Protein AF-0000000076552850 (afdb_homodimer)

Foldseek 3Di:
DDPVVVVVVVVLVVLCVVLLVVLQVQLVVVLVVCVVVVHDDPSVLSSVLSNCLSVLVSVCLVVLLVLCVVQPPVDCPPVVSVVVLVVSLLVSLLVSLLSSLVSCVVRPVPVFPDDPCGSVVSSVCSSVVCSVVSVVSSVVSSVVSVVVVVVVVVVVVVVVVVVVVVVVLVVLLLVLLVPPPVVLVVLLVVLLVVCVVVVVVVLSVVLVVLVVVLVVVSVVLSPDQKDFQLVLVVSLVSSVVSVCSSLVNLEAEEEAEDPVRRRWIDTPCLVVLVSVCLCVVFQVVDNSGWYKYWYWDDDPQKIKIKIKIQGAFQDPVPVPPPDPNVVSSVSSCCVVANPQKDWDWGADPPGTIMIMIMHGTDD/DDPVVVVVVVVLVVLVVVLQVVLQVQLVVVLVVCVVVVHDDPSVLSSVLSNCLSVLVSVCLVVLLVLCVVQPPVDCPPVVSVVVLVVSLLVSLLVSLLSSLVSCVVRPVPVFPDDPCGSVVSSVCSSVVCSVVSVVSSVVSSVVSVVVVVVVVVVVVVVVVVVVVVVVLVVLLLVLLPCPPVVLVVLLVVLLVVCVVVVVVVLSVVLVVLVVVLVVVSVVLSPDQKDFQLVLVVSLVSSVVSVCSSLVNLEAEEEAEDPVRRRWIDTPCLVVLVSVCLCVVFQVVDNSGWYKYWYWDDDPQKIKIKIKIQGAFQDPVPVPDPDPNVVSSVSSCCVVANPQKDWDWGADPPGTIMIMIMHGTDD

InterPro domains:
  IPR003594 Histidine kinase/HSP90-like ATPase domain [PF02518] (269-362)
  IPR005467 Histidine kinase domain [PS50109] (180-363)
  IPR010559 Signal transduction histidine kinase, internal region [PF06580] (171-251)
  IPR036890 Histidine kinase/HSP90-like ATPase superfamily [G3DSA:3.30.565.10] (227-361)
  IPR036890 Histidine kinase/HSP90-like ATPase superfamily [SSF55874] (227-360)
  IPR050640 Bacterial two-component sensor kinase systems [PTHR34220] (134-362)

Organism: NCBI:txid570835

Secondary structure (DSSP, 8-state):
--HHHHHHHHHHHHHHHHHHHHHHHHHHHHHHHHHHTT----HHHHHHHHHHTTHHHHHHHHHHHHHHHHS-TT---STHHHHHHHHHHHHHHHHHHHHHHHHHHHH-TTTS--STTHHHHHHHHHHHHHHHHHHHHHHHHHHHHHHHHHHHHHHHHHHHHHHHHHHHHHHHHHHHHT---HHHHHHHHHHHHHHHHTT-HHHHHHHHHHHHHHHHHHHHGGG-SEEEHHHHHHHHHHHHHHHHHHTTT-EEEEEE--GGGTT-EEETTSHHHHHHHIIIIIGGG-TT-EEEEEEEEEETTEEEEEEEE-SPPPPTT------HHHHHHHHHHHHHHTTS-EEEEEE-SSS-EEEEEEEE---/--HHHHHHHHHHHHHHHHHHHHHHHHHHHHHHHHHHTT----HHHHHHHHHHTTHHHHHHHHHHHHHHHHS-TT---STHHHHHHHHHHHHHHHHHHHHHHHHHHHH-TTTS--STTHHHHHHHHHHHHHHHHHHHHHHHHHHHHHHHHHHHHHHHHHHHHHHHHHHHHHHHHHHHHT---HHHHHHHHHHHHHHHHTT-HHHHHHHHHHHHHHHHHHHHGGG-SEEEHHHHHHHHHHHHHHHHHHTTT-EEEEEE--GGGTT-EEETTSHHHHHHHIIIIIGGG-TT-EEEEEEEEEETTEEEEEEEE-SPPPPSS------HHHHHHHHHHHHHHTTS-EEEEEE-SSS-EEEEEEEE---

pLDDT: mean 83.29, std 11.21, range [43.97, 97.06]

Sequence (726 aa):
MDKHTRAQSQQWFWIAAIWSAVGLFDATQNVFVMRAEGMHHNWGRLFIALLIGWLPWALATPTVLRLGRRYPPIQWRPISRWIRHLAACTAIGLISAAWTAALEKLMNPYANMPGPGTYSRLFLEKFYSGLLSYLVLYITILLASHMLDSRERLALEQTETARLNEQLSKAQLSALRRQIEPHFLFNTLNSIAGLVREKRTDAAVTMIVELSDFMRRVLEDSNRQQVPLGEELEFARKYLEIQKARFVERLQCTVNVPNDLLLAQVPTLILQPMVENAIKHGIAKRAQGGSVRILASRSNDMLTLSVYNDGPGLPANNETQTGIGISNIRTRLQSLYGDDFKLNMQNQAPGGVEVSVSVPFKEMDKHTRAQSQQWFWIAAIWSAVGLFDATQNVFVMRAEGMHHNWGRLFIALLIGWLPWALATPTVLRLGRRYPPIQWRPISRWIRHLAACTAIGLISAAWTAALEKLMNPYANMPGPGTYSRLFLEKFYSGLLSYLVLYITILLASHMLDSRERLALEQTETARLNEQLSKAQLSALRRQIEPHFLFNTLNSIAGLVREKRTDAAVTMIVELSDFMRRVLEDSNRQQVPLGEELEFARKYLEIQKARFVERLQCTVNVPNDLLLAQVPTLILQPMVENAIKHGIAKRAQGGSVRILASRSNDMLTLSVYNDGPGLPANNETQTGIGISNIRTRLQSLYGDDFKLNMQNQAPGGVEVSVSVPFKE

Solvent-accessible surface area (backbone atoms only — not comparable to full-atom values): 37882 Å² total; per-residue (Å²): 133,56,71,69,54,53,51,51,49,53,49,52,51,51,43,51,52,52,43,49,50,52,13,49,51,50,20,53,33,52,52,50,45,41,50,71,72,63,55,88,65,72,59,67,54,52,36,52,45,40,35,58,44,44,46,54,59,48,69,43,44,64,58,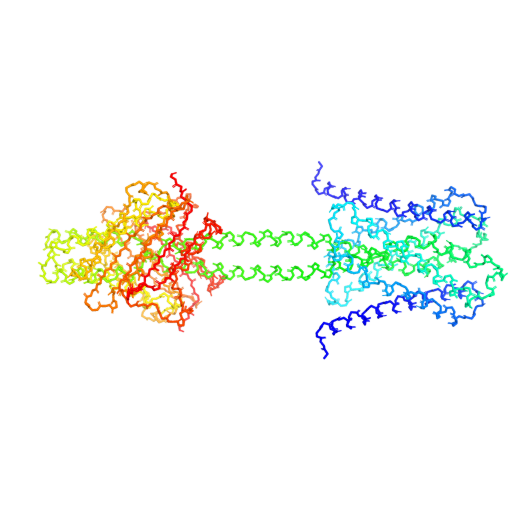47,45,51,47,32,69,75,49,48,85,85,55,68,73,59,65,65,56,54,50,53,51,50,50,50,44,50,52,51,37,51,50,33,16,48,50,40,24,51,43,44,56,69,63,40,54,85,82,43,73,90,56,96,57,39,57,62,50,41,22,53,47,42,36,47,65,35,48,63,59,42,49,52,51,49,48,35,53,38,36,49,45,48,44,55,52,49,50,54,49,47,52,51,52,51,52,48,42,52,50,47,50,51,52,30,51,51,32,45,51,52,38,58,64,53,62,70,60,54,64,58,56,29,54,52,31,50,44,38,32,51,30,40,73,71,64,38,51,68,63,25,36,52,46,34,51,48,49,29,54,50,40,50,48,58,62,64,50,67,78,47,69,59,37,38,36,45,59,53,48,52,52,44,48,49,53,48,52,50,49,25,66,63,50,72,71,30,48,45,77,45,77,53,61,57,76,87,50,32,59,27,49,36,59,52,72,61,58,45,55,51,52,49,46,33,40,62,60,12,29,70,70,32,92,80,34,35,43,39,37,39,39,46,50,77,55,97,64,26,32,35,40,34,40,34,18,54,20,67,55,73,66,86,79,48,83,54,78,66,46,74,60,59,51,45,51,50,52,51,46,36,71,73,43,53,80,57,56,48,79,46,76,44,69,36,88,96,51,3,36,34,40,35,41,33,36,64,58,39,116,133,55,70,68,54,51,52,52,50,52,48,52,50,51,42,50,52,52,42,48,48,51,11,48,50,49,22,53,32,52,51,51,46,40,51,73,72,63,55,87,66,71,60,67,52,52,35,51,44,41,36,58,43,43,45,55,59,47,70,42,43,64,57,47,46,52,46,32,70,76,49,48,85,83,54,69,72,60,64,66,56,54,50,53,51,51,50,50,45,49,50,51,37,50,50,33,16,48,51,39,25,52,43,43,56,69,64,40,54,86,83,43,72,90,55,97,56,40,58,62,49,41,23,53,47,42,36,46,66,35,48,63,59,42,48,52,52,50,50,36,52,40,35,49,46,48,45,56,51,48,50,53,49,46,54,52,50,51,53,48,43,53,50,46,51,52,51,30,52,50,32,46,51,54,36,59,64,52,61,69,62,54,65,59,55,28,54,52,32,50,45,37,33,52,29,42,73,70,66,37,50,69,63,24,36,52,48,33,51,49,49,28,53,51,40,49,48,57,63,65,51,67,79,46,70,59,37,36,38,44,57,53,48,53,52,45,49,50,53,48,51,50,48,24,64,63,50,72,71,29,49,46,76,46,77,51,60,58,77,86,49,31,59,28,48,35,59,51,71,61,60,46,56,51,53,49,45,34,41,61,60,12,30,69,72,34,92,79,34,35,42,39,38,39,40,46,50,76,54,97,64,26,32,36,40,35,40,34,18,53,20,66,55,73,66,85,83,46,83,53,77,67,46,74,59,59,51,46,50,51,53,52,46,35,71,74,42,52,81,56,56,49,79,46,77,42,69,36,89,98,52,2,35,34,40,35,42,34,36,63,58,39,115

Structure (mmCIF, N/CA/C/O backbone):
data_AF-0000000076552850-model_v1
#
loop_
_entity.id
_entity.type
_entity.pdbx_description
1 polymer 'Histidine kinase'
#
loop_
_atom_site.group_PDB
_atom_site.id
_atom_site.type_symbol
_atom_site.label_atom_id
_atom_site.label_alt_id
_atom_site.label_comp_id
_atom_site.label_asym_id
_atom_site.label_entity_id
_atom_site.label_seq_id
_atom_site.pdbx_PDB_ins_code
_atom_site.Cartn_x
_atom_site.Cartn_y
_atom_site.Cartn_z
_atom_site.occupancy
_atom_site.B_iso_or_equiv
_atom_site.auth_seq_id
_atom_site.auth_comp_id
_atom_site.auth_asym_id
_atom_site.auth_atom_id
_atom_site.pdbx_PDB_model_num
ATOM 1 N N . MET A 1 1 ? -29.969 -21.562 1.315 1 47.19 1 MET A N 1
ATOM 2 C CA . MET A 1 1 ? -28.781 -22.344 1.032 1 47.19 1 MET A CA 1
ATOM 3 C C . MET A 1 1 ? -27.516 -21.516 1.277 1 47.19 1 MET A C 1
ATOM 5 O O . MET A 1 1 ? -27.344 -20.453 0.674 1 47.19 1 MET A O 1
ATOM 9 N N . ASP A 1 2 ? -26.859 -21.75 2.303 1 62.06 2 ASP A N 1
ATOM 10 C CA . ASP A 1 2 ? -25.797 -21.016 2.975 1 62.06 2 ASP A CA 1
ATOM 11 C C . ASP A 1 2 ? -24.609 -20.797 2.041 1 62.06 2 ASP A C 1
ATOM 13 O O . ASP A 1 2 ? -24.344 -21.625 1.158 1 62.06 2 ASP A O 1
ATOM 17 N N . LYS A 1 3 ? -24.141 -19.531 1.941 1 67.62 3 LYS A N 1
ATOM 18 C CA . LYS A 1 3 ? -23.016 -19.031 1.144 1 67.62 3 LYS A CA 1
ATOM 19 C C . LYS A 1 3 ? -21.875 -20.047 1.124 1 67.62 3 LYS A C 1
ATOM 21 O O . LYS A 1 3 ? -21.203 -20.219 0.098 1 67.62 3 LYS A O 1
ATOM 26 N N . HIS A 1 4 ? -21.703 -20.594 2.266 1 66.94 4 HIS A N 1
ATOM 27 C CA . HIS A 1 4 ? -20.641 -21.594 2.377 1 66.94 4 HIS A CA 1
ATOM 28 C C . HIS A 1 4 ? -20.953 -22.828 1.538 1 66.94 4 HIS A C 1
ATOM 30 O O . HIS A 1 4 ? -20.062 -23.391 0.907 1 66.94 4 HIS A O 1
ATOM 36 N N . THR A 1 5 ? -22.141 -23.172 1.486 1 69.38 5 THR A N 1
ATOM 37 C CA . THR A 1 5 ? -22.547 -24.344 0.724 1 69.38 5 THR A CA 1
ATOM 38 C C . THR A 1 5 ? -22.453 -24.078 -0.775 1 69.38 5 THR A C 1
ATOM 40 O O . THR A 1 5 ? -22.062 -24.953 -1.547 1 69.38 5 THR A O 1
ATOM 43 N N . ARG A 1 6 ? -22.844 -22.891 -1.117 1 68.62 6 ARG A N 1
ATOM 44 C CA . ARG A 1 6 ? -22.781 -22.531 -2.529 1 68.62 6 ARG A CA 1
ATOM 45 C C . ARG A 1 6 ? -21.328 -22.5 -3.021 1 68.62 6 ARG A C 1
ATOM 47 O O . ARG A 1 6 ? -21.047 -22.938 -4.137 1 68.62 6 ARG A O 1
ATOM 54 N N . ALA A 1 7 ? -20.578 -22.047 -2.211 1 72.81 7 ALA A N 1
ATOM 55 C CA . ALA A 1 7 ? -19.156 -22 -2.557 1 72.81 7 ALA A CA 1
ATOM 56 C C . ALA A 1 7 ? -18.578 -23.406 -2.697 1 72.81 7 ALA A C 1
ATOM 58 O O . ALA A 1 7 ? -17.797 -23.672 -3.613 1 72.81 7 ALA A O 1
ATOM 59 N N . GLN A 1 8 ? -18.969 -24.156 -1.811 1 74.94 8 GLN A N 1
ATOM 60 C CA . GLN A 1 8 ? -18.516 -25.531 -1.865 1 74.94 8 GLN A CA 1
ATOM 61 C C . GLN A 1 8 ? -19.062 -26.25 -3.092 1 74.94 8 GLN A C 1
ATOM 63 O O . GLN A 1 8 ? -18.359 -27.016 -3.746 1 74.94 8 GLN A O 1
ATOM 68 N N . SER A 1 9 ? -20.266 -26 -3.4 1 80.75 9 SER A N 1
ATOM 69 C CA . SER A 1 9 ? -20.906 -26.609 -4.566 1 80.75 9 SER A CA 1
ATOM 70 C C . SER A 1 9 ? -20.234 -26.141 -5.859 1 80.75 9 SER A C 1
ATOM 72 O O . SER A 1 9 ? -20.031 -26.938 -6.781 1 80.75 9 SER A O 1
ATOM 74 N N . GLN A 1 10 ? -19.953 -24.984 -5.891 1 82.5 10 GLN A N 1
ATOM 75 C CA . GLN A 1 10 ? -19.297 -24.438 -7.078 1 82.5 10 GLN A CA 1
ATOM 76 C C . GLN A 1 10 ? -17.906 -25.047 -7.266 1 82.5 10 GLN A C 1
ATOM 78 O O . GLN A 1 10 ? -17.484 -25.328 -8.391 1 82.5 10 GLN A O 1
ATOM 83 N N . GLN A 1 11 ? -17.344 -25.297 -6.156 1 85.75 11 GLN A N 1
ATOM 84 C CA . GLN A 1 11 ? -16.016 -25.906 -6.227 1 85.75 11 GLN A CA 1
ATOM 85 C C . GLN A 1 11 ? -16.078 -27.312 -6.801 1 85.75 11 GLN A C 1
ATOM 87 O O . GLN A 1 11 ? -15.289 -27.672 -7.672 1 85.75 11 GLN A O 1
ATOM 92 N N . TRP A 1 12 ? -17.125 -28.094 -6.375 1 88 12 TRP A N 1
ATOM 93 C CA . TRP A 1 12 ? -17.266 -29.469 -6.832 1 88 12 TRP A CA 1
ATOM 94 C C . TRP A 1 12 ? -17.641 -29.516 -8.312 1 88 12 TRP A C 1
ATOM 96 O O . TRP A 1 12 ? -17.219 -30.422 -9.039 1 88 12 TRP A O 1
ATOM 106 N N . PHE A 1 13 ? -18.359 -28.562 -8.672 1 88.56 13 PHE A N 1
ATOM 107 C CA . PHE A 1 13 ? -18.734 -28.484 -10.078 1 88.56 13 PHE A CA 1
ATOM 108 C C . PHE A 1 13 ? -17.5 -28.297 -10.953 1 88.56 13 PHE A C 1
ATOM 110 O O . PHE A 1 13 ? -17.312 -29.016 -11.945 1 88.56 13 PHE A O 1
ATOM 117 N N . TRP A 1 14 ? -16.688 -27.438 -10.562 1 88.56 14 TRP A N 1
ATOM 118 C CA . TRP A 1 14 ? -15.492 -27.172 -11.352 1 88.56 14 TRP A CA 1
ATOM 119 C C . TRP A 1 14 ? -14.531 -28.344 -11.305 1 88.56 14 TRP A C 1
ATOM 121 O O . TRP A 1 14 ? -13.898 -28.672 -12.32 1 88.56 14 TRP A O 1
ATOM 131 N N . ILE A 1 15 ? -14.469 -29 -10.203 1 91.69 15 ILE A N 1
ATOM 132 C CA . ILE A 1 15 ? -13.609 -30.188 -10.086 1 91.69 15 ILE A CA 1
ATOM 133 C C . ILE A 1 15 ? -14.125 -31.281 -11 1 91.69 15 ILE A C 1
ATOM 135 O O . ILE A 1 15 ? -13.359 -31.891 -11.758 1 91.69 15 ILE A O 1
ATOM 139 N N . ALA A 1 16 ? -15.445 -31.453 -11.016 1 91.38 16 ALA A N 1
ATOM 140 C CA . ALA A 1 16 ? -16.062 -32.469 -11.867 1 91.38 16 ALA A CA 1
ATOM 141 C C . ALA A 1 16 ? -15.859 -32.156 -13.344 1 91.38 16 ALA A C 1
ATOM 143 O O . ALA A 1 16 ? -15.547 -33.031 -14.148 1 91.38 16 ALA A O 1
ATOM 144 N N . ALA A 1 17 ? -15.992 -30.906 -13.617 1 91.56 17 ALA A N 1
ATOM 145 C CA . ALA A 1 17 ? -15.859 -30.469 -15 1 91.56 17 ALA A CA 1
ATOM 146 C C . ALA A 1 17 ? -14.43 -30.672 -15.5 1 91.56 17 ALA A C 1
ATOM 148 O O . ALA A 1 17 ? -14.219 -31.219 -16.594 1 91.56 17 ALA A O 1
ATOM 149 N N . ILE A 1 18 ? -13.484 -30.328 -14.719 1 91.44 18 ILE A N 1
ATOM 150 C CA . ILE A 1 18 ? -12.086 -30.406 -15.109 1 91.44 18 ILE A CA 1
ATOM 151 C C . ILE A 1 18 ? -11.664 -31.859 -15.258 1 91.44 18 ILE A C 1
ATOM 153 O O . ILE A 1 18 ? -11.07 -32.25 -16.266 1 91.44 18 ILE A O 1
ATOM 157 N N . TRP A 1 19 ? -12.016 -32.688 -14.32 1 93.5 19 TRP A N 1
ATOM 158 C CA . TRP A 1 19 ? -11.562 -34.062 -14.344 1 93.5 19 TRP A CA 1
ATOM 159 C C . TRP A 1 19 ? -12.336 -34.875 -15.375 1 93.5 19 TRP A C 1
ATOM 161 O O . TRP A 1 19 ? -11.812 -35.844 -15.93 1 93.5 19 TRP A O 1
ATOM 171 N N . SER A 1 20 ? -13.602 -34.438 -15.719 1 92.31 20 SER A N 1
ATOM 172 C CA . SER A 1 20 ? -14.32 -35.062 -16.828 1 92.31 20 SER A CA 1
ATOM 173 C C . SER A 1 20 ? -13.648 -34.75 -18.172 1 92.31 20 SER A C 1
ATOM 175 O O . SER A 1 20 ? -13.555 -35.625 -19.031 1 92.31 20 SER A O 1
ATOM 177 N N . ALA A 1 21 ? -13.195 -33.562 -18.219 1 91.44 21 ALA A N 1
ATOM 178 C CA . ALA A 1 21 ? -12.484 -33.156 -19.438 1 91.44 21 ALA A CA 1
ATOM 179 C C . ALA A 1 21 ? -11.18 -33.938 -19.578 1 91.44 21 ALA A C 1
ATOM 181 O O . ALA A 1 21 ? -10.859 -34.438 -20.672 1 91.44 21 ALA A O 1
ATOM 182 N N . VAL A 1 22 ? -10.477 -34.094 -18.516 1 91.81 22 VAL A N 1
ATOM 183 C CA . VAL A 1 22 ? -9.219 -34.844 -18.516 1 91.81 22 VAL A CA 1
ATOM 184 C C . VAL A 1 22 ? -9.492 -36.281 -18.875 1 91.81 22 VAL A C 1
ATOM 186 O O . VAL A 1 22 ? -8.797 -36.875 -19.719 1 91.81 22 VAL A O 1
ATOM 189 N N . GLY A 1 23 ? -10.5 -36.844 -18.266 1 91.62 23 GLY A N 1
ATOM 190 C CA . GLY A 1 23 ? -10.859 -38.219 -18.531 1 91.62 23 GLY A CA 1
ATOM 191 C C . GLY A 1 23 ? -11.281 -38.469 -19.969 1 91.62 23 GLY A C 1
ATOM 192 O O . GLY A 1 23 ? -10.891 -39.438 -20.594 1 91.62 23 GLY A O 1
ATOM 193 N N . LEU A 1 24 ? -12.031 -37.5 -20.453 1 91 24 LEU A N 1
ATOM 194 C CA . LEU A 1 24 ? -12.492 -37.594 -21.844 1 91 24 LEU A CA 1
ATOM 195 C C . LEU A 1 24 ? -11.312 -37.5 -22.797 1 91 24 LEU A C 1
ATOM 197 O O . LEU A 1 24 ? -11.25 -38.281 -23.766 1 91 24 LEU A O 1
ATOM 201 N N . PHE A 1 25 ? -10.469 -36.656 -22.5 1 90.44 25 PHE A N 1
ATOM 202 C CA . PHE A 1 25 ? -9.289 -36.5 -23.328 1 90.44 25 PHE A CA 1
ATOM 203 C C . PHE A 1 25 ? -8.414 -37.75 -23.281 1 90.44 25 PHE A C 1
ATOM 205 O O . PHE A 1 25 ? -7.977 -38.25 -24.312 1 90.44 25 PHE A O 1
ATOM 212 N N . ASP A 1 26 ? -8.203 -38.219 -22.141 1 90.12 26 ASP A N 1
ATOM 213 C CA . ASP A 1 26 ? -7.395 -39.406 -21.938 1 90.12 26 ASP A CA 1
ATOM 214 C C . ASP A 1 26 ? -8.023 -40.625 -22.641 1 90.12 26 ASP A C 1
ATOM 216 O O . ASP A 1 26 ? -7.332 -41.344 -23.344 1 90.12 26 ASP A O 1
ATOM 220 N N . ALA A 1 27 ? -9.297 -40.75 -22.484 1 89.94 27 ALA A N 1
ATOM 221 C CA . ALA A 1 27 ? -10.016 -41.875 -23.094 1 89.94 27 ALA A CA 1
ATOM 222 C C . ALA A 1 27 ? -9.953 -41.812 -24.609 1 89.94 27 ALA A C 1
ATOM 224 O O . ALA A 1 27 ? -9.703 -42.812 -25.281 1 89.94 27 ALA A O 1
ATOM 225 N N . THR A 1 28 ? -10.172 -40.625 -25.141 1 87 28 THR A N 1
ATOM 226 C CA . THR A 1 28 ? -10.141 -40.438 -26.578 1 87 28 THR A CA 1
ATOM 227 C C . THR A 1 28 ? -8.75 -40.75 -27.141 1 87 28 THR A C 1
ATOM 229 O O . THR A 1 28 ? -8.625 -41.469 -28.141 1 87 28 THR A O 1
ATOM 232 N N . GLN A 1 29 ? -7.773 -40.281 -26.484 1 86.81 29 GLN A N 1
ATOM 233 C CA . GLN A 1 29 ? -6.398 -40.5 -26.922 1 86.81 29 GLN A CA 1
ATOM 234 C C . GLN A 1 29 ? -6.039 -41.969 -26.906 1 86.81 29 GLN A C 1
ATOM 236 O O . GLN A 1 29 ? -5.449 -42.469 -27.875 1 86.81 29 GLN A O 1
ATOM 241 N N . ASN A 1 30 ? -6.332 -42.688 -25.859 1 84 30 ASN A N 1
ATOM 242 C CA . ASN A 1 30 ? -5.98 -44.094 -25.734 1 84 30 ASN A CA 1
ATOM 243 C C . ASN A 1 30 ? -6.734 -44.938 -26.734 1 84 30 ASN A C 1
ATOM 245 O O . ASN A 1 30 ? -6.168 -45.875 -27.312 1 84 30 ASN A O 1
ATOM 249 N N . VAL A 1 31 ? -7.992 -44.625 -26.953 1 81.94 31 VAL A N 1
ATOM 250 C CA . VAL A 1 31 ? -8.789 -45.375 -27.922 1 81.94 31 VAL A CA 1
ATOM 251 C C . VAL A 1 31 ? -8.219 -45.188 -29.312 1 81.94 31 VAL A C 1
ATOM 253 O O . VAL A 1 31 ? -8.125 -46.125 -30.094 1 81.94 31 VAL A O 1
ATOM 256 N N . PHE A 1 32 ? -7.828 -44 -29.594 1 80.75 32 PHE A N 1
ATOM 257 C CA . PHE A 1 32 ? -7.254 -43.688 -30.891 1 80.75 32 PHE A CA 1
ATOM 258 C C . PHE A 1 32 ? -5.965 -44.469 -31.109 1 80.75 32 PHE A C 1
ATOM 260 O O . PHE A 1 32 ? -5.762 -45.062 -32.188 1 80.75 32 PHE A O 1
ATOM 267 N N . VAL A 1 33 ? -5.137 -44.5 -30.125 1 80.44 33 VAL A N 1
ATOM 268 C CA . VAL A 1 33 ? -3.854 -45.188 -30.234 1 80.44 33 VAL A CA 1
ATOM 269 C C . VAL A 1 33 ? -4.082 -46.688 -30.391 1 80.44 33 VAL A C 1
ATOM 271 O O . VAL A 1 33 ? -3.447 -47.312 -31.219 1 80.44 33 VAL A O 1
ATOM 274 N N . MET A 1 34 ? -4.93 -47.25 -29.688 1 79.44 34 MET A N 1
ATOM 275 C CA . MET A 1 34 ? -5.195 -48.688 -29.75 1 79.44 34 MET A CA 1
ATOM 276 C C . MET A 1 34 ? -5.789 -49.062 -31.094 1 79.44 34 MET A C 1
ATOM 278 O O . MET A 1 34 ? -5.465 -50.125 -31.641 1 79.44 34 MET A O 1
ATOM 282 N N . ARG A 1 35 ? -6.672 -48.219 -31.594 1 77.06 35 ARG A N 1
ATOM 283 C CA . ARG A 1 35 ? -7.254 -48.469 -32.906 1 77.06 35 ARG A CA 1
ATOM 284 C C . ARG A 1 35 ? -6.191 -48.375 -34 1 77.06 35 ARG A C 1
ATOM 286 O O . ARG A 1 35 ? -6.199 -49.188 -34.938 1 77.06 35 ARG A O 1
ATOM 293 N N . ALA A 1 36 ? -5.32 -47.531 -33.844 1 75.19 36 ALA A N 1
ATOM 294 C CA . ALA A 1 36 ? -4.246 -47.375 -34.812 1 75.19 36 ALA A CA 1
ATOM 295 C C . ALA A 1 36 ? -3.307 -48.562 -34.781 1 75.19 36 ALA A C 1
ATOM 297 O O . ALA A 1 36 ? -2.715 -48.906 -35.812 1 75.19 36 ALA A O 1
ATOM 298 N N . GLU A 1 37 ? -3.166 -49.156 -33.594 1 74.62 37 GLU A N 1
ATOM 299 C CA . GLU A 1 37 ? -2.307 -50.344 -33.438 1 74.62 37 GLU A CA 1
ATOM 300 C C . GLU A 1 37 ? -3.018 -51.594 -33.906 1 74.62 37 GLU A C 1
ATOM 302 O O . GLU A 1 37 ? -2.43 -52.688 -33.938 1 74.62 37 GLU A O 1
ATOM 307 N N . GLY A 1 38 ? -4.266 -51.438 -34.344 1 72.12 38 GLY A N 1
ATOM 308 C CA . GLY A 1 38 ? -5 -52.562 -34.906 1 72.12 38 GLY A CA 1
ATOM 309 C C . GLY A 1 38 ? -5.633 -53.469 -33.844 1 72.12 38 GLY A C 1
ATOM 310 O O . GLY A 1 38 ? -6.008 -54.594 -34.125 1 72.12 38 GLY A O 1
ATOM 311 N N . MET A 1 39 ? -5.625 -53 -32.656 1 70.25 39 MET A N 1
ATOM 312 C CA . MET A 1 39 ? -6.191 -53.812 -31.594 1 70.25 39 MET A CA 1
ATOM 313 C C . MET A 1 39 ? -7.715 -53.844 -31.688 1 70.25 39 MET A C 1
ATOM 315 O O . MET A 1 39 ? -8.344 -52.812 -31.984 1 70.25 39 MET A O 1
ATOM 319 N N . HIS A 1 40 ? -8.234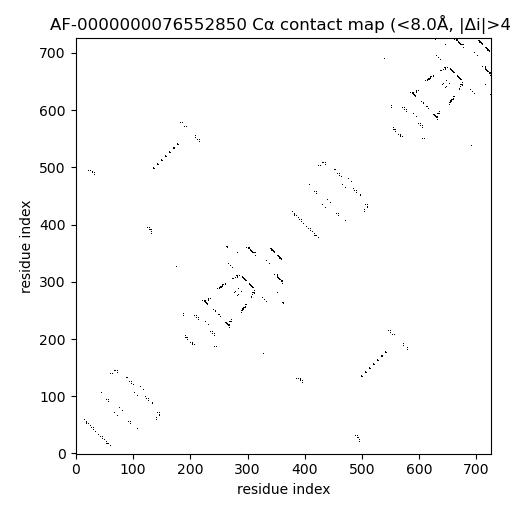 -55 -31.75 1 68.81 40 HIS A N 1
ATOM 320 C CA . HIS A 1 40 ? -9.68 -55.188 -31.828 1 68.81 40 HIS A CA 1
ATOM 321 C C . HIS A 1 40 ? -10.297 -55.344 -30.438 1 68.81 40 HIS A C 1
ATOM 323 O O . HIS A 1 40 ? -10.031 -56.312 -29.75 1 68.81 40 HIS A O 1
ATOM 329 N N . HIS A 1 41 ? -10.562 -54.281 -29.672 1 69.5 41 HIS A N 1
ATOM 330 C CA . HIS A 1 41 ? -11.172 -54.281 -28.344 1 69.5 41 HIS A CA 1
ATOM 331 C C . HIS A 1 41 ? -12.562 -53.656 -28.375 1 69.5 41 HIS A C 1
ATOM 333 O O . HIS A 1 41 ? -12.961 -53.062 -29.375 1 69.5 41 HIS A O 1
ATOM 339 N N . ASN A 1 42 ? -13.438 -54.188 -27.422 1 76.88 42 ASN A N 1
ATOM 340 C CA . ASN A 1 42 ? -14.625 -53.375 -27.156 1 76.88 42 ASN A CA 1
ATOM 341 C C . ASN A 1 42 ? -14.258 -52 -26.672 1 76.88 42 ASN A C 1
ATOM 343 O O . ASN A 1 42 ? -14.023 -51.781 -25.484 1 76.88 42 ASN A O 1
ATOM 347 N N . TRP A 1 43 ? -14.234 -51.094 -27.578 1 79.75 43 TRP A N 1
ATOM 348 C CA . TRP A 1 43 ? -13.727 -49.719 -27.344 1 79.75 43 TRP A CA 1
ATOM 349 C C . TRP A 1 43 ? -14.625 -48.969 -26.359 1 79.75 43 TRP A C 1
ATOM 351 O O . TRP A 1 43 ? -14.156 -48.125 -25.625 1 79.75 43 TRP A O 1
ATOM 361 N N . GLY A 1 44 ? -15.906 -49.344 -26.266 1 81.31 44 GLY A N 1
ATOM 362 C CA . GLY A 1 44 ? -16.828 -48.688 -25.375 1 81.31 44 GLY A CA 1
ATOM 363 C C . GLY A 1 44 ? -16.5 -48.906 -23.906 1 81.31 44 GLY A C 1
ATOM 364 O O . GLY A 1 44 ? -16.484 -47.969 -23.109 1 81.31 44 GLY A O 1
ATOM 365 N N . ARG A 1 45 ? -16.188 -50.156 -23.562 1 83.25 45 ARG A N 1
ATOM 366 C CA . ARG A 1 45 ? -15.859 -50.5 -22.188 1 83.25 45 ARG A CA 1
ATOM 367 C C . ARG A 1 45 ? -14.555 -49.844 -21.75 1 83.25 45 ARG A C 1
ATOM 369 O O . ARG A 1 45 ? -14.445 -49.344 -20.625 1 83.25 45 ARG A O 1
ATOM 376 N N . LEU A 1 46 ? -13.609 -49.844 -22.625 1 82.62 46 LEU A N 1
ATOM 377 C CA . LEU A 1 46 ? -12.32 -49.219 -22.312 1 82.62 46 LEU A CA 1
ATOM 378 C C . LEU A 1 46 ? -12.461 -47.719 -22.125 1 82.62 46 LEU A C 1
ATOM 380 O O . LEU A 1 46 ? -11.859 -47.125 -21.219 1 82.62 46 LEU A O 1
ATOM 384 N N . PHE A 1 47 ? -13.297 -47.188 -23.016 1 86.44 47 PHE A N 1
ATOM 385 C CA . PHE A 1 47 ? -13.539 -45.75 -22.938 1 86.44 47 PHE A CA 1
ATOM 386 C C . PHE A 1 47 ? -14.125 -45.344 -21.594 1 86.44 47 PHE A C 1
ATOM 388 O O . PHE A 1 47 ? -13.641 -44.406 -20.953 1 86.44 47 PHE A O 1
ATOM 395 N N . ILE A 1 48 ? -15.07 -46.094 -21.109 1 87.19 48 ILE A N 1
ATOM 396 C CA . ILE A 1 48 ? -15.734 -45.844 -19.844 1 87.19 48 ILE A CA 1
ATOM 397 C C . ILE A 1 48 ? -14.758 -46.062 -18.688 1 87.19 48 ILE A C 1
ATOM 399 O O . ILE A 1 48 ? -14.719 -45.281 -17.734 1 87.19 48 ILE A O 1
ATOM 403 N N . ALA A 1 49 ? -13.953 -47.125 -18.797 1 86.56 49 ALA A N 1
ATOM 404 C CA . ALA A 1 49 ? -12.984 -47.438 -17.75 1 86.56 49 ALA A CA 1
ATOM 405 C C . ALA A 1 49 ? -11.969 -46.312 -17.594 1 86.56 49 ALA A C 1
ATOM 407 O O . ALA A 1 49 ? -11.625 -45.906 -16.469 1 86.56 49 ALA A O 1
ATOM 408 N N . LEU A 1 50 ? -11.547 -45.75 -18.719 1 87.81 50 LEU A N 1
ATOM 409 C CA . LEU A 1 50 ? -10.555 -44.688 -18.688 1 87.81 50 LEU A CA 1
ATOM 410 C C . LEU A 1 50 ? -11.164 -43.406 -18.172 1 87.81 50 LEU A C 1
ATOM 412 O O . LEU A 1 50 ? -10.5 -42.625 -17.469 1 87.81 50 LEU A O 1
ATOM 416 N N . LEU A 1 51 ? -12.422 -43.25 -18.484 1 88.88 51 LEU A N 1
ATOM 417 C CA . LEU A 1 51 ? -13.109 -42.062 -18.016 1 88.88 51 LEU A CA 1
ATOM 418 C C . LEU A 1 51 ? -13.258 -42.094 -16.5 1 88.88 51 LEU A C 1
ATOM 420 O O . LEU A 1 51 ? -12.914 -41.125 -15.82 1 88.88 51 LEU A O 1
ATOM 424 N N . ILE A 1 52 ? -13.664 -43.25 -15.984 1 92.31 52 ILE A N 1
ATOM 425 C CA . ILE A 1 52 ? -13.938 -43.344 -14.555 1 92.31 52 ILE A CA 1
ATOM 426 C C . ILE A 1 52 ? -12.625 -43.562 -13.797 1 92.31 52 ILE A C 1
ATOM 428 O O . ILE A 1 52 ? -12.57 -43.375 -12.586 1 92.31 52 ILE A O 1
ATOM 432 N N . GLY A 1 53 ? -11.555 -43.875 -14.508 1 92.12 53 GLY A N 1
ATOM 433 C CA . GLY A 1 53 ? -10.242 -44.094 -13.922 1 92.12 53 GLY A CA 1
ATOM 434 C C . GLY A 1 53 ? -9.703 -42.875 -13.195 1 92.12 53 GLY A C 1
ATOM 435 O O . GLY A 1 53 ? -8.883 -43 -12.281 1 92.12 53 GLY A O 1
ATOM 436 N N . TRP A 1 54 ? -10.188 -41.688 -13.531 1 94.31 54 TRP A N 1
ATOM 437 C CA . TRP A 1 54 ? -9.664 -40.469 -12.977 1 94.31 54 TRP A CA 1
ATOM 438 C C . TRP A 1 54 ? -10.453 -40.031 -11.742 1 94.31 54 TRP A C 1
ATOM 440 O O . TRP A 1 54 ? -10.164 -39 -11.133 1 94.31 54 TRP A O 1
ATOM 450 N N . LEU A 1 55 ? -11.375 -40.906 -11.305 1 94.12 55 LEU A N 1
ATOM 451 C CA . LEU A 1 55 ? -12.266 -40.562 -10.195 1 94.12 55 LEU A CA 1
ATOM 452 C C . LEU A 1 55 ? -11.477 -40.344 -8.906 1 94.12 55 LEU A C 1
ATOM 454 O O . LEU A 1 55 ? -11.75 -39.406 -8.164 1 94.12 55 LEU A O 1
ATOM 458 N N . PRO A 1 56 ? -10.461 -41.156 -8.594 1 95.25 56 PRO A N 1
ATOM 459 C CA . PRO A 1 56 ? -9.711 -40.938 -7.355 1 95.25 56 PRO A CA 1
ATOM 460 C C . PRO A 1 56 ? -9.047 -39.562 -7.32 1 95.25 56 PRO A C 1
ATOM 462 O O . PRO A 1 56 ? -9.023 -38.906 -6.27 1 95.25 56 PRO A O 1
ATOM 465 N N . TRP A 1 57 ? -8.531 -39.062 -8.406 1 94.94 57 TRP A N 1
ATOM 466 C CA . TRP A 1 57 ? -7.898 -37.75 -8.461 1 94.94 57 TRP A CA 1
ATOM 467 C C . TRP A 1 57 ? -8.93 -36.656 -8.297 1 94.94 57 TRP A C 1
ATOM 469 O O . TRP A 1 57 ? -8.68 -35.656 -7.617 1 94.94 57 TRP A O 1
ATOM 479 N N . ALA A 1 58 ? -10.109 -36.844 -8.883 1 94.5 58 ALA A N 1
ATOM 480 C CA . ALA A 1 58 ? -11.18 -35.875 -8.734 1 94.5 58 ALA A CA 1
ATOM 481 C C . ALA A 1 58 ? -11.609 -35.75 -7.273 1 94.5 58 ALA A C 1
ATOM 483 O O . ALA A 1 58 ? -11.766 -34.625 -6.758 1 94.5 58 ALA A O 1
ATOM 484 N N . LEU A 1 59 ? -11.656 -36.906 -6.648 1 94.62 59 LEU A N 1
ATOM 485 C CA . LEU A 1 59 ? -12.125 -36.938 -5.266 1 94.62 59 LEU A CA 1
ATOM 486 C C . LEU A 1 59 ? -11.047 -36.406 -4.316 1 94.62 59 LEU A C 1
ATOM 488 O O . LEU A 1 59 ? -11.352 -35.844 -3.262 1 94.62 59 LEU A O 1
ATOM 492 N N . ALA A 1 60 ? -9.828 -36.531 -4.691 1 95.38 60 ALA A N 1
ATOM 493 C CA . ALA A 1 60 ? -8.719 -36.125 -3.818 1 95.38 60 ALA A CA 1
ATOM 494 C C . ALA A 1 60 ? -8.383 -34.656 -3.986 1 95.38 60 ALA A C 1
ATOM 496 O O . ALA A 1 60 ? -7.68 -34.062 -3.156 1 95.38 60 ALA A O 1
ATOM 497 N N . THR A 1 61 ? -8.852 -34.031 -5.012 1 94.38 61 THR A N 1
ATOM 498 C CA . THR A 1 61 ? -8.469 -32.656 -5.383 1 94.38 61 THR A CA 1
ATOM 499 C C . THR A 1 61 ? -8.766 -31.688 -4.246 1 94.38 61 THR A C 1
ATOM 501 O O . THR A 1 61 ? -7.918 -30.875 -3.883 1 94.38 61 THR A O 1
ATOM 504 N N . PRO A 1 62 ? -9.953 -31.781 -3.605 1 92.5 62 PRO A N 1
ATOM 505 C CA . PRO A 1 62 ? -10.203 -30.844 -2.506 1 92.5 62 PRO A CA 1
ATOM 506 C C . PRO A 1 62 ? -9.195 -30.984 -1.366 1 92.5 62 PRO A C 1
ATOM 508 O O . PRO A 1 62 ? -8.82 -30 -0.732 1 92.5 62 PRO A O 1
ATOM 511 N N . THR A 1 63 ? -8.781 -32.219 -1.136 1 92.5 63 THR A N 1
ATOM 512 C CA . THR A 1 63 ? -7.797 -32.469 -0.084 1 92.5 63 THR A CA 1
ATOM 513 C C . THR A 1 63 ? -6.453 -31.844 -0.439 1 92.5 63 THR A C 1
ATOM 515 O O . THR A 1 63 ? -5.793 -31.25 0.415 1 92.5 63 THR A O 1
ATOM 518 N N . VAL A 1 64 ? -6.066 -31.922 -1.642 1 93.44 64 VAL A N 1
ATOM 519 C CA . VAL A 1 64 ? -4.809 -31.344 -2.096 1 93.44 64 VAL A CA 1
ATOM 520 C C . VAL A 1 64 ? -4.875 -29.828 -1.991 1 93.44 64 VAL A C 1
ATOM 522 O O . VAL A 1 64 ? -3.91 -29.188 -1.567 1 93.44 64 VAL A O 1
ATOM 525 N N . LEU A 1 65 ? -6.012 -29.281 -2.33 1 91.56 65 LEU A N 1
ATOM 526 C CA . LEU A 1 65 ? -6.195 -27.844 -2.248 1 91.56 65 LEU A CA 1
ATOM 527 C C . LEU A 1 65 ? -6.09 -27.359 -0.805 1 91.56 65 LEU A C 1
ATOM 529 O O . LEU A 1 65 ? -5.453 -26.344 -0.532 1 91.56 65 LEU A O 1
ATOM 533 N N . ARG A 1 66 ? -6.672 -28.109 0.07 1 91 66 ARG A N 1
ATOM 534 C CA . ARG A 1 66 ? -6.613 -27.766 1.484 1 91 66 ARG A CA 1
ATOM 535 C C . ARG A 1 66 ? -5.184 -27.844 2.012 1 91 66 ARG A C 1
ATOM 537 O O . ARG A 1 66 ? -4.742 -26.969 2.762 1 91 66 ARG A O 1
ATOM 544 N N . LEU A 1 67 ? -4.508 -28.875 1.615 1 90.69 67 LEU A N 1
ATOM 545 C CA . LEU A 1 67 ? -3.119 -29.047 2.029 1 90.69 67 LEU A CA 1
ATOM 546 C C . LEU A 1 67 ? -2.244 -27.922 1.465 1 90.69 67 LEU A C 1
ATOM 548 O O . LEU A 1 67 ? -1.326 -27.453 2.137 1 90.69 67 LEU A O 1
ATOM 552 N N . GLY A 1 68 ? -2.492 -27.531 0.283 1 89 68 GLY A N 1
ATOM 553 C CA . GLY A 1 68 ? -1.754 -26.438 -0.339 1 89 68 GLY A CA 1
ATOM 554 C C . GLY A 1 68 ? -1.922 -25.125 0.382 1 89 68 GLY A C 1
ATOM 555 O O . GLY A 1 68 ? -0.972 -24.344 0.49 1 89 68 GLY A O 1
ATOM 556 N N . ARG A 1 69 ? -3.096 -24.906 0.84 1 86.25 69 ARG A N 1
ATOM 557 C CA . ARG A 1 69 ? -3.371 -23.672 1.558 1 86.25 69 ARG A CA 1
ATOM 558 C C . ARG A 1 69 ? -2.723 -23.688 2.938 1 86.25 69 ARG A C 1
ATOM 560 O O . ARG A 1 69 ? -2.221 -22.656 3.402 1 86.25 69 ARG A O 1
ATOM 567 N N . ARG A 1 70 ? -2.768 -24.859 3.521 1 86.88 70 ARG A N 1
ATOM 568 C CA . ARG A 1 70 ? -2.182 -25 4.852 1 86.88 70 ARG A CA 1
ATOM 569 C C . ARG A 1 70 ? -0.659 -24.969 4.785 1 86.88 70 ARG A C 1
ATOM 571 O O . ARG A 1 70 ? -0.005 -24.391 5.66 1 86.88 70 ARG A O 1
ATOM 578 N N . TYR A 1 71 ? -0.158 -25.594 3.73 1 86.56 71 TYR A N 1
ATOM 579 C CA . TYR A 1 71 ? 1.284 -25.672 3.523 1 86.56 71 TYR A CA 1
ATOM 580 C C . TYR A 1 71 ? 1.664 -25.141 2.143 1 86.56 71 TYR A C 1
ATOM 582 O O . TYR A 1 71 ? 1.896 -25.938 1.219 1 86.56 71 TYR A O 1
ATOM 590 N N . PRO A 1 72 ? 1.878 -23.844 1.95 1 80.19 72 PRO A N 1
ATOM 591 C CA . PRO A 1 72 ? 2.166 -23.281 0.631 1 80.19 72 PRO A CA 1
ATOM 592 C C . PRO A 1 72 ? 3.539 -23.688 0.101 1 80.19 72 PRO A C 1
ATOM 594 O O . PRO A 1 72 ? 4.492 -23.812 0.875 1 80.19 72 PRO A O 1
ATOM 597 N N . PRO A 1 73 ? 3.586 -23.938 -1.236 1 73.62 73 PRO A N 1
ATOM 598 C CA . PRO A 1 73 ? 4.82 -24.438 -1.845 1 73.62 73 PRO A CA 1
ATOM 599 C C . PRO A 1 73 ? 5.93 -23.391 -1.887 1 73.62 73 PRO A C 1
ATOM 601 O O . PRO A 1 73 ? 7.086 -23.719 -2.162 1 73.62 73 PRO A O 1
ATOM 604 N N . ILE A 1 74 ? 5.699 -22.188 -1.55 1 66.69 74 ILE A N 1
ATOM 605 C CA . ILE A 1 74 ? 6.68 -21.125 -1.684 1 66.69 74 ILE A CA 1
ATOM 606 C C . ILE A 1 74 ? 7.715 -21.234 -0.567 1 66.69 74 ILE A C 1
ATOM 608 O O . ILE A 1 74 ? 8.898 -20.953 -0.781 1 66.69 74 ILE A O 1
ATOM 612 N N . GLN A 1 75 ? 7.215 -21.688 0.553 1 67.5 75 GLN A N 1
ATOM 613 C CA . GLN A 1 75 ? 8.141 -21.75 1.677 1 67.5 75 GLN A CA 1
ATOM 614 C C . GLN A 1 75 ? 8.766 -23.141 1.796 1 67.5 75 GLN A C 1
ATOM 616 O O . GLN A 1 75 ? 8.055 -24.141 1.936 1 67.5 75 GLN A O 1
ATOM 621 N N . TRP A 1 76 ? 10.078 -23.234 1.409 1 65.31 76 TRP A N 1
ATOM 622 C CA . TRP A 1 76 ? 10.75 -24.516 1.442 1 65.31 76 TRP A CA 1
ATOM 623 C C . TRP A 1 76 ? 10.961 -24.984 2.879 1 65.31 76 TRP A C 1
ATOM 625 O O . TRP A 1 76 ? 11.109 -26.188 3.133 1 65.31 76 TRP A O 1
ATOM 635 N N . ARG A 1 77 ? 11.008 -24.016 3.82 1 69.69 77 ARG A N 1
ATOM 636 C CA . ARG A 1 77 ? 11.211 -24.406 5.211 1 69.69 77 ARG A CA 1
ATOM 637 C C . ARG A 1 77 ? 9.906 -24.344 6 1 69.69 77 ARG A C 1
ATOM 639 O O . ARG A 1 77 ? 9.055 -23.5 5.73 1 69.69 77 ARG A O 1
ATOM 646 N N . PRO A 1 78 ? 9.781 -25.312 6.801 1 76.31 78 PRO A N 1
ATOM 647 C CA . PRO A 1 78 ? 10.586 -26.5 7.078 1 76.31 78 PRO A CA 1
ATOM 648 C C . PRO A 1 78 ? 10.336 -27.625 6.078 1 76.31 78 PRO A C 1
ATOM 650 O O . PRO A 1 78 ? 9.289 -27.656 5.43 1 76.31 78 PRO A O 1
ATOM 653 N N . ILE A 1 79 ? 11.172 -28.641 6.051 1 77.94 79 ILE A N 1
ATOM 654 C CA . ILE A 1 79 ? 11.188 -29.766 5.121 1 77.94 79 ILE A CA 1
ATOM 655 C C . ILE A 1 79 ? 10.008 -30.688 5.418 1 77.94 79 ILE A C 1
ATOM 657 O O . ILE A 1 79 ? 9.547 -31.422 4.539 1 77.94 79 ILE A O 1
ATOM 661 N N . SER A 1 80 ? 9.453 -30.578 6.613 1 82.69 80 SER A N 1
ATOM 662 C CA . SER A 1 80 ? 8.359 -31.438 7.035 1 82.69 80 SER A CA 1
ATOM 663 C C . SER A 1 80 ? 7.109 -31.188 6.191 1 82.69 80 SER A C 1
ATOM 665 O O . SER A 1 80 ? 6.297 -32.094 6 1 82.69 80 SER A O 1
ATOM 667 N N . ARG A 1 81 ? 6.988 -30.047 5.652 1 85.19 81 ARG A N 1
ATOM 668 C CA . ARG A 1 81 ? 5.836 -29.734 4.816 1 85.19 81 ARG A CA 1
ATOM 669 C C . ARG A 1 81 ? 5.863 -30.531 3.518 1 85.19 81 ARG A C 1
ATOM 671 O O . ARG A 1 81 ? 4.824 -31 3.059 1 85.19 81 ARG A O 1
ATOM 678 N N . TRP A 1 82 ? 7 -30.781 3.146 1 87.12 82 TRP A N 1
ATOM 679 C CA . TRP A 1 82 ? 7.156 -31.5 1.884 1 87.12 82 TRP A CA 1
ATOM 680 C C . TRP A 1 82 ? 6.91 -33 2.068 1 87.12 82 TRP A C 1
ATOM 682 O O . TRP A 1 82 ? 6.438 -33.656 1.151 1 87.12 82 TRP A O 1
ATOM 692 N N . ILE A 1 83 ? 7.102 -33.438 3.277 1 89.75 83 ILE A N 1
ATOM 693 C CA . ILE A 1 83 ? 6.836 -34.844 3.59 1 89.75 83 ILE A CA 1
ATOM 694 C C . ILE A 1 83 ? 5.332 -35.094 3.568 1 89.75 83 ILE A C 1
ATOM 696 O O . ILE A 1 83 ? 4.883 -36.156 3.105 1 89.75 83 ILE A O 1
ATOM 700 N N . ARG A 1 84 ? 4.645 -34.125 4.012 1 90.44 84 ARG A N 1
ATOM 701 C CA . ARG A 1 84 ? 3.191 -34.25 4.012 1 90.44 84 ARG A CA 1
ATOM 702 C C . ARG A 1 84 ? 2.641 -34.281 2.592 1 90.44 84 ARG A C 1
ATOM 704 O O . ARG A 1 84 ? 1.75 -35.094 2.281 1 90.44 84 ARG A O 1
ATOM 711 N N . HIS A 1 85 ? 3.16 -33.5 1.775 1 92.81 85 HIS A N 1
ATOM 712 C CA . HIS A 1 85 ? 2.744 -33.531 0.378 1 92.81 85 HIS A CA 1
ATOM 713 C C . HIS A 1 85 ? 3.137 -34.812 -0.304 1 92.81 85 HIS A C 1
ATOM 715 O O . HIS A 1 85 ? 2.352 -35.406 -1.064 1 92.81 85 HIS A O 1
ATOM 721 N N . LEU A 1 86 ? 4.332 -35.312 -0.011 1 92.88 86 LEU A N 1
ATOM 722 C CA . LEU A 1 86 ? 4.797 -36.562 -0.599 1 92.88 86 LEU A CA 1
ATOM 723 C C . LEU A 1 86 ? 3.928 -37.719 -0.145 1 92.88 86 LEU A C 1
ATOM 725 O O . LEU A 1 86 ? 3.594 -38.594 -0.943 1 92.88 86 LEU A O 1
ATOM 729 N N . ALA A 1 87 ? 3.604 -37.656 1.102 1 94.5 87 ALA A N 1
ATOM 730 C CA . ALA A 1 87 ? 2.732 -38.688 1.649 1 94.5 87 ALA A CA 1
ATOM 731 C C . ALA A 1 87 ? 1.359 -38.656 0.983 1 94.5 87 ALA A C 1
ATOM 733 O O . ALA A 1 87 ? 0.818 -39.719 0.618 1 94.5 87 ALA A O 1
ATOM 734 N N . ALA A 1 88 ? 0.857 -37.469 0.847 1 95.12 88 ALA A N 1
ATOM 735 C CA . ALA A 1 88 ? -0.447 -37.344 0.206 1 95.12 88 ALA A CA 1
ATOM 736 C C . ALA A 1 88 ? -0.395 -37.781 -1.25 1 95.12 88 ALA A C 1
ATOM 738 O O . ALA A 1 88 ? -1.285 -38.5 -1.717 1 95.12 88 ALA A O 1
ATOM 739 N N . CYS A 1 89 ? 0.617 -37.406 -1.957 1 95.62 89 CYS A N 1
ATOM 740 C CA . CYS A 1 89 ? 0.799 -37.812 -3.35 1 95.62 89 CYS A CA 1
ATOM 741 C C . CYS A 1 89 ? 0.871 -39.312 -3.484 1 95.62 89 CYS A C 1
ATOM 743 O O . CYS A 1 89 ? 0.206 -39.906 -4.34 1 95.62 89 CYS A O 1
ATOM 745 N N . THR A 1 90 ? 1.665 -39.938 -2.582 1 95.31 90 THR A N 1
ATOM 746 C CA . THR A 1 90 ? 1.838 -41.406 -2.611 1 95.31 90 THR A CA 1
ATOM 747 C C . THR A 1 90 ? 0.521 -42.094 -2.301 1 95.31 90 THR A C 1
ATOM 749 O O . THR A 1 90 ? 0.165 -43.062 -2.963 1 95.31 90 THR A O 1
ATOM 752 N N . ALA A 1 91 ? -0.177 -41.562 -1.354 1 96.62 91 ALA A N 1
ATOM 753 C CA . ALA A 1 91 ? -1.458 -42.156 -0.979 1 96.62 91 ALA A CA 1
ATOM 754 C C . ALA A 1 91 ? -2.451 -42.094 -2.137 1 96.62 91 ALA A C 1
ATOM 756 O O . ALA A 1 91 ? -3.104 -43.094 -2.461 1 96.62 91 ALA A O 1
ATOM 757 N N . ILE A 1 92 ? -2.564 -41 -2.75 1 96.38 92 ILE A N 1
ATOM 758 C CA . ILE A 1 92 ? -3.479 -40.812 -3.877 1 96.38 92 ILE A CA 1
ATOM 759 C C . ILE A 1 92 ? -3.039 -41.719 -5.035 1 96.38 92 ILE A C 1
ATOM 761 O O . ILE A 1 92 ? -3.873 -42.312 -5.707 1 96.38 92 ILE A O 1
ATOM 765 N N . GLY A 1 93 ? -1.715 -41.781 -5.234 1 95.75 93 GLY A N 1
ATOM 766 C CA . GLY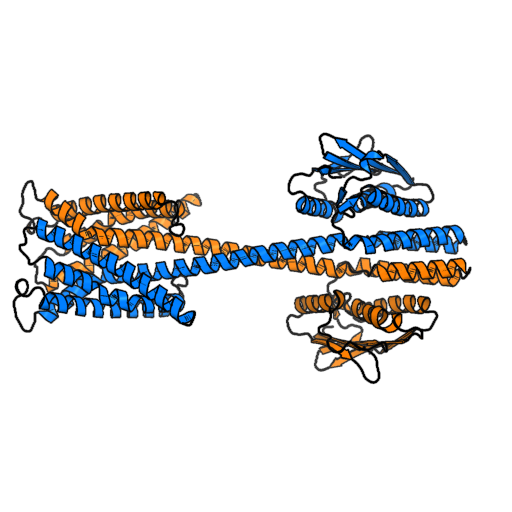 A 1 93 ? -1.181 -42.656 -6.262 1 95.75 93 GLY A CA 1
ATOM 767 C C . GLY A 1 93 ? -1.522 -44.125 -6.035 1 95.75 93 GLY A C 1
ATOM 768 O O . GLY A 1 93 ? -1.901 -44.812 -6.973 1 95.75 93 GLY A O 1
ATOM 769 N N . LEU A 1 94 ? -1.399 -44.531 -4.809 1 96.44 94 LEU A N 1
ATOM 770 C CA . LEU A 1 94 ? -1.718 -45.906 -4.453 1 96.44 94 LEU A CA 1
ATOM 771 C C . LEU A 1 94 ? -3.193 -46.219 -4.699 1 96.44 94 LEU A C 1
ATOM 773 O O . LEU A 1 94 ? -3.535 -47.25 -5.273 1 96.44 94 LEU A O 1
ATOM 777 N N . ILE A 1 95 ? -4.004 -45.312 -4.32 1 97.06 95 ILE A N 1
ATOM 778 C CA . ILE A 1 95 ? -5.441 -45.469 -4.488 1 97.06 95 ILE A CA 1
ATOM 779 C C . ILE A 1 95 ? -5.793 -45.469 -5.973 1 97.06 95 ILE A C 1
ATOM 781 O O . ILE A 1 95 ? -6.59 -46.312 -6.43 1 97.06 95 ILE A O 1
ATOM 785 N N . SER A 1 96 ? -5.242 -44.562 -6.672 1 96.06 96 SER A N 1
ATOM 786 C CA . SER A 1 96 ? -5.488 -44.469 -8.109 1 96.06 96 SER A CA 1
ATOM 787 C C . SER A 1 96 ? -5.035 -45.719 -8.828 1 96.06 96 SER A C 1
ATOM 789 O O . SER A 1 96 ? -5.746 -46.25 -9.688 1 96.06 96 SER A O 1
ATOM 791 N N . ALA A 1 97 ? -3.85 -46.25 -8.453 1 95.12 97 ALA A N 1
ATOM 792 C CA . ALA A 1 97 ? -3.338 -47.469 -9.055 1 95.12 97 ALA A CA 1
ATOM 793 C C . ALA A 1 97 ? -4.25 -48.656 -8.75 1 95.12 97 ALA A C 1
ATOM 795 O O . ALA A 1 97 ? -4.539 -49.469 -9.625 1 95.12 97 ALA A O 1
ATOM 796 N N . ALA A 1 98 ? -4.66 -48.75 -7.504 1 96 98 ALA A N 1
ATOM 797 C CA . ALA A 1 98 ? -5.566 -49.812 -7.105 1 96 98 ALA A CA 1
ATOM 798 C C . ALA A 1 98 ? -6.875 -49.75 -7.891 1 96 98 ALA A C 1
ATOM 800 O O . ALA A 1 98 ? -7.383 -50.781 -8.359 1 96 98 ALA A O 1
ATOM 801 N N . TRP A 1 99 ? -7.398 -48.594 -8.016 1 95.81 99 TRP A N 1
ATOM 802 C CA . TRP A 1 99 ? -8.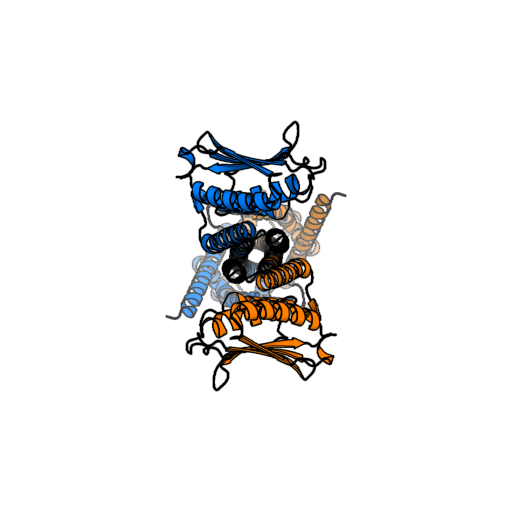656 -48.344 -8.711 1 95.81 99 TRP A CA 1
ATOM 803 C C . TRP A 1 99 ? -8.539 -48.719 -10.188 1 95.81 99 TRP A C 1
ATOM 805 O O . TRP A 1 99 ? -9.359 -49.469 -10.719 1 95.81 99 TRP A O 1
ATOM 815 N N . THR A 1 100 ? -7.523 -48.219 -10.844 1 92.44 100 THR A N 1
ATOM 816 C CA . THR A 1 100 ? -7.34 -48.469 -12.266 1 92.44 100 THR A CA 1
ATOM 817 C C . THR A 1 100 ? -7.055 -49.938 -12.531 1 92.44 100 THR A C 1
ATOM 819 O O . THR A 1 100 ? -7.488 -50.5 -13.547 1 92.44 100 THR A O 1
ATOM 822 N N . ALA A 1 101 ? -6.312 -50.594 -11.617 1 91.19 101 ALA A N 1
ATOM 823 C CA . ALA A 1 101 ? -6.059 -52.031 -11.742 1 91.19 101 ALA A CA 1
ATOM 824 C C . ALA A 1 101 ? -7.355 -52.812 -11.648 1 91.19 101 ALA A C 1
ATOM 826 O O . ALA A 1 101 ? -7.57 -53.75 -12.422 1 91.19 101 ALA A O 1
ATOM 827 N N . ALA A 1 102 ? -8.18 -52.438 -10.742 1 91.75 102 ALA A N 1
ATOM 828 C CA . ALA A 1 102 ? -9.469 -53.125 -10.578 1 91.75 102 ALA A CA 1
ATOM 829 C C . ALA A 1 102 ? -10.328 -52.938 -11.828 1 91.75 102 ALA A C 1
ATOM 831 O O . ALA A 1 102 ? -10.961 -53.906 -12.289 1 91.75 102 ALA A O 1
ATOM 832 N N . LEU A 1 103 ? -10.352 -51.781 -12.359 1 90.81 103 LEU A N 1
ATOM 833 C CA . LEU A 1 103 ? -11.141 -51.5 -13.555 1 90.81 103 LEU A CA 1
ATOM 834 C C . LEU A 1 103 ? -10.633 -52.312 -14.742 1 90.81 103 LEU A C 1
ATOM 836 O O . LEU A 1 103 ? -11.422 -52.812 -15.531 1 90.81 103 LEU A O 1
ATOM 840 N N . GLU A 1 104 ? -9.336 -52.312 -14.875 1 86.06 104 GLU A N 1
ATOM 841 C CA . GLU A 1 104 ? -8.75 -53.062 -15.992 1 86.06 104 GLU A CA 1
ATOM 842 C C . GLU A 1 104 ? -9.07 -54.531 -15.883 1 86.06 104 GLU A C 1
ATOM 844 O O . GLU A 1 104 ? -9.375 -55.188 -16.891 1 86.06 104 GLU A O 1
ATOM 849 N N . LYS A 1 105 ? -8.906 -55.062 -14.703 1 85.75 105 LYS A N 1
ATOM 850 C CA . LYS A 1 105 ? -9.234 -56.469 -14.5 1 85.75 105 LYS A CA 1
ATOM 851 C C . LYS A 1 105 ? -10.695 -56.75 -14.82 1 85.75 105 LYS A C 1
ATOM 853 O O . LYS A 1 105 ? -11.016 -57.781 -15.453 1 85.75 105 LYS A O 1
ATOM 858 N N . LEU A 1 106 ? -11.531 -55.906 -14.453 1 84.06 106 LEU A N 1
ATOM 859 C CA . LEU A 1 106 ? -12.977 -56.094 -14.609 1 84.06 106 LEU A CA 1
ATOM 860 C C . LEU A 1 106 ? -13.406 -55.875 -16.047 1 84.06 106 LEU A C 1
ATOM 862 O O . LEU A 1 106 ? -14.234 -56.594 -16.578 1 84.06 106 LEU A O 1
ATOM 866 N N . MET A 1 107 ? -12.828 -54.906 -16.703 1 81 107 MET A N 1
ATOM 867 C CA . MET A 1 107 ? -13.352 -54.438 -17.984 1 81 107 MET A CA 1
ATOM 868 C C . MET A 1 107 ? -12.586 -55.062 -19.141 1 81 107 MET A C 1
AT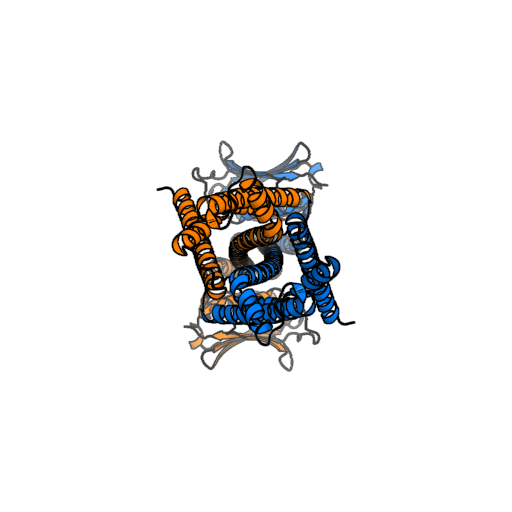OM 870 O O . MET A 1 107 ? -13.039 -55.062 -20.281 1 81 107 MET A O 1
ATOM 874 N N . ASN A 1 108 ? -11.344 -55.406 -18.875 1 73.19 108 ASN A N 1
ATOM 875 C CA . ASN A 1 108 ? -10.562 -56.031 -19.922 1 73.19 108 ASN A CA 1
ATOM 876 C C . ASN A 1 108 ? -10.156 -57.469 -19.562 1 73.19 108 ASN A C 1
ATOM 878 O O . ASN A 1 108 ? -8.961 -57.781 -19.438 1 73.19 108 ASN A O 1
ATOM 882 N N . PRO A 1 109 ? -11.047 -58.406 -19.531 1 65.81 109 PRO A N 1
ATOM 883 C CA . PRO A 1 109 ? -10.719 -59.75 -19.078 1 65.81 109 PRO A CA 1
ATOM 884 C C . PRO A 1 109 ? -9.883 -60.531 -20.094 1 65.81 109 PRO A C 1
ATOM 886 O O . PRO A 1 109 ? -9.164 -61.438 -19.734 1 65.81 109 PRO A O 1
ATOM 889 N N . TYR A 1 110 ? -9.953 -60.156 -21.344 1 64.5 110 TYR A N 1
ATOM 890 C CA . TYR A 1 110 ? -9.305 -60.969 -22.359 1 64.5 110 TYR A CA 1
ATOM 891 C C . TYR A 1 110 ? -7.832 -60.594 -22.5 1 64.5 110 TYR A C 1
ATOM 893 O O . TYR A 1 110 ? -7.035 -61.406 -23 1 64.5 110 TYR A O 1
ATOM 901 N N . ALA A 1 111 ? -7.5 -59.344 -22.031 1 62.41 111 ALA A N 1
ATOM 902 C CA . ALA A 1 111 ? -6.117 -58.906 -22.203 1 62.41 111 ALA A CA 1
ATOM 903 C C . ALA A 1 111 ? -5.219 -59.531 -21.125 1 62.41 111 ALA A C 1
ATOM 905 O O . ALA A 1 111 ? -4.016 -59.688 -21.344 1 62.41 111 ALA A O 1
ATOM 906 N N . ASN A 1 112 ? -5.938 -59.906 -20.016 1 64.94 112 ASN A N 1
ATOM 907 C CA . ASN A 1 112 ? -5.121 -60.344 -18.906 1 64.94 112 ASN A CA 1
ATOM 908 C C . ASN A 1 112 ? -5.457 -61.812 -18.516 1 64.94 112 ASN A C 1
ATOM 910 O O . ASN A 1 112 ? -6.609 -62.219 -18.625 1 64.94 112 ASN A O 1
ATOM 914 N N . MET A 1 113 ? -4.422 -62.688 -18.625 1 64.25 113 MET A N 1
ATOM 915 C CA . MET A 1 113 ? -4.621 -64.062 -18.25 1 64.25 113 MET A CA 1
ATOM 916 C C . MET A 1 113 ? -5.297 -64.188 -16.891 1 64.25 113 MET A C 1
ATOM 918 O O . MET A 1 113 ? -4.859 -63.562 -15.922 1 64.25 113 MET A O 1
ATOM 922 N N . PRO A 1 114 ? -6.5 -64.875 -16.938 1 66.25 114 PRO A N 1
ATOM 923 C CA . PRO A 1 114 ? -7.188 -65.062 -15.664 1 66.25 114 PRO A CA 1
ATOM 924 C C . PRO A 1 114 ? -6.363 -65.875 -14.672 1 66.25 114 PRO A C 1
ATOM 926 O O . PRO A 1 114 ? -5.613 -66.75 -15.078 1 66.25 114 PRO A O 1
ATOM 929 N N . GLY A 1 115 ? -5.816 -65.312 -13.414 1 68.81 115 GLY A N 1
ATOM 930 C CA . GLY A 1 115 ? -5.137 -66.062 -12.359 1 68.81 115 GLY A CA 1
ATOM 931 C C . GLY A 1 115 ? -5.039 -65.25 -11.062 1 68.81 115 GLY A C 1
ATOM 932 O O . GLY A 1 115 ? -5.375 -64.062 -11.016 1 68.81 115 GLY A O 1
ATOM 933 N N . PRO A 1 116 ? -4.918 -65.875 -9.992 1 69 116 PRO A N 1
ATOM 934 C CA . PRO A 1 116 ? -4.898 -65.312 -8.664 1 69 116 PRO A CA 1
ATOM 935 C C . PRO A 1 116 ? -3.916 -64.125 -8.555 1 69 116 PRO A C 1
ATOM 937 O O . PRO A 1 116 ? -4.148 -63.188 -7.797 1 69 116 PRO A O 1
ATOM 940 N N . GLY A 1 117 ? -2.965 -63.938 -9.555 1 83.12 117 GLY A N 1
ATOM 941 C CA . GLY A 1 117 ? -1.921 -62.938 -9.445 1 83.12 117 GLY A CA 1
ATOM 942 C C . GLY A 1 117 ? -2.072 -61.812 -10.461 1 83.12 117 GLY A C 1
ATOM 943 O O . GLY A 1 117 ? -1.238 -60.906 -10.516 1 83.12 117 GLY A O 1
ATOM 944 N N . THR A 1 118 ? -3.229 -61.844 -10.945 1 84.12 118 THR A N 1
ATOM 945 C CA . THR A 1 118 ? -3.402 -60.906 -12.039 1 84.12 118 THR A CA 1
ATOM 946 C C . THR A 1 118 ? -3.586 -59.469 -11.492 1 84.12 118 THR A C 1
ATOM 948 O O . THR A 1 118 ? -2.947 -58.531 -11.969 1 84.12 118 THR A O 1
ATOM 951 N N . TYR A 1 119 ? -4.406 -59.375 -10.445 1 88.38 119 TYR A N 1
ATOM 952 C CA . TYR A 1 119 ? -4.66 -58.031 -9.898 1 88.38 119 TYR A CA 1
ATOM 953 C C . TYR A 1 119 ? -3.387 -57.438 -9.32 1 88.38 119 TYR A C 1
ATOM 955 O O . TYR A 1 119 ? -3.094 -56.281 -9.539 1 88.38 119 TYR A O 1
ATOM 963 N N . SER A 1 120 ? -2.627 -58.219 -8.547 1 88.62 120 SER A N 1
ATOM 964 C CA . SER A 1 120 ? -1.403 -57.719 -7.918 1 88.62 120 SER A CA 1
ATOM 965 C C . SER A 1 120 ? -0.394 -57.281 -8.961 1 88.62 120 SER A C 1
ATOM 967 O O . SER A 1 120 ? 0.282 -56.25 -8.773 1 88.62 120 SER A O 1
ATOM 969 N N . ARG A 1 121 ? -0.35 -58 -10.016 1 85.56 121 ARG A N 1
ATOM 970 C CA . ARG A 1 121 ? 0.556 -57.625 -11.094 1 85.56 121 ARG A CA 1
ATOM 971 C C . ARG A 1 121 ? 0.124 -56.312 -11.742 1 85.56 121 ARG A C 1
ATOM 973 O O . ARG A 1 121 ? 0.95 -55.406 -11.977 1 85.56 121 ARG A O 1
ATOM 980 N N . LEU A 1 122 ? -1.159 -56.188 -12.016 1 87.06 122 LEU A N 1
ATOM 981 C CA . LEU A 1 122 ? -1.687 -55 -12.633 1 87.06 122 LEU A CA 1
ATOM 982 C C . LEU A 1 122 ? -1.499 -53.781 -11.719 1 87.06 122 LEU A C 1
ATOM 984 O O . LEU A 1 122 ? -1.131 -52.688 -12.18 1 87.06 122 LEU A O 1
ATOM 988 N N . PHE A 1 123 ? -1.737 -54.062 -10.5 1 90.81 123 PHE A N 1
ATOM 989 C CA . PHE A 1 123 ? -1.599 -53 -9.508 1 90.81 123 PHE A CA 1
ATOM 990 C C . PHE A 1 123 ? -0.17 -52.469 -9.477 1 90.81 123 PHE A C 1
ATOM 992 O O . PHE A 1 123 ? 0.049 -51.25 -9.539 1 90.81 123 PHE A O 1
ATOM 999 N N . LEU A 1 124 ? 0.796 -53.312 -9.344 1 88.25 124 LEU A N 1
ATOM 1000 C CA . LEU A 1 124 ? 2.199 -52.906 -9.273 1 88.25 124 LEU A CA 1
ATOM 1001 C C . LEU A 1 124 ? 2.635 -52.219 -10.555 1 88.25 124 LEU A C 1
ATOM 1003 O O . LEU A 1 124 ? 3.379 -51.25 -10.508 1 88.25 124 LEU A O 1
ATOM 1007 N N . GLU A 1 125 ? 2.15 -52.719 -11.656 1 85.38 125 GLU A N 1
ATOM 1008 C CA . GLU A 1 125 ? 2.477 -52.125 -12.938 1 85.38 125 GLU A CA 1
ATOM 1009 C C . GLU A 1 125 ? 1.947 -50.688 -13.016 1 85.38 125 GLU A C 1
ATOM 1011 O O . GLU A 1 125 ? 2.674 -49.781 -13.406 1 85.38 125 GLU A O 1
ATOM 1016 N N . LYS A 1 126 ? 0.719 -50.531 -12.617 1 89.25 126 LYS A N 1
ATOM 1017 C CA . LYS A 1 126 ? 0.094 -49.219 -12.695 1 89.25 126 LYS A CA 1
ATOM 1018 C C . LYS A 1 126 ? 0.728 -48.25 -11.703 1 89.25 126 LYS A C 1
ATOM 1020 O O . LYS A 1 126 ? 0.924 -47.094 -12.008 1 89.25 126 LYS A O 1
ATOM 1025 N N . PHE A 1 127 ? 1.036 -48.781 -10.594 1 91.75 127 PHE A N 1
ATOM 1026 C CA . PHE A 1 127 ? 1.603 -47.938 -9.562 1 91.75 127 PHE A CA 1
ATOM 1027 C C . PHE A 1 127 ? 2.984 -47.438 -9.969 1 91.75 127 PHE A C 1
ATOM 1029 O O . PHE A 1 1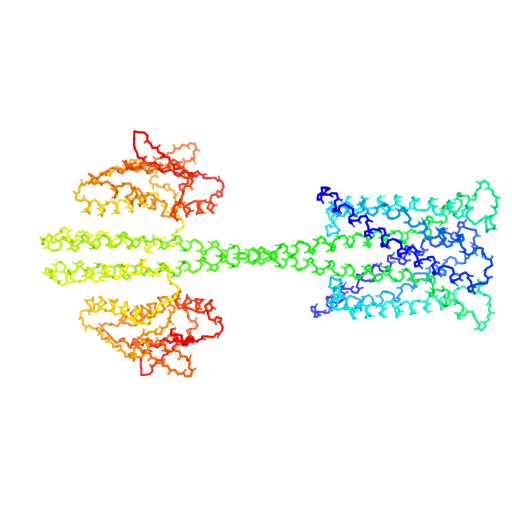27 ? 3.254 -46.219 -9.938 1 91.75 127 PHE A O 1
ATOM 1036 N N . TYR A 1 128 ? 3.844 -48.312 -10.352 1 89.38 128 TYR A N 1
ATOM 1037 C CA . TYR A 1 128 ? 5.219 -47.938 -10.664 1 89.38 128 TYR A CA 1
ATOM 1038 C C . TYR A 1 128 ? 5.289 -47.125 -11.961 1 89.38 128 TYR A C 1
ATOM 1040 O O . TYR A 1 128 ? 6.07 -46.188 -12.07 1 89.38 128 TYR A O 1
ATOM 1048 N N . SER A 1 129 ? 4.457 -47.469 -12.938 1 87.25 129 SER A N 1
ATOM 1049 C CA . SER A 1 129 ? 4.488 -46.781 -14.211 1 87.25 129 SER A CA 1
ATOM 1050 C C . SER A 1 129 ? 3.893 -45.375 -14.078 1 87.25 129 SER A C 1
ATOM 1052 O O . SER A 1 129 ? 4.215 -44.469 -14.859 1 87.25 129 SER A O 1
ATOM 1054 N N . GLY A 1 130 ? 3.059 -45.219 -13.062 1 91.31 130 GLY A N 1
ATOM 1055 C CA . GLY A 1 130 ? 2.35 -43.938 -12.93 1 91.31 130 GLY A CA 1
ATOM 1056 C C . GLY A 1 130 ? 3.006 -43 -11.953 1 91.31 130 GLY A C 1
ATOM 1057 O O . GLY A 1 130 ? 2.525 -41.875 -11.75 1 91.31 130 GLY A O 1
ATOM 1058 N N . LEU A 1 131 ? 4.105 -43.312 -11.367 1 92.19 131 LEU A N 1
ATOM 1059 C CA . LEU A 1 131 ? 4.711 -42.531 -10.281 1 92.19 131 LEU A CA 1
ATOM 1060 C C . LEU A 1 131 ? 5 -41.094 -10.727 1 92.19 131 LEU A C 1
ATOM 1062 O O . LEU A 1 131 ? 4.637 -40.156 -10.039 1 92.19 131 LEU A O 1
ATOM 1066 N N . LEU A 1 132 ? 5.625 -40.938 -11.883 1 91 132 LEU A N 1
ATOM 1067 C CA . LEU A 1 132 ? 5.965 -39.594 -12.367 1 91 132 LEU A CA 1
ATOM 1068 C C . LEU A 1 132 ? 4.707 -38.812 -12.68 1 91 132 LEU A C 1
ATOM 1070 O O . LEU A 1 132 ? 4.613 -37.625 -12.344 1 91 132 LEU A O 1
ATOM 1074 N N . SER A 1 133 ? 3.736 -39.469 -13.336 1 92.19 133 SER A N 1
ATOM 1075 C CA . SER A 1 133 ? 2.486 -38.812 -13.68 1 92.19 133 SER A CA 1
ATOM 1076 C C . SER A 1 133 ? 1.744 -38.344 -12.43 1 92.19 133 SER A C 1
ATOM 1078 O O . SER A 1 133 ? 1.173 -37.25 -12.414 1 92.19 133 SER A O 1
ATOM 1080 N N . TYR A 1 134 ? 1.768 -39.188 -11.367 1 94.31 134 TYR A N 1
ATOM 1081 C CA . TYR A 1 134 ? 1.127 -38.812 -10.109 1 94.31 134 TYR A CA 1
ATOM 1082 C C . TYR A 1 134 ? 1.777 -37.594 -9.516 1 94.31 134 TYR A C 1
ATOM 1084 O O . TYR A 1 134 ? 1.085 -36.656 -9.047 1 94.31 134 TYR A O 1
ATOM 1092 N N . LEU A 1 135 ? 3.047 -37.531 -9.602 1 94.06 135 LEU A N 1
ATOM 1093 C CA . LEU A 1 135 ? 3.801 -36.438 -9.047 1 94.06 135 LEU A CA 1
ATOM 1094 C C . LEU A 1 135 ? 3.498 -35.125 -9.805 1 94.06 135 LEU A C 1
ATOM 1096 O O . LEU A 1 135 ? 3.229 -34.094 -9.195 1 94.06 135 LEU A O 1
ATOM 1100 N N . VAL A 1 136 ? 3.551 -35.188 -11.094 1 93.88 136 VAL A N 1
ATOM 1101 C CA . VAL A 1 136 ? 3.322 -34.031 -11.93 1 93.88 136 VAL A CA 1
ATOM 1102 C C . VAL A 1 136 ? 1.898 -33.5 -11.719 1 93.88 136 VAL A C 1
ATOM 1104 O O . VAL A 1 136 ? 1.679 -32.312 -11.594 1 93.88 136 VAL A O 1
ATOM 1107 N N . LEU A 1 137 ? 0.953 -34.406 -11.672 1 94.75 137 LEU A N 1
ATOM 1108 C CA . LEU A 1 137 ? -0.438 -34.031 -11.461 1 94.75 137 LEU A CA 1
ATOM 1109 C C . LEU A 1 137 ? -0.613 -33.344 -10.109 1 94.75 137 LEU A C 1
ATOM 1111 O O . LEU A 1 137 ? -1.281 -32.312 -10.016 1 94.75 137 LEU A O 1
ATOM 1115 N N . TYR A 1 138 ? -0.016 -33.938 -9.102 1 95.31 138 TYR A N 1
ATOM 1116 C CA . TYR A 1 138 ? -0.085 -33.344 -7.762 1 95.31 138 TYR A CA 1
ATOM 1117 C C . TYR A 1 138 ? 0.486 -31.938 -7.742 1 95.31 138 TYR A C 1
ATOM 1119 O O . TYR A 1 138 ? -0.134 -31.016 -7.203 1 95.31 138 TYR A O 1
ATOM 1127 N N . ILE A 1 139 ? 1.608 -31.781 -8.359 1 94.06 139 ILE A N 1
ATOM 1128 C CA . ILE A 1 139 ? 2.287 -30.5 -8.398 1 94.06 139 ILE A CA 1
ATOM 1129 C C . ILE A 1 139 ? 1.433 -29.484 -9.164 1 94.06 139 ILE A C 1
ATOM 1131 O O . ILE A 1 139 ? 1.334 -28.328 -8.773 1 94.06 139 ILE A O 1
ATOM 1135 N N . THR A 1 140 ? 0.85 -29.969 -10.242 1 93.31 140 THR A N 1
ATOM 1136 C CA . THR A 1 140 ? -0.006 -29.109 -11.047 1 93.31 140 THR A CA 1
ATOM 1137 C C . THR A 1 140 ? -1.161 -28.562 -10.211 1 93.31 140 THR A C 1
ATOM 1139 O O . THR A 1 140 ? -1.438 -27.359 -10.234 1 93.31 140 THR A O 1
ATOM 1142 N N . ILE A 1 141 ? -1.798 -29.422 -9.453 1 93.75 141 ILE A N 1
ATOM 1143 C CA . ILE A 1 141 ? -2.92 -29.016 -8.617 1 93.75 141 ILE A CA 1
ATOM 1144 C C . ILE A 1 141 ? -2.438 -28.031 -7.547 1 93.75 141 ILE A C 1
ATOM 1146 O O . ILE A 1 141 ? -3.086 -27.016 -7.285 1 93.75 141 ILE A O 1
ATOM 1150 N N . LEU A 1 142 ? -1.323 -28.375 -7.004 1 92.38 142 LEU A N 1
ATOM 1151 C CA . LEU A 1 142 ? -0.742 -27.531 -5.965 1 92.38 142 LEU A CA 1
ATOM 1152 C C . LEU A 1 142 ? -0.428 -26.141 -6.504 1 92.38 142 LEU A C 1
ATOM 1154 O O . LEU A 1 142 ? -0.752 -25.141 -5.871 1 92.38 142 LEU A O 1
ATOM 1158 N N . LEU A 1 143 ? 0.145 -26.109 -7.648 1 92.06 143 LEU A N 1
ATOM 1159 C CA . LEU A 1 143 ? 0.516 -24.844 -8.273 1 92.06 143 LEU A CA 1
ATOM 1160 C C . LEU A 1 143 ? -0.723 -24.047 -8.672 1 92.06 143 LEU A C 1
ATOM 1162 O O . LEU A 1 143 ? -0.749 -22.828 -8.547 1 92.06 143 LEU A O 1
ATOM 1166 N N . ALA A 1 144 ? -1.676 -24.734 -9.133 1 89.62 144 ALA A N 1
ATOM 1167 C CA . ALA A 1 144 ? -2.934 -24.078 -9.477 1 89.62 144 ALA A CA 1
ATOM 1168 C C . ALA A 1 144 ? -3.58 -23.453 -8.25 1 89.62 144 ALA A C 1
ATOM 1170 O O . ALA A 1 144 ? -4.074 -22.328 -8.305 1 89.62 144 ALA A O 1
ATOM 1171 N N . SER A 1 145 ? -3.566 -24.172 -7.199 1 89.25 145 SER A N 1
ATOM 1172 C CA . SER A 1 145 ? -4.105 -23.656 -5.941 1 89.25 145 SER A CA 1
ATOM 1173 C C . SER A 1 145 ? -3.363 -22.406 -5.492 1 89.25 145 SER A C 1
ATOM 1175 O O . SER A 1 145 ? -3.986 -21.422 -5.102 1 89.25 145 SER A O 1
ATOM 1177 N N . HIS A 1 146 ? -2.135 -22.453 -5.574 1 89.31 146 HIS A N 1
ATOM 1178 C CA . HIS A 1 146 ? -1.318 -21.312 -5.176 1 89.31 146 HIS A CA 1
ATOM 1179 C C . HIS A 1 146 ? -1.601 -20.109 -6.055 1 89.31 146 HIS A C 1
ATOM 1181 O O . HIS A 1 146 ? -1.643 -18.969 -5.562 1 89.31 146 HIS A O 1
ATOM 1187 N N . MET A 1 147 ? -1.702 -20.359 -7.285 1 88.06 147 MET A N 1
ATOM 1188 C CA . MET A 1 147 ? -2.002 -19.281 -8.227 1 88.06 147 MET A CA 1
ATOM 1189 C C . MET A 1 147 ? -3.307 -18.594 -7.855 1 88.06 147 MET A C 1
ATOM 1191 O O . MET A 1 147 ? -3.377 -17.359 -7.848 1 88.06 147 MET A O 1
ATOM 1195 N N . LEU A 1 148 ? -4.301 -19.328 -7.551 1 86.12 148 LEU A N 1
ATOM 1196 C CA . LEU A 1 148 ? -5.594 -18.766 -7.195 1 86.12 148 LEU A CA 1
ATOM 1197 C C . LEU A 1 148 ? -5.5 -17.953 -5.906 1 86.12 148 LEU A C 1
ATOM 1199 O O . LEU A 1 148 ? -6.031 -16.859 -5.82 1 86.12 148 LEU A O 1
ATOM 1203 N N . ASP A 1 149 ? -4.805 -18.438 -4.992 1 87.81 149 ASP A N 1
ATOM 1204 C CA . ASP A 1 149 ? -4.621 -17.75 -3.715 1 87.81 149 ASP A CA 1
ATOM 1205 C C . ASP A 1 149 ? -3.814 -16.469 -3.891 1 87.81 149 ASP A C 1
ATOM 1207 O O . ASP A 1 149 ? -4.137 -15.43 -3.295 1 87.81 149 ASP A O 1
ATOM 1211 N N . SER A 1 150 ? -2.779 -16.516 -4.613 1 87.75 150 SER A N 1
ATOM 1212 C CA . SER A 1 150 ? -1.921 -15.352 -4.852 1 87.75 150 SER A CA 1
ATOM 1213 C C . SER A 1 150 ? -2.689 -14.227 -5.531 1 87.75 150 SER A C 1
ATOM 1215 O O . SER A 1 150 ? -2.5 -13.055 -5.207 1 87.75 150 SER A O 1
ATOM 1217 N N . ARG A 1 151 ? -3.518 -14.594 -6.387 1 87.69 151 ARG A N 1
ATOM 1218 C CA . ARG A 1 151 ? -4.336 -13.586 -7.059 1 87.69 151 ARG A CA 1
ATOM 1219 C C . ARG A 1 151 ? -5.223 -12.852 -6.066 1 87.69 151 ARG A C 1
ATOM 1221 O O . ARG A 1 151 ? -5.367 -11.625 -6.141 1 87.69 151 ARG A O 1
ATOM 1228 N N . GLU A 1 152 ? -5.785 -13.617 -5.25 1 88.38 152 GLU A N 1
ATOM 1229 C CA . GLU A 1 152 ? -6.641 -13.008 -4.23 1 88.38 152 GLU A CA 1
ATOM 1230 C C . GLU A 1 152 ? -5.84 -12.094 -3.309 1 88.38 152 GLU A C 1
ATOM 1232 O O . GLU A 1 152 ? -6.27 -10.984 -3.002 1 88.38 152 GLU A O 1
ATOM 1237 N N . ARG A 1 153 ? -4.723 -12.523 -2.963 1 89.69 153 ARG A N 1
ATOM 1238 C CA . ARG A 1 153 ? -3.863 -11.734 -2.082 1 89.69 153 ARG A CA 1
ATOM 1239 C C . ARG A 1 153 ? -3.396 -10.461 -2.77 1 89.69 153 ARG A C 1
ATOM 1241 O O . ARG A 1 153 ? -3.373 -9.391 -2.156 1 89.69 153 ARG A O 1
ATOM 1248 N N . LEU A 1 154 ? -3.006 -10.57 -3.949 1 91.25 154 LEU A N 1
ATOM 1249 C CA . LEU A 1 154 ? -2.557 -9.406 -4.711 1 91.25 154 LEU A CA 1
ATOM 1250 C C . LEU A 1 154 ? -3.672 -8.375 -4.84 1 91.25 154 LEU A C 1
ATOM 1252 O O . LEU A 1 154 ? -3.434 -7.176 -4.695 1 91.25 154 LEU A O 1
ATOM 1256 N N . ALA A 1 155 ? -4.836 -8.875 -5.102 1 91.5 155 ALA A N 1
ATOM 1257 C CA . ALA A 1 155 ? -5.988 -7.98 -5.207 1 91.5 155 ALA A CA 1
ATOM 1258 C C . ALA A 1 155 ? -6.234 -7.242 -3.895 1 91.5 155 ALA A C 1
ATOM 1260 O O . ALA A 1 155 ? -6.496 -6.035 -3.895 1 91.5 155 ALA A O 1
ATOM 1261 N N . LEU A 1 156 ? -6.105 -7.938 -2.85 1 92.5 156 LEU A N 1
ATOM 1262 C CA . LEU A 1 156 ? -6.293 -7.34 -1.532 1 92.5 156 LEU A CA 1
ATOM 1263 C C . LEU A 1 156 ? -5.223 -6.289 -1.255 1 92.5 156 LEU A C 1
ATOM 1265 O O . LEU A 1 156 ? -5.531 -5.199 -0.773 1 92.5 156 LEU A O 1
ATOM 1269 N N . GLU A 1 157 ? -4.016 -6.605 -1.562 1 92.94 157 GLU A N 1
ATOM 1270 C CA . GLU A 1 157 ? -2.916 -5.672 -1.345 1 92.94 157 GLU A CA 1
ATOM 1271 C C . GLU A 1 157 ? -3.076 -4.422 -2.201 1 92.94 157 GLU A C 1
ATOM 1273 O O . GLU A 1 157 ? -2.762 -3.314 -1.759 1 92.94 157 GLU A O 1
ATOM 1278 N N . GLN A 1 158 ? -3.533 -4.59 -3.336 1 93.31 158 GLN A N 1
ATOM 1279 C CA . GLN A 1 158 ? -3.754 -3.453 -4.223 1 93.31 158 GLN A CA 1
ATOM 1280 C C . GLN A 1 158 ? -4.844 -2.535 -3.676 1 93.31 158 GLN A C 1
ATOM 1282 O O . GLN A 1 158 ? -4.727 -1.311 -3.744 1 93.31 158 GLN A O 1
ATOM 1287 N N . THR A 1 159 ? -5.879 -3.094 -3.174 1 93.56 159 THR A N 1
ATOM 1288 C CA . THR A 1 159 ? -6.934 -2.301 -2.547 1 93.56 159 THR A CA 1
ATOM 1289 C C . THR A 1 159 ? -6.387 -1.529 -1.35 1 93.56 159 THR A C 1
ATOM 1291 O O . THR A 1 159 ? -6.719 -0.357 -1.158 1 93.56 159 THR A O 1
ATOM 1294 N N . GLU A 1 160 ? -5.555 -2.172 -0.621 1 93.5 160 GLU A N 1
ATOM 1295 C CA . GLU A 1 160 ? -4.941 -1.525 0.535 1 93.5 160 GLU A CA 1
ATOM 1296 C C . GLU A 1 160 ? -4.035 -0.373 0.106 1 93.5 160 GLU A C 1
ATOM 1298 O O . GLU A 1 160 ? -4.059 0.7 0.713 1 93.5 160 GLU A O 1
ATOM 1303 N N . THR A 1 161 ? -3.27 -0.599 -0.811 1 93.12 161 THR A N 1
ATOM 1304 C CA . THR A 1 161 ? -2.396 0.44 -1.347 1 93.12 161 THR A CA 1
ATOM 1305 C C . THR A 1 161 ? -3.211 1.646 -1.809 1 93.12 161 THR A C 1
ATOM 1307 O O . THR A 1 161 ? -2.846 2.791 -1.535 1 93.12 161 THR A O 1
ATOM 1310 N N . ALA A 1 162 ? -4.312 1.396 -2.438 1 90.81 162 ALA A N 1
ATOM 1311 C CA . ALA A 1 162 ? -5.188 2.469 -2.9 1 90.81 162 ALA A CA 1
ATOM 1312 C C . ALA A 1 162 ? -5.766 3.252 -1.723 1 90.81 162 ALA A C 1
ATOM 1314 O O . ALA A 1 162 ? -5.805 4.484 -1.749 1 90.81 162 ALA A O 1
ATOM 1315 N N . ARG A 1 163 ? -6.117 2.586 -0.792 1 89 163 ARG A N 1
ATOM 1316 C CA . ARG A 1 163 ? -6.668 3.209 0.408 1 89 163 ARG A CA 1
ATOM 1317 C C . ARG A 1 163 ? -5.625 4.078 1.102 1 89 163 ARG A C 1
ATOM 1319 O O . ARG A 1 163 ? -5.906 5.219 1.471 1 89 163 ARG A O 1
ATOM 1326 N N . LEU A 1 164 ? -4.477 3.584 1.229 1 87.88 164 LEU A N 1
ATOM 1327 C CA . LEU A 1 164 ? -3.395 4.312 1.886 1 87.88 164 LEU A CA 1
ATOM 1328 C C . LEU A 1 164 ? -3.02 5.559 1.094 1 87.88 164 LEU A C 1
ATOM 1330 O O . LEU A 1 164 ? -2.74 6.609 1.677 1 87.88 164 LEU A O 1
ATOM 1334 N N . ASN A 1 165 ? -3.049 5.445 -0.11 1 87.81 165 ASN A N 1
ATOM 1335 C CA . ASN A 1 165 ? -2.779 6.602 -0.96 1 87.81 165 ASN A CA 1
ATOM 1336 C C . ASN A 1 165 ? -3.826 7.695 -0.766 1 87.81 165 ASN A C 1
ATOM 1338 O O . ASN A 1 165 ? -3.488 8.883 -0.719 1 87.81 165 ASN A O 1
ATOM 1342 N N . GLU A 1 166 ? -4.996 7.301 -0.673 1 81.81 166 GLU A N 1
ATOM 1343 C CA . GLU A 1 166 ? -6.078 8.25 -0.423 1 81.81 166 GLU A CA 1
ATOM 1344 C C . GLU A 1 166 ? -5.91 8.938 0.93 1 81.81 166 GLU A C 1
ATOM 1346 O O . GLU A 1 166 ? -6.031 10.156 1.031 1 81.81 166 GLU A O 1
ATOM 1351 N N . GLN A 1 167 ? -5.629 8.203 1.893 1 80.12 167 GLN A N 1
ATOM 1352 C CA . GLN A 1 167 ? -5.434 8.734 3.236 1 80.12 167 GLN A CA 1
ATOM 1353 C C . GLN A 1 167 ? -4.234 9.68 3.285 1 80.12 167 GLN A C 1
ATOM 1355 O O . GLN A 1 167 ? -4.277 10.719 3.945 1 80.12 167 GLN A O 1
ATOM 1360 N N . LEU A 1 168 ? -3.238 9.273 2.66 1 81.38 168 LEU A N 1
ATOM 1361 C CA . LEU A 1 168 ? -2.049 10.117 2.602 1 81.38 168 LEU A CA 1
ATOM 1362 C C . LEU A 1 168 ? -2.363 11.461 1.943 1 81.38 168 LEU A C 1
ATOM 1364 O O . LEU A 1 168 ? -1.964 12.516 2.445 1 81.38 168 LEU A O 1
ATOM 1368 N N . SER A 1 169 ? -3.016 11.359 0.874 1 74.38 169 SER A N 1
ATOM 1369 C CA . SER A 1 169 ? -3.412 12.578 0.173 1 74.38 169 SER A CA 1
ATOM 1370 C C . SER A 1 169 ? -4.242 13.484 1.072 1 74.38 169 SER A C 1
ATOM 1372 O O . SER A 1 169 ? -4.008 14.695 1.127 1 74.38 169 SER A O 1
ATOM 1374 N N . LYS A 1 170 ? -5.129 12.945 1.759 1 68.31 170 LYS A N 1
ATOM 1375 C CA . LYS A 1 170 ? -5.965 13.711 2.682 1 68.31 170 LYS A CA 1
ATOM 1376 C C . LYS A 1 170 ? -5.125 14.328 3.801 1 68.31 170 LYS A C 1
ATOM 1378 O O . LYS A 1 170 ? -5.32 15.484 4.168 1 68.31 170 LYS A O 1
ATOM 1383 N N . ALA A 1 171 ? -4.246 13.555 4.262 1 69.81 171 ALA A N 1
ATOM 1384 C CA . ALA A 1 171 ? -3.383 14.031 5.336 1 69.81 171 ALA A CA 1
ATOM 1385 C C . ALA A 1 171 ? -2.504 15.188 4.855 1 69.81 171 ALA A C 1
ATOM 1387 O O . ALA A 1 171 ? -2.305 16.172 5.574 1 69.81 171 ALA A O 1
ATOM 1388 N N . GLN A 1 172 ? -2.029 15.008 3.754 1 68.62 172 GLN A N 1
ATOM 1389 C CA . GLN A 1 172 ? -1.182 16.047 3.176 1 68.62 172 GLN A CA 1
ATOM 1390 C C . GLN A 1 172 ? -1.973 17.328 2.92 1 68.62 172 GLN A C 1
ATOM 1392 O O . GLN A 1 172 ? -1.49 18.422 3.195 1 68.62 172 GLN A O 1
ATOM 1397 N N . LEU A 1 173 ? -3.156 17.172 2.455 1 61.22 173 LEU A N 1
ATOM 1398 C CA . LEU A 1 173 ? -4.016 18.328 2.207 1 61.22 173 LEU A CA 1
ATOM 1399 C C . LEU A 1 173 ? -4.359 19.047 3.51 1 61.22 173 LEU A C 1
ATOM 1401 O O . LEU A 1 173 ? -4.387 20.281 3.562 1 61.22 173 LEU A O 1
ATOM 1405 N N . SER A 1 174 ? -4.629 18.25 4.457 1 62.03 174 SER A N 1
ATOM 1406 C CA . SER A 1 174 ? -4.941 18.812 5.766 1 62.03 174 SER A CA 1
ATOM 1407 C C . SER A 1 174 ? -3.75 19.578 6.336 1 62.03 174 SER A C 1
ATOM 1409 O O . SER A 1 174 ? -3.92 20.641 6.945 1 62.03 174 SER A O 1
ATOM 1411 N N . ALA A 1 175 ? -2.605 19.031 6.113 1 60.94 175 ALA A N 1
ATOM 1412 C CA . ALA A 1 175 ? -1.39 19.703 6.574 1 60.94 175 ALA A CA 1
ATOM 1413 C C . ALA A 1 175 ? -1.181 21.031 5.844 1 60.94 175 ALA A C 1
ATOM 1415 O O . ALA A 1 175 ? -0.725 22 6.441 1 60.94 175 ALA A O 1
ATOM 1416 N N . LEU A 1 176 ? -1.562 21.062 4.652 1 55.56 176 LEU A N 1
ATOM 1417 C CA . LEU A 1 176 ? -1.385 22.25 3.818 1 55.56 176 LEU A CA 1
ATOM 1418 C C . LEU A 1 176 ? -2.369 23.344 4.215 1 55.56 176 LEU A C 1
ATOM 1420 O O . LEU A 1 176 ? -2.041 24.531 4.152 1 55.56 176 LEU A O 1
ATOM 1424 N N . ARG A 1 177 ? -3.486 23.078 4.652 1 54.41 177 ARG A N 1
ATOM 1425 C CA . ARG A 1 177 ? -4.523 24.047 5.012 1 54.41 177 ARG A CA 1
ATOM 1426 C C . ARG A 1 177 ? -4.199 24.734 6.328 1 54.41 177 ARG A C 1
ATOM 1428 O O . ARG A 1 177 ? -4.57 25.891 6.539 1 54.41 177 ARG A O 1
ATOM 1435 N N . ARG A 1 178 ? -3.596 24.094 7.18 1 52.66 178 ARG A N 1
ATOM 1436 C CA . ARG A 1 178 ? -3.385 24.656 8.516 1 52.66 178 ARG A CA 1
ATOM 1437 C C . ARG A 1 178 ? -2.174 25.578 8.539 1 52.66 178 ARG A C 1
ATOM 1439 O O . ARG A 1 178 ? -1.71 25.969 9.609 1 52.66 178 ARG A O 1
ATOM 1446 N N . GLN A 1 179 ? -1.682 26 7.371 1 54.75 179 GLN A N 1
ATOM 1447 C CA . GLN A 1 179 ? -0.362 26.609 7.422 1 54.75 179 GLN A CA 1
ATOM 1448 C C . GLN A 1 179 ? -0.465 28.094 7.758 1 54.75 179 GLN A C 1
ATOM 1450 O O . GLN A 1 179 ? -0.653 28.938 6.867 1 54.75 179 GLN A O 1
ATOM 1455 N N . ILE A 1 180 ? -1.233 28.547 8.773 1 57.88 180 ILE A N 1
ATOM 1456 C CA . ILE A 1 180 ? -0.827 29.891 9.188 1 57.88 180 ILE A CA 1
ATOM 1457 C C . ILE A 1 180 ? 0.626 29.859 9.656 1 57.88 180 ILE A C 1
ATOM 1459 O O . ILE A 1 180 ? 1.011 29.016 10.469 1 57.88 180 ILE A O 1
ATOM 1463 N N . GLU A 1 181 ? 1.452 30.688 8.906 1 60.56 181 GLU A N 1
ATOM 1464 C CA . GLU A 1 181 ? 2.857 30.781 9.289 1 60.56 181 GLU A CA 1
ATOM 1465 C C . GLU A 1 181 ? 3.006 31.344 10.703 1 60.56 181 GLU A C 1
ATOM 1467 O O . GLU A 1 181 ? 2.711 32.5 10.953 1 60.56 181 GLU A O 1
ATOM 1472 N N . PRO A 1 182 ? 3.359 30.516 11.633 1 65.25 182 PRO A N 1
ATOM 1473 C CA . PRO A 1 182 ? 3.482 30.984 13.016 1 65.25 182 PRO A CA 1
ATOM 1474 C C . PRO A 1 182 ? 4.402 32.188 13.156 1 65.25 182 PRO A C 1
ATOM 1476 O O . PRO A 1 182 ? 4.141 33.094 13.969 1 65.25 182 PRO A O 1
ATOM 1479 N N . HIS A 1 183 ? 5.469 32.312 12.266 1 66.62 183 HIS A N 1
ATOM 1480 C CA . HIS A 1 183 ? 6.41 33.406 12.344 1 66.62 183 HIS A CA 1
ATOM 1481 C C . HIS A 1 183 ? 5.73 34.75 12.008 1 66.62 183 HIS A C 1
ATOM 1483 O O . HIS A 1 183 ? 6.027 35.75 12.625 1 66.62 183 HIS A O 1
ATOM 1489 N N . PHE A 1 184 ? 4.875 34.656 11.117 1 70.31 184 PHE A N 1
ATOM 1490 C CA . PHE A 1 184 ? 4.109 35.844 10.773 1 70.31 184 PHE A CA 1
ATOM 1491 C C . PHE A 1 184 ? 3.322 36.344 11.984 1 70.31 184 PHE A C 1
ATOM 1493 O O . PHE A 1 184 ? 3.324 37.562 12.273 1 70.31 184 PHE A O 1
ATOM 1500 N N . LEU A 1 185 ? 2.695 35.406 12.609 1 74.31 185 LEU A N 1
ATOM 1501 C CA . LEU A 1 185 ? 1.896 35.781 13.773 1 74.31 185 LEU A CA 1
ATOM 1502 C C . LEU A 1 185 ? 2.775 36.344 14.875 1 74.31 185 LEU A C 1
ATOM 1504 O O . LEU A 1 185 ? 2.434 37.375 15.477 1 74.31 185 LEU A O 1
ATOM 1508 N N . PHE A 1 186 ? 3.957 35.781 15.023 1 71.94 186 PHE A N 1
ATOM 1509 C CA . PHE A 1 186 ? 4.906 36.25 16.031 1 71.94 186 PHE A CA 1
ATOM 1510 C C . PHE A 1 186 ? 5.387 37.656 15.742 1 71.94 186 PHE A C 1
ATOM 1512 O O . PHE A 1 186 ? 5.367 38.5 16.625 1 71.94 186 PHE A O 1
ATOM 1519 N N . ASN A 1 187 ? 5.785 37.938 14.555 1 69.88 187 ASN A N 1
ATOM 1520 C CA . ASN A 1 187 ? 6.32 39.25 14.164 1 69.88 187 ASN A CA 1
ATOM 1521 C C . ASN A 1 187 ? 5.262 40.344 14.266 1 69.88 187 ASN A C 1
ATOM 1523 O O . ASN A 1 187 ? 5.559 41.469 14.688 1 69.88 187 ASN A O 1
ATOM 1527 N N . THR A 1 188 ? 4.105 40 13.812 1 79.12 188 THR A N 1
ATOM 1528 C CA . THR A 1 188 ? 3.021 40.969 13.852 1 79.12 188 THR A CA 1
ATOM 1529 C C . THR A 1 188 ? 2.684 41.344 15.297 1 79.12 188 THR A C 1
ATOM 1531 O O . THR A 1 188 ? 2.482 42.5 15.609 1 79.12 188 THR A O 1
ATOM 1534 N N . LEU A 1 189 ? 2.703 40.344 16.172 1 79.94 189 LEU A N 1
ATOM 1535 C CA . LEU A 1 189 ? 2.436 40.594 17.578 1 79.94 189 LEU A CA 1
ATOM 1536 C C . LEU A 1 189 ? 3.52 41.469 18.203 1 79.94 189 LEU A C 1
ATOM 1538 O O . LEU A 1 189 ? 3.221 42.344 18.984 1 79.94 189 LEU A O 1
ATOM 1542 N N . ASN A 1 190 ? 4.703 41.281 17.781 1 76 190 ASN A N 1
ATOM 1543 C CA . ASN A 1 190 ? 5.805 42.094 18.266 1 76 190 ASN A CA 1
ATOM 1544 C C . ASN A 1 190 ? 5.668 43.531 17.797 1 76 190 ASN A C 1
ATOM 1546 O O . ASN A 1 190 ? 5.98 44.469 18.531 1 76 190 ASN A O 1
ATOM 1550 N N . SER A 1 191 ? 5.289 43.688 16.594 1 78.69 191 SER A N 1
ATOM 1551 C CA . SER A 1 191 ? 5.047 45.031 16.062 1 78.69 191 SER A CA 1
ATOM 1552 C C . SER A 1 191 ? 3.936 45.75 16.828 1 78.69 191 SER A C 1
ATOM 1554 O O . SER A 1 191 ? 4.039 46.938 17.125 1 78.69 191 SER A O 1
ATOM 1556 N N . ILE A 1 192 ? 2.887 44.969 17.156 1 81.75 192 ILE A N 1
ATOM 1557 C CA . ILE A 1 192 ? 1.77 45.531 17.922 1 81.75 192 ILE A CA 1
ATOM 1558 C C . ILE A 1 192 ? 2.25 45.969 19.297 1 81.75 192 ILE A C 1
ATOM 1560 O O . ILE A 1 192 ? 1.911 47.031 19.781 1 81.75 192 ILE A O 1
ATOM 1564 N N . ALA A 1 193 ? 3.068 45.156 19.891 1 78.62 193 ALA A N 1
ATOM 1565 C CA . ALA A 1 193 ? 3.637 45.469 21.188 1 78.62 193 ALA A CA 1
ATOM 1566 C C . ALA A 1 193 ? 4.453 46.75 21.125 1 78.62 193 ALA A C 1
ATOM 1568 O O . ALA A 1 193 ? 4.375 47.594 22.016 1 78.62 193 ALA A O 1
ATOM 1569 N N . GLY A 1 194 ? 5.242 46.906 20.141 1 78.25 194 GLY A N 1
ATOM 1570 C CA . GLY A 1 194 ? 6.027 48.094 19.922 1 78.25 194 GLY A CA 1
ATOM 1571 C C . GLY A 1 194 ? 5.176 49.344 19.781 1 78.25 194 GLY A C 1
ATOM 1572 O O . GLY A 1 194 ? 5.473 50.375 20.391 1 78.25 194 GLY A O 1
ATOM 1573 N N . LEU A 1 195 ? 4.113 49.25 19.031 1 80.38 195 LEU A N 1
ATOM 1574 C CA . LEU A 1 195 ? 3.195 50.375 18.828 1 80.38 195 LEU A CA 1
ATOM 1575 C C . LEU A 1 195 ? 2.537 50.781 20.141 1 80.38 195 LEU A C 1
ATOM 1577 O O . LEU A 1 195 ? 2.391 51.969 20.422 1 80.38 195 LEU A O 1
ATOM 1581 N N . VAL A 1 196 ? 2.123 49.812 20.875 1 79.44 196 VAL A N 1
ATOM 1582 C CA . VAL A 1 196 ? 1.47 50.062 22.156 1 79.44 196 VAL A CA 1
ATOM 1583 C C . VAL A 1 196 ? 2.453 50.75 23.094 1 79.44 196 VAL A C 1
ATOM 1585 O O . VAL A 1 196 ? 2.094 51.688 23.797 1 79.44 196 VAL A O 1
ATOM 1588 N N . ARG A 1 197 ? 3.67 50.344 23.109 1 78.62 197 ARG A N 1
ATOM 1589 C CA . ARG A 1 197 ? 4.703 50.938 23.953 1 78.62 197 ARG A CA 1
ATOM 1590 C C . ARG A 1 197 ? 4.949 52.375 23.594 1 78.62 197 ARG A C 1
ATOM 1592 O O . ARG A 1 197 ? 5.238 53.219 24.453 1 78.62 197 ARG A O 1
ATOM 1599 N N . GLU A 1 198 ? 4.871 52.656 22.328 1 82 198 GLU A N 1
ATOM 1600 C CA . GLU A 1 198 ? 5.086 54 21.812 1 82 198 GLU A CA 1
ATOM 1601 C C . GLU A 1 198 ? 3.832 54.844 21.969 1 82 198 GLU A C 1
ATOM 1603 O O . GLU A 1 198 ? 3.807 56.031 21.547 1 82 198 GLU A O 1
ATOM 1608 N N . LYS A 1 199 ? 2.754 54.25 22.578 1 79.31 199 LYS A N 1
ATOM 1609 C CA . LYS A 1 199 ? 1.486 54.906 22.859 1 79.31 199 LYS A CA 1
ATOM 1610 C C . LYS A 1 199 ? 0.783 55.312 21.578 1 79.31 199 LYS A C 1
ATOM 1612 O O . LYS A 1 199 ? 0.122 56.344 21.516 1 79.31 199 LYS A O 1
ATOM 1617 N N . ARG A 1 200 ? 1.121 54.688 20.5 1 81.44 200 ARG A N 1
ATOM 1618 C CA . ARG A 1 200 ? 0.375 54.812 19.25 1 81.44 200 ARG A CA 1
ATOM 1619 C C . ARG A 1 200 ? -0.811 53.844 19.219 1 81.44 200 ARG A C 1
ATOM 1621 O O . ARG A 1 200 ? -0.827 52.906 18.438 1 81.44 200 ARG A O 1
ATOM 1628 N N . THR A 1 201 ? -1.78 54.125 20.047 1 78.44 201 THR A N 1
ATOM 1629 C CA . THR A 1 201 ? -2.893 53.25 20.375 1 78.44 201 THR A CA 1
ATOM 1630 C C . THR A 1 201 ? -3.752 52.969 19.141 1 78.44 201 THR A C 1
ATOM 1632 O O . THR A 1 201 ? -4.164 51.844 18.906 1 78.44 201 THR A O 1
ATOM 1635 N N . ASP A 1 202 ? -3.967 54 18.344 1 80.88 202 ASP A N 1
ATOM 1636 C CA . ASP A 1 202 ? -4.836 53.844 17.172 1 80.88 202 ASP A CA 1
ATOM 1637 C C . ASP A 1 202 ? -4.219 52.906 16.156 1 80.88 202 ASP A C 1
ATOM 1639 O O . ASP A 1 202 ? -4.906 52.031 15.609 1 80.88 202 ASP A O 1
ATOM 1643 N N . ALA A 1 203 ? -2.949 53.125 15.953 1 80 203 ALA A N 1
ATOM 1644 C CA . ALA A 1 203 ? -2.252 52.25 15.008 1 80 203 ALA A CA 1
ATOM 1645 C C . ALA A 1 203 ? -2.236 50.812 15.5 1 80 203 ALA A C 1
ATOM 1647 O O . ALA A 1 203 ? -2.391 49.875 14.703 1 80 203 ALA A O 1
ATOM 1648 N N . ALA A 1 204 ? -2.045 50.625 16.781 1 81.19 204 ALA A N 1
ATOM 1649 C CA . ALA A 1 204 ? -2.027 49.281 17.375 1 81.19 204 ALA A CA 1
ATOM 1650 C C . ALA A 1 204 ? -3.375 48.594 17.203 1 81.19 204 ALA A C 1
ATOM 1652 O O . ALA A 1 204 ? -3.438 47.438 16.797 1 81.19 204 ALA A O 1
ATOM 1653 N N . VAL A 1 205 ? -4.43 49.281 17.484 1 80.94 205 VAL A N 1
ATOM 1654 C CA . VAL A 1 205 ? -5.777 48.719 17.391 1 80.94 205 VAL A CA 1
ATOM 1655 C C . VAL A 1 205 ? -6.074 48.344 15.945 1 80.94 205 VAL A C 1
ATOM 1657 O O . VAL A 1 205 ? -6.637 47.281 15.688 1 80.94 205 VAL A O 1
ATOM 1660 N N . THR A 1 206 ? -5.707 49.188 15.062 1 80.25 206 THR A N 1
ATOM 1661 C CA . THR A 1 206 ? -5.93 48.906 13.648 1 80.25 206 THR A CA 1
ATOM 1662 C C . THR A 1 206 ? -5.23 47.625 13.234 1 80.25 206 THR A C 1
ATOM 1664 O O . THR A 1 206 ? -5.824 46.781 12.562 1 80.25 206 THR A O 1
ATOM 1667 N N . MET A 1 207 ? -4.035 47.5 13.68 1 81.19 207 MET A N 1
ATOM 1668 C CA . MET A 1 207 ? -3.271 46.312 13.312 1 81.19 207 MET A CA 1
ATOM 1669 C C . MET A 1 207 ? -3.887 45.062 13.93 1 81.19 207 MET A C 1
ATOM 1671 O O . MET A 1 207 ? -3.926 44 13.297 1 81.19 207 MET A O 1
ATOM 1675 N N . ILE A 1 208 ? -4.289 45.094 15.148 1 82.38 208 ILE A N 1
ATOM 1676 C CA . ILE A 1 208 ? -4.918 43.969 15.828 1 82.38 208 ILE A CA 1
ATOM 1677 C C . ILE A 1 208 ? -6.18 43.562 15.078 1 82.38 208 ILE A C 1
ATOM 1679 O O . ILE A 1 208 ? -6.41 42.375 14.859 1 82.38 208 ILE A O 1
ATOM 1683 N N . VAL A 1 209 ? -6.977 44.5 14.727 1 80.62 209 VAL A N 1
ATOM 1684 C CA . VAL A 1 209 ? -8.227 44.25 14.023 1 80.62 209 VAL A CA 1
ATOM 1685 C C . VAL A 1 209 ? -7.922 43.594 12.68 1 80.62 209 VAL A C 1
ATOM 1687 O O . VAL A 1 209 ? -8.578 42.625 12.289 1 80.62 209 VAL A O 1
ATOM 1690 N N . GLU A 1 210 ? -6.949 44.156 11.984 1 80.12 210 GLU A N 1
ATOM 1691 C CA . GLU A 1 210 ? -6.555 43.562 10.703 1 80.12 210 GLU A CA 1
ATOM 1692 C C . GLU A 1 210 ? -6.082 42.125 10.867 1 80.12 210 GLU A C 1
ATOM 1694 O O . GLU A 1 210 ? -6.418 41.281 10.062 1 80.12 210 GLU A O 1
ATOM 1699 N N . LEU A 1 211 ? -5.281 41.938 11.867 1 81.19 211 LEU A N 1
ATOM 1700 C CA . LEU A 1 211 ? -4.793 40.594 12.133 1 81.19 211 LEU A CA 1
ATOM 1701 C C . LEU A 1 211 ? -5.945 39.656 12.492 1 81.19 211 LEU A C 1
ATOM 1703 O O . LEU A 1 211 ? -5.98 38.5 12.039 1 81.19 211 LEU A O 1
ATOM 1707 N N . SER A 1 212 ? -6.836 40.031 13.336 1 77.12 212 SER A N 1
ATOM 1708 C CA . SER A 1 212 ? -8.008 39.25 13.711 1 77.12 212 SER A CA 1
ATOM 1709 C C . SER A 1 212 ? -8.836 38.875 12.492 1 77.12 212 SER A C 1
ATOM 1711 O O . SER A 1 212 ? -9.289 37.719 12.375 1 77.12 212 SER A O 1
ATOM 1713 N N . ASP A 1 213 ? -9.07 39.812 11.648 1 76.12 213 ASP A N 1
ATOM 1714 C CA . ASP A 1 213 ? -9.812 39.562 10.414 1 76.12 213 ASP A CA 1
ATOM 1715 C C . ASP A 1 213 ? -9.102 38.531 9.547 1 76.12 213 ASP A C 1
ATOM 1717 O O . ASP A 1 213 ? -9.75 37.688 8.93 1 76.12 213 ASP A O 1
ATOM 1721 N N . PHE A 1 214 ? -7.832 38.75 9.484 1 76.19 214 PHE A N 1
ATOM 1722 C CA . PHE A 1 214 ? -7.02 37.781 8.734 1 76.19 214 PHE A CA 1
ATOM 1723 C C . PHE A 1 214 ? -7.184 36.375 9.297 1 76.19 214 PHE A C 1
ATOM 1725 O O . PHE A 1 214 ? -7.398 35.438 8.539 1 76.19 214 PHE A O 1
ATOM 1732 N N . MET A 1 215 ? -7.066 36.188 10.547 1 75.5 215 MET A N 1
ATOM 1733 C CA . MET A 1 215 ? -7.168 34.906 11.219 1 75.5 215 MET A CA 1
ATOM 1734 C C . MET A 1 215 ? -8.555 34.312 11.023 1 75.5 215 MET A C 1
ATOM 1736 O O . MET A 1 215 ? -8.695 33.094 10.836 1 75.5 215 MET A O 1
ATOM 1740 N N . ARG A 1 216 ? -9.531 35.094 11.141 1 69.19 216 ARG A N 1
ATOM 1741 C CA . ARG A 1 216 ? -10.906 34.656 10.93 1 69.19 216 ARG A CA 1
ATOM 1742 C C . ARG A 1 216 ? -11.07 34.031 9.555 1 69.19 216 ARG A C 1
ATOM 1744 O O . ARG A 1 216 ? -11.719 33 9.406 1 69.19 216 ARG A O 1
ATOM 1751 N N . ARG A 1 217 ? -10.516 34.656 8.625 1 70.81 217 ARG A N 1
ATOM 1752 C CA . ARG A 1 217 ? -10.602 34.156 7.258 1 70.81 217 ARG A CA 1
ATOM 1753 C C . ARG A 1 217 ? -9.891 32.812 7.105 1 70.81 217 ARG A C 1
ATOM 1755 O O . ARG A 1 217 ? -10.352 31.938 6.379 1 70.81 217 ARG A O 1
ATOM 1762 N N . VAL A 1 218 ? -8.758 32.75 7.637 1 71.31 218 VAL A N 1
ATOM 1763 C CA . VAL A 1 218 ? -7.992 31.5 7.605 1 71.31 218 VAL A CA 1
ATOM 1764 C C . VAL A 1 218 ? -8.836 30.359 8.172 1 71.31 218 VAL A C 1
ATOM 1766 O O . VAL A 1 218 ? -8.82 29.25 7.641 1 71.31 218 VAL A O 1
ATOM 1769 N N . LEU A 1 219 ? -9.594 30.609 9.211 1 65.06 219 LEU A N 1
ATOM 1770 C CA . LEU A 1 219 ? -10.43 29.609 9.867 1 65.06 219 LEU A CA 1
ATOM 1771 C C . LEU A 1 219 ? -11.625 29.25 9 1 65.06 219 LEU A C 1
ATOM 1773 O O . LEU A 1 219 ? -12.039 28.094 8.969 1 65.06 219 LEU A O 1
ATOM 1777 N N . GLU A 1 220 ? -12.164 30.141 8.359 1 66 220 GLU A N 1
ATOM 1778 C CA . GLU A 1 220 ? -13.359 29.938 7.551 1 66 220 GLU A CA 1
ATOM 1779 C C . GLU A 1 220 ? -13.039 29.172 6.273 1 66 220 GLU A C 1
ATOM 1781 O O . GLU A 1 220 ? -13.852 28.375 5.809 1 66 220 GLU A O 1
ATOM 1786 N N . ASP A 1 221 ? -11.883 29.422 5.688 1 61.34 221 ASP A N 1
ATOM 1787 C CA . ASP A 1 221 ? -11.547 28.891 4.367 1 61.34 221 ASP A CA 1
ATOM 1788 C C . ASP A 1 221 ? -11.07 27.438 4.461 1 61.34 221 ASP A C 1
ATOM 1790 O O . ASP A 1 221 ? -10.891 26.781 3.441 1 61.34 221 ASP A O 1
ATOM 1794 N N . SER A 1 222 ? -11.023 26.953 5.547 1 60.44 222 SER A N 1
ATOM 1795 C CA . SER A 1 222 ? -10.492 25.609 5.73 1 60.44 222 SER A CA 1
ATOM 1796 C C . SER A 1 222 ? -11.398 24.562 5.098 1 60.44 222 SER A C 1
ATOM 1798 O O . SER A 1 222 ? -10.945 23.469 4.75 1 60.44 222 SER A O 1
ATOM 1800 N N . ASN A 1 223 ? -12.578 24.906 4.672 1 62.03 223 ASN A N 1
ATOM 1801 C CA . ASN A 1 223 ? -13.484 23.844 4.227 1 62.03 223 ASN A CA 1
ATOM 1802 C C . ASN A 1 223 ? -13.75 23.938 2.725 1 62.03 223 ASN A C 1
ATOM 1804 O O . ASN A 1 223 ? -14.328 23.016 2.139 1 62.03 223 ASN A O 1
ATOM 1808 N N . ARG A 1 224 ? -13.32 24.938 2.041 1 74.06 224 ARG A N 1
ATOM 1809 C CA . ARG A 1 224 ? -13.578 25.125 0.617 1 74.06 224 ARG A CA 1
ATOM 1810 C C . ARG A 1 224 ? -12.336 24.797 -0.21 1 74.06 224 ARG A C 1
ATOM 1812 O O . ARG A 1 224 ? -11.234 25.266 0.092 1 74.06 224 ARG A O 1
ATOM 1819 N N . GLN A 1 225 ? -12.609 24 -1.287 1 76.19 225 GLN A N 1
ATOM 1820 C CA . GLN A 1 225 ? -11.492 23.609 -2.139 1 76.19 225 GLN A CA 1
ATOM 1821 C C . GLN A 1 225 ? -11.109 24.734 -3.1 1 76.19 225 GLN A C 1
ATOM 1823 O O . GLN A 1 225 ? -9.93 24.953 -3.377 1 76.19 225 GLN A O 1
ATOM 1828 N N . GLN A 1 226 ? -12.172 25.438 -3.619 1 87 226 GLN A N 1
ATOM 1829 C CA . GLN A 1 226 ? -11.945 26.531 -4.559 1 87 226 GLN A CA 1
ATOM 1830 C C . GLN A 1 226 ? -12.719 27.766 -4.148 1 87 226 GLN A C 1
ATOM 1832 O O . GLN A 1 226 ? -13.773 27.672 -3.512 1 87 226 GLN A O 1
ATOM 1837 N N . VAL A 1 227 ? -12.18 28.906 -4.391 1 88.19 227 VAL A N 1
ATOM 1838 C CA . VAL A 1 227 ? -12.805 30.188 -4.082 1 88.19 227 VAL A CA 1
ATOM 1839 C C . VAL A 1 227 ? -12.578 31.156 -5.23 1 88.19 227 VAL A C 1
ATOM 1841 O O . VAL A 1 227 ? -11.664 30.969 -6.039 1 88.19 227 VAL A O 1
ATOM 1844 N N . PRO A 1 228 ? -13.453 32.156 -5.375 1 93.94 228 PRO A N 1
ATOM 1845 C CA . PRO A 1 228 ? -13.188 33.219 -6.371 1 93.94 228 PRO A CA 1
ATOM 1846 C C . PRO A 1 228 ? -11.867 33.938 -6.129 1 93.94 228 PRO A C 1
ATOM 1848 O O . PRO A 1 228 ? -11.492 34.188 -4.977 1 93.94 228 PRO A O 1
ATOM 1851 N N . LEU A 1 229 ? -11.234 34.281 -7.23 1 95.12 229 LEU A N 1
ATOM 1852 C CA . LEU A 1 229 ? -9.953 34.969 -7.156 1 95.12 229 LEU A CA 1
ATOM 1853 C C . LEU A 1 229 ? -10.07 36.25 -6.328 1 95.12 229 LEU A C 1
ATOM 1855 O O . LEU A 1 229 ? -9.133 36.625 -5.609 1 95.12 229 LEU A O 1
ATOM 1859 N N . GLY A 1 230 ? -11.219 36.906 -6.449 1 94.38 230 GLY A N 1
ATOM 1860 C CA . GLY A 1 230 ? -11.453 38.094 -5.672 1 94.38 230 GLY A CA 1
ATOM 1861 C C . GLY A 1 230 ? -11.281 37.875 -4.18 1 94.38 230 GLY A C 1
ATOM 1862 O O . GLY A 1 230 ? -10.727 38.75 -3.482 1 94.38 230 GLY A O 1
ATOM 1863 N N . GLU A 1 231 ? -11.711 36.812 -3.695 1 90.19 231 GLU A N 1
ATOM 1864 C CA . GLU A 1 231 ? -11.602 36.469 -2.275 1 90.19 231 GLU A CA 1
ATOM 1865 C C . GLU A 1 231 ? -10.148 36.219 -1.88 1 90.19 231 GLU A C 1
ATOM 1867 O O . GLU A 1 231 ? -9.703 36.656 -0.819 1 90.19 231 GLU A O 1
ATOM 1872 N N . GLU A 1 232 ? -9.461 35.562 -2.76 1 89.81 232 GLU A N 1
ATOM 1873 C CA . GLU A 1 232 ? -8.039 35.312 -2.518 1 89.81 232 GLU A CA 1
ATOM 1874 C C . GLU A 1 232 ? -7.273 36.656 -2.453 1 89.81 232 GLU A C 1
ATOM 1876 O O . GLU A 1 232 ? -6.387 36.812 -1.612 1 89.81 232 GLU A O 1
ATOM 1881 N N . LEU A 1 233 ? -7.648 37.5 -3.318 1 93.38 233 LEU A N 1
ATOM 1882 C CA . LEU A 1 233 ? -6.977 38.781 -3.393 1 93.38 233 LEU A CA 1
ATOM 1883 C C . LEU A 1 233 ? -7.254 39.625 -2.146 1 93.38 233 LEU A C 1
ATOM 1885 O O . LEU A 1 233 ? -6.363 40.312 -1.636 1 93.38 233 LEU A O 1
ATOM 1889 N N . GLU A 1 234 ? -8.477 39.594 -1.793 1 89.56 234 GLU A N 1
ATOM 1890 C CA . GLU A 1 234 ? -8.836 40.312 -0.582 1 89.56 234 GLU A CA 1
ATOM 1891 C C . GLU A 1 234 ? -8.047 39.812 0.622 1 89.56 234 GLU A C 1
ATOM 1893 O O . GLU A 1 234 ? -7.57 40.625 1.434 1 89.56 234 GLU A O 1
ATOM 1898 N N . PHE A 1 235 ? -7.918 38.594 0.666 1 86.12 235 PHE A N 1
ATOM 1899 C CA . PHE A 1 235 ? -7.16 37.969 1.747 1 86.12 235 PHE A CA 1
ATOM 1900 C C . PHE A 1 235 ? -5.691 38.375 1.685 1 86.12 235 PHE A C 1
ATOM 1902 O O . PHE A 1 235 ? -5.098 38.719 2.703 1 86.12 235 PHE A O 1
ATOM 1909 N N . ALA A 1 236 ? -5.102 38.281 0.548 1 88.75 236 ALA A N 1
ATOM 1910 C CA . ALA A 1 236 ? -3.709 38.688 0.346 1 88.75 236 ALA A CA 1
ATOM 1911 C C . ALA A 1 236 ? -3.49 40.156 0.685 1 88.75 236 ALA A C 1
ATOM 1913 O O . ALA A 1 236 ? -2.473 40.5 1.278 1 88.75 236 ALA A O 1
ATOM 1914 N N . ARG A 1 237 ? -4.445 40.969 0.31 1 87.94 237 ARG A N 1
ATOM 1915 C CA . ARG A 1 237 ? -4.359 42.406 0.584 1 87.94 237 ARG A CA 1
ATOM 1916 C C . ARG A 1 237 ? -4.34 42.656 2.086 1 87.94 237 ARG A C 1
ATOM 1918 O O . ARG A 1 237 ? -3.615 43.562 2.555 1 87.94 237 ARG A O 1
ATOM 1925 N N . LYS A 1 238 ? -5.172 41.969 2.744 1 82 238 LYS A N 1
ATOM 1926 C CA . LYS A 1 238 ? -5.219 42.125 4.191 1 82 238 LYS A CA 1
ATOM 1927 C C . LYS A 1 238 ? -3.885 41.75 4.832 1 82 238 LYS A C 1
ATOM 1929 O O . LYS A 1 238 ? -3.412 42.438 5.738 1 82 238 LYS A O 1
ATOM 1934 N N . TYR A 1 239 ? -3.324 40.719 4.398 1 85.19 239 TYR A N 1
ATOM 1935 C CA . TYR A 1 239 ? -2.004 40.281 4.855 1 85.19 239 TYR A CA 1
ATOM 1936 C C . TYR A 1 239 ? -0.966 41.375 4.578 1 85.19 239 TYR A C 1
ATOM 1938 O O . TYR A 1 239 ? -0.163 41.719 5.453 1 85.19 239 TYR A O 1
ATOM 1946 N N . LEU A 1 240 ? -1.022 41.906 3.402 1 85.62 240 LEU A N 1
ATOM 1947 C CA . LEU A 1 240 ? -0.05 42.906 2.984 1 85.62 240 LEU A CA 1
ATOM 1948 C C . LEU A 1 240 ? -0.23 44.188 3.773 1 85.62 240 LEU A C 1
ATOM 1950 O O . LEU A 1 240 ? 0.746 44.906 4.062 1 85.62 240 LEU A O 1
ATOM 1954 N N . GLU A 1 241 ? -1.432 44.5 4.062 1 82.75 241 GLU A N 1
ATOM 1955 C CA . GLU A 1 241 ? -1.699 45.688 4.871 1 82.75 241 GLU A CA 1
ATOM 1956 C C . GLU A 1 241 ? -1.066 45.562 6.254 1 82.75 241 GLU A C 1
ATOM 1958 O O . GLU A 1 241 ? -0.506 46.531 6.773 1 82.75 241 GLU A O 1
ATOM 1963 N N . ILE A 1 242 ? -1.185 44.406 6.77 1 79.56 242 ILE A N 1
ATOM 1964 C CA . ILE A 1 242 ? -0.575 44.125 8.07 1 79.56 242 ILE A CA 1
ATOM 1965 C C . ILE A 1 242 ? 0.944 44.25 7.961 1 79.56 242 ILE A C 1
ATOM 1967 O O . ILE A 1 242 ? 1.588 44.875 8.812 1 79.56 242 ILE A O 1
ATOM 1971 N N . GLN A 1 243 ? 1.504 43.75 6.949 1 80.62 243 GLN A N 1
ATOM 1972 C CA . GLN A 1 243 ? 2.945 43.781 6.73 1 80.62 243 GLN A CA 1
ATOM 1973 C C . GLN A 1 243 ? 3.426 45.219 6.512 1 80.62 243 GLN A C 1
ATOM 1975 O O . GLN A 1 243 ? 4.508 45.594 6.973 1 80.62 243 GLN A O 1
ATOM 1980 N N . LYS A 1 244 ? 2.625 45.969 5.781 1 80.38 244 LYS A N 1
ATOM 1981 C CA . LYS A 1 244 ? 2.953 47.344 5.535 1 80.38 244 LYS A CA 1
ATOM 1982 C C . LYS A 1 244 ? 3.043 48.156 6.844 1 80.38 244 LYS A C 1
ATOM 1984 O O . LYS A 1 244 ? 3.928 48.969 7.008 1 80.38 244 LYS A O 1
ATOM 1989 N N . ALA A 1 245 ? 2.084 47.875 7.625 1 74.56 245 ALA A N 1
ATOM 1990 C CA . ALA A 1 245 ? 2.084 48.531 8.922 1 74.56 245 ALA A CA 1
ATOM 1991 C C . ALA A 1 245 ? 3.311 48.125 9.742 1 74.56 245 ALA A C 1
ATOM 1993 O O . ALA A 1 245 ? 3.852 48.969 10.492 1 74.56 245 ALA A O 1
ATOM 1994 N N . ARG A 1 246 ? 3.752 46.906 9.578 1 72.38 246 ARG A N 1
ATOM 1995 C CA . ARG A 1 246 ? 4.902 46.406 10.305 1 72.38 246 ARG A CA 1
ATOM 1996 C C . ARG A 1 246 ? 6.203 47 9.773 1 72.38 246 ARG A C 1
ATOM 1998 O O . ARG A 1 246 ? 7.113 47.312 10.547 1 72.38 246 ARG A O 1
ATOM 2005 N N . PHE A 1 247 ? 6.277 47.156 8.539 1 71.44 247 PHE A N 1
ATOM 2006 C CA . PHE A 1 247 ? 7.512 47.594 7.906 1 71.44 247 PHE A CA 1
ATOM 2007 C C . PHE A 1 247 ? 7.512 49.125 7.734 1 71.44 247 PHE A C 1
ATOM 2009 O O . PHE A 1 247 ? 8.398 49.656 7.082 1 71.44 247 PHE A O 1
ATOM 2016 N N . VAL A 1 248 ? 6.695 49.844 8.422 1 65.12 248 VAL A N 1
ATOM 2017 C CA . VAL A 1 248 ? 6.613 51.312 8.539 1 65.12 248 VAL A CA 1
ATOM 2018 C C . VAL A 1 248 ? 6.809 51.938 7.168 1 65.12 248 VAL A C 1
ATOM 2020 O O . VAL A 1 248 ? 7.656 52.812 7 1 65.12 248 VAL A O 1
ATOM 2023 N N . GLU A 1 249 ? 6.016 51.562 6.117 1 66.81 249 GLU A N 1
ATOM 2024 C CA . GLU A 1 249 ? 5.875 52.156 4.789 1 66.81 249 GLU A CA 1
ATOM 2025 C C . GLU A 1 249 ? 7.043 51.781 3.887 1 66.81 249 GLU A C 1
ATOM 2027 O O . GLU A 1 249 ? 7.297 52.438 2.873 1 66.81 249 GLU A O 1
ATOM 2032 N N . ARG A 1 250 ? 7.883 50.844 4.293 1 80.88 250 ARG A N 1
ATOM 2033 C CA . ARG A 1 250 ? 8.984 50.375 3.457 1 80.88 250 ARG A CA 1
ATOM 2034 C C . ARG A 1 250 ? 8.508 49.312 2.459 1 80.88 250 ARG A C 1
ATOM 2036 O O . ARG A 1 250 ? 9.289 48.844 1.628 1 80.88 250 ARG A O 1
ATOM 2043 N N . LEU A 1 251 ? 7.297 48.969 2.568 1 87.62 251 LEU A N 1
ATOM 2044 C CA . LEU A 1 251 ? 6.73 47.969 1.686 1 87.62 251 LEU A CA 1
ATOM 2045 C C . LEU A 1 251 ? 5.734 48.594 0.712 1 87.62 251 LEU A C 1
ATOM 2047 O O . LEU A 1 251 ? 4.805 49.281 1.127 1 87.62 251 LEU A O 1
ATOM 2051 N N . GLN A 1 252 ? 6.02 48.531 -0.564 1 89.25 252 GLN A N 1
ATOM 2052 C CA . GLN A 1 252 ? 5.098 48.938 -1.613 1 89.25 252 GLN A CA 1
ATOM 2053 C C . GLN A 1 252 ? 4.422 47.75 -2.268 1 89.25 252 GLN A C 1
ATOM 2055 O O . GLN A 1 252 ? 5.094 46.781 -2.674 1 89.25 252 GLN A O 1
ATOM 2060 N N . CYS A 1 253 ? 3.094 47.781 -2.219 1 91.44 253 CYS A N 1
ATOM 2061 C CA . CYS A 1 253 ? 2.338 46.656 -2.783 1 91.44 253 CYS A CA 1
ATOM 2062 C C . CYS A 1 253 ? 1.479 47.125 -3.955 1 91.44 253 CYS A C 1
ATOM 2064 O O . CYS A 1 253 ? 0.799 48.156 -3.865 1 91.44 253 CYS A O 1
ATOM 2066 N N . THR A 1 254 ? 1.61 46.469 -5.066 1 92.69 254 THR A N 1
ATOM 2067 C CA . THR A 1 254 ? 0.775 46.75 -6.227 1 92.69 254 THR A CA 1
ATOM 2068 C C . THR A 1 254 ? 0.007 45.5 -6.66 1 92.69 254 THR A C 1
ATOM 2070 O O . THR A 1 254 ? 0.578 44.406 -6.742 1 92.69 254 THR A O 1
ATOM 2073 N N . VAL A 1 255 ? -1.29 45.656 -6.82 1 94.38 255 VAL A N 1
ATOM 2074 C CA . VAL A 1 255 ? -2.146 44.562 -7.289 1 94.38 255 VAL A CA 1
ATOM 2075 C C . VAL A 1 255 ? -2.771 44.938 -8.633 1 94.38 255 VAL A C 1
ATOM 2077 O O . VAL A 1 255 ? -3.533 45.906 -8.719 1 94.38 255 VAL A O 1
ATOM 2080 N N . ASN A 1 256 ? -2.334 44.344 -9.648 1 94.44 256 ASN A N 1
ATOM 2081 C CA . ASN A 1 256 ? -2.873 44.531 -10.984 1 94.44 256 ASN A CA 1
ATOM 2082 C C . ASN A 1 256 ? -3.621 43.312 -11.5 1 94.44 256 ASN A C 1
ATOM 2084 O O . ASN A 1 256 ? -3.035 42.469 -12.156 1 94.44 256 ASN A O 1
ATOM 2088 N N . VAL A 1 257 ? -4.895 43.219 -11.141 1 96 257 VAL A N 1
ATOM 2089 C CA . VAL A 1 257 ? -5.758 42.125 -11.555 1 96 257 VAL A CA 1
ATOM 2090 C C . VAL A 1 257 ? -7 42.688 -12.25 1 96 257 VAL A C 1
ATOM 2092 O O . VAL A 1 257 ? -7.754 43.469 -11.672 1 96 257 VAL A O 1
ATOM 2095 N N . PRO A 1 258 ? -7.137 42.312 -13.5 1 95.25 258 PRO A N 1
ATOM 2096 C CA . PRO A 1 258 ? -8.344 42.75 -14.203 1 95.25 258 PRO A CA 1
ATOM 2097 C C . PRO A 1 258 ? -9.633 42.312 -13.5 1 95.25 258 PRO A C 1
ATOM 2099 O O . PRO A 1 258 ? -9.703 41.219 -12.969 1 95.25 258 PRO A O 1
ATOM 2102 N N . ASN A 1 259 ? -10.695 43.188 -13.562 1 93.94 259 ASN A N 1
ATOM 2103 C CA . ASN A 1 259 ? -11.961 42.969 -12.875 1 93.94 259 ASN A CA 1
ATOM 2104 C C . ASN A 1 259 ? -12.664 41.719 -13.391 1 93.94 259 ASN A C 1
ATOM 2106 O O . ASN A 1 259 ? -13.375 41.031 -12.648 1 93.94 259 ASN A O 1
ATOM 2110 N N . ASP A 1 260 ? -12.406 41.375 -14.641 1 93 260 ASP A N 1
ATOM 2111 C CA . ASP A 1 260 ? -13.109 40.25 -15.258 1 93 260 ASP A CA 1
ATOM 2112 C C . ASP A 1 260 ? -12.555 38.938 -14.758 1 93 260 ASP A C 1
ATOM 2114 O O . ASP A 1 260 ? -13.164 37.875 -14.969 1 93 260 ASP A O 1
ATOM 2118 N N . LEU A 1 261 ? -11.477 39 -14.062 1 95.5 261 LEU A N 1
ATOM 2119 C CA . LEU A 1 261 ? -10.867 37.781 -13.586 1 95.5 261 LEU A CA 1
ATOM 2120 C C . LEU A 1 261 ? -11.227 37.5 -12.125 1 95.5 261 LEU A C 1
ATOM 2122 O O . LEU A 1 261 ? -10.938 36.438 -11.594 1 95.5 261 LEU A O 1
ATOM 2126 N N . LEU A 1 262 ? -11.898 38.406 -11.445 1 95.12 262 LEU A N 1
ATOM 2127 C CA . LEU A 1 262 ? -12.156 38.344 -10.008 1 95.12 262 LEU A CA 1
ATOM 2128 C C . LEU A 1 262 ? -13.109 37.188 -9.688 1 95.12 262 LEU A C 1
ATOM 2130 O O . LEU A 1 262 ? -13.078 36.656 -8.57 1 95.12 262 LEU A O 1
ATOM 2134 N N . LEU A 1 263 ? -13.844 36.75 -10.656 1 94.31 263 LEU A N 1
ATOM 2135 C CA . LEU A 1 263 ? -14.828 35.688 -10.422 1 94.31 263 LEU A CA 1
ATOM 2136 C C . LEU A 1 263 ? -14.258 34.312 -10.781 1 94.31 263 LEU A C 1
ATOM 2138 O O . LEU A 1 263 ? -14.891 33.281 -10.523 1 94.31 263 LEU A O 1
ATOM 2142 N N . ALA A 1 264 ? -13.055 34.312 -11.328 1 94.94 264 ALA A N 1
ATOM 2143 C CA . ALA A 1 264 ? -12.43 33.031 -11.672 1 94.94 264 ALA A CA 1
ATOM 2144 C C . ALA A 1 264 ? -12.227 32.156 -10.43 1 94.94 264 ALA A C 1
ATOM 2146 O O . ALA A 1 264 ? -11.859 32.688 -9.367 1 94.94 264 ALA A O 1
ATOM 2147 N N . GLN A 1 265 ? -12.5 30.891 -10.562 1 93.88 265 GLN A N 1
ATOM 2148 C CA . GLN A 1 265 ? -12.312 29.969 -9.453 1 93.88 265 GLN A CA 1
ATOM 2149 C C . GLN A 1 265 ? -10.859 29.5 -9.352 1 93.88 265 GLN A C 1
ATOM 2151 O O . GLN A 1 265 ? -10.273 29.078 -10.344 1 93.88 265 GLN A O 1
ATOM 2156 N N . VAL A 1 266 ? -10.258 29.656 -8.164 1 92.25 266 VAL A N 1
ATOM 2157 C CA . VAL A 1 266 ? -8.883 29.234 -7.926 1 92.25 266 VAL A CA 1
ATOM 2158 C C . VAL A 1 266 ? -8.82 28.391 -6.652 1 92.25 266 VAL A C 1
ATOM 2160 O O . VAL A 1 266 ? -9.711 28.469 -5.801 1 92.25 266 VAL A O 1
ATOM 2163 N N . PRO A 1 267 ? -7.848 27.547 -6.586 1 86.44 267 PRO A N 1
ATOM 2164 C CA . PRO A 1 267 ? -7.703 26.797 -5.336 1 86.44 267 PRO A CA 1
ATOM 2165 C C . PRO A 1 267 ? -7.574 27.703 -4.113 1 86.44 267 PRO A C 1
ATOM 2167 O O . PRO A 1 267 ? -6.895 28.734 -4.176 1 86.44 267 PRO A O 1
ATOM 2170 N N . THR A 1 268 ? -8.195 27.312 -3.035 1 81.75 268 THR A N 1
ATOM 2171 C CA . THR A 1 268 ? -8.172 28.078 -1.801 1 81.75 268 THR A CA 1
ATOM 2172 C C . THR A 1 268 ? -6.742 28.234 -1.289 1 81.75 268 THR A C 1
ATOM 2174 O O . THR A 1 268 ? -5.965 27.281 -1.313 1 81.75 268 THR A O 1
ATOM 2177 N N . LEU A 1 269 ? -6.359 29.484 -0.933 1 79.31 269 LEU A N 1
ATOM 2178 C CA . LEU A 1 269 ? -5.086 29.844 -0.315 1 79.31 269 LEU A CA 1
ATOM 2179 C C . LEU A 1 269 ? -3.926 29.594 -1.271 1 79.31 269 LEU A C 1
ATOM 2181 O O . LEU A 1 269 ? -2.816 29.266 -0.838 1 79.31 269 LEU A O 1
ATOM 2185 N N . ILE A 1 270 ? -4.172 29.672 -2.525 1 85.12 270 ILE A N 1
ATOM 2186 C CA . ILE A 1 270 ? -3.117 29.469 -3.51 1 85.12 270 ILE A CA 1
ATOM 2187 C C . ILE A 1 270 ? -2.191 30.672 -3.539 1 85.12 270 ILE A C 1
ATOM 2189 O O . ILE A 1 270 ? -0.979 30.531 -3.719 1 85.12 270 ILE A O 1
ATOM 2193 N N . LEU A 1 271 ? -2.738 31.828 -3.326 1 88 271 LEU A N 1
ATOM 2194 C CA . LEU A 1 271 ? -1.992 33.094 -3.436 1 88 271 LEU A CA 1
ATOM 2195 C C . LEU A 1 271 ? -1.204 33.344 -2.16 1 88 271 LEU A C 1
ATOM 2197 O O . LEU A 1 271 ? -0.084 33.875 -2.215 1 88 271 LEU A O 1
ATOM 2201 N N . GLN A 1 272 ? -1.729 32.938 -1.106 1 82.12 272 GLN A N 1
ATOM 2202 C CA . GLN A 1 272 ? -1.212 33.312 0.201 1 82.12 272 GLN A CA 1
ATOM 2203 C C . GLN A 1 272 ? 0.221 32.812 0.394 1 82.12 272 GLN A C 1
ATOM 2205 O O . GLN A 1 272 ? 1.098 33.594 0.788 1 82.12 272 GLN A O 1
ATOM 2210 N N . PRO A 1 273 ? 0.449 31.578 0.164 1 81.12 273 PRO A N 1
ATOM 2211 C CA . PRO A 1 273 ? 1.833 31.125 0.339 1 81.12 273 PRO A CA 1
ATOM 2212 C C . PRO A 1 273 ? 2.811 31.859 -0.576 1 81.12 273 PRO A C 1
ATOM 2214 O O . PRO A 1 273 ? 3.965 32.094 -0.202 1 81.12 273 PRO A O 1
ATOM 2217 N N . MET A 1 274 ? 2.377 32.281 -1.709 1 87.75 274 MET A N 1
ATOM 2218 C CA . MET A 1 274 ? 3.229 33 -2.646 1 87.75 274 MET A CA 1
ATOM 2219 C C . MET A 1 274 ? 3.57 34.375 -2.109 1 87.75 274 MET A C 1
ATOM 2221 O O . MET A 1 274 ? 4.727 34.812 -2.148 1 87.75 274 MET A O 1
ATOM 2225 N N . VAL A 1 275 ? 2.598 35 -1.633 1 89.81 275 VAL A N 1
ATOM 2226 C CA . VAL A 1 275 ? 2.777 36.344 -1.087 1 89.81 275 VAL A CA 1
ATOM 2227 C C . VAL A 1 275 ? 3.65 36.281 0.164 1 89.81 275 VAL A C 1
ATOM 2229 O O . VAL A 1 275 ? 4.535 37.125 0.356 1 89.81 275 VAL A O 1
ATOM 2232 N N . GLU A 1 276 ? 3.412 35.312 0.974 1 82.69 276 GLU A N 1
ATOM 2233 C CA . GLU A 1 276 ? 4.199 35.094 2.188 1 82.69 276 GLU A CA 1
ATOM 2234 C C . GLU A 1 276 ? 5.68 34.906 1.859 1 82.69 276 GLU A C 1
ATOM 2236 O O . GLU A 1 276 ? 6.547 35.5 2.512 1 82.69 276 GLU A O 1
ATOM 2241 N N . ASN A 1 277 ? 5.906 34.156 0.916 1 82.12 277 ASN A N 1
ATOM 2242 C CA . ASN A 1 277 ? 7.281 33.906 0.502 1 82.12 277 ASN A CA 1
ATOM 2243 C C . ASN A 1 277 ? 7.953 35.156 -0.025 1 82.12 277 ASN A C 1
ATOM 2245 O O . ASN A 1 277 ? 9.141 35.375 0.215 1 82.12 277 ASN A O 1
ATOM 2249 N N . ALA A 1 278 ? 7.18 35.906 -0.785 1 88.69 278 ALA A N 1
ATOM 2250 C CA . ALA A 1 278 ? 7.695 37.188 -1.306 1 88.69 278 ALA A CA 1
ATOM 2251 C C . ALA A 1 278 ? 8.141 38.094 -0.172 1 88.69 278 ALA A C 1
ATOM 2253 O O . ALA A 1 278 ? 9.164 38.781 -0.278 1 88.69 278 ALA A O 1
ATOM 2254 N N . ILE A 1 279 ? 7.375 38.094 0.85 1 86.31 279 ILE A N 1
ATOM 2255 C CA . ILE A 1 279 ? 7.676 38.938 1.992 1 86.31 279 ILE A CA 1
ATOM 2256 C C . ILE A 1 279 ? 8.836 38.344 2.789 1 86.31 279 ILE A C 1
ATOM 2258 O O . ILE A 1 279 ? 9.82 39.031 3.074 1 86.31 279 ILE A O 1
ATOM 2262 N N . LYS A 1 280 ? 8.773 37.094 3.115 1 81.31 280 LYS A N 1
ATOM 2263 C CA . LYS A 1 280 ? 9.734 36.406 3.986 1 81.31 280 LYS A CA 1
ATOM 2264 C C . LYS A 1 280 ? 11.117 36.375 3.344 1 81.31 280 LYS A C 1
ATOM 2266 O O . LYS A 1 280 ? 12.125 36.625 4 1 81.31 280 LYS A O 1
ATOM 2271 N N . HIS A 1 281 ? 11.125 36.031 2.156 1 82.94 281 HIS A N 1
ATOM 2272 C CA . HIS A 1 281 ? 12.406 35.812 1.501 1 82.94 281 HIS A CA 1
ATOM 2273 C C . HIS A 1 281 ? 12.812 37 0.654 1 82.94 281 HIS A C 1
ATOM 2275 O O . HIS A 1 281 ? 13.977 37.125 0.259 1 82.94 281 HIS A O 1
ATOM 2281 N N . GLY A 1 282 ? 11.914 37.875 0.404 1 86.12 282 GLY A N 1
ATOM 2282 C CA . GLY A 1 282 ? 12.211 39.031 -0.419 1 86.12 282 GLY A CA 1
ATOM 2283 C C . GLY A 1 282 ? 12.391 40.312 0.387 1 86.12 282 GLY A C 1
ATOM 2284 O O . GLY A 1 282 ? 13.523 40.75 0.624 1 86.12 282 GLY A O 1
ATOM 2285 N N . ILE A 1 283 ? 11.359 40.719 0.959 1 83.94 283 ILE A N 1
ATOM 2286 C CA . ILE A 1 283 ? 11.305 42.031 1.57 1 83.94 283 ILE A CA 1
ATOM 2287 C C . ILE A 1 283 ? 12.023 42.031 2.914 1 83.94 283 ILE A C 1
ATOM 2289 O O . ILE A 1 283 ? 12.781 42.938 3.234 1 83.94 283 ILE A O 1
ATOM 2293 N N . ALA A 1 284 ? 11.797 40.969 3.688 1 78.31 284 ALA A N 1
ATOM 2294 C CA . ALA A 1 284 ? 12.344 40.906 5.039 1 78.31 284 ALA A CA 1
ATOM 2295 C C . ALA A 1 284 ? 13.867 40.844 5.012 1 78.31 284 ALA A C 1
ATOM 2297 O O . ALA A 1 284 ? 14.523 41.188 6 1 78.31 284 ALA A O 1
ATOM 2298 N N . LYS A 1 285 ? 14.375 40.562 3.957 1 78.69 285 LYS A N 1
ATOM 2299 C CA . LYS A 1 285 ? 15.82 40.438 3.832 1 78.69 285 LYS A CA 1
ATOM 2300 C C . LYS A 1 285 ? 16.453 41.75 3.385 1 78.69 285 LYS A C 1
ATOM 2302 O O . LYS A 1 285 ? 17.672 41.875 3.342 1 78.69 285 LYS A O 1
ATOM 2307 N N . ARG A 1 286 ? 15.578 42.688 3.113 1 80.12 286 ARG A N 1
ATOM 2308 C CA . ARG A 1 286 ? 16.047 44 2.656 1 80.12 286 ARG A CA 1
ATOM 2309 C C . ARG A 1 286 ? 15.805 45.062 3.719 1 80.12 286 ARG A C 1
ATOM 2311 O O . ARG A 1 286 ? 14.664 45.344 4.105 1 80.12 286 ARG A O 1
ATOM 2318 N N . ALA A 1 287 ? 16.828 45.75 4.102 1 75.56 287 ALA A N 1
ATOM 2319 C CA . ALA A 1 287 ? 16.75 46.781 5.129 1 75.56 287 ALA A CA 1
ATOM 2320 C C . ALA A 1 287 ? 15.891 47.969 4.652 1 75.56 287 ALA A C 1
ATOM 2322 O O . ALA A 1 287 ? 15.156 48.562 5.441 1 75.56 287 ALA A O 1
ATOM 2323 N N . GLN A 1 288 ? 15.977 48.281 3.348 1 77.56 288 GLN A N 1
ATOM 2324 C CA . GLN A 1 288 ? 15.32 49.469 2.824 1 77.56 288 GLN A CA 1
ATOM 2325 C C . GLN A 1 288 ? 13.883 49.156 2.406 1 77.56 288 GLN A C 1
ATOM 2327 O O . GLN A 1 288 ? 13.156 50.062 1.974 1 77.56 288 GLN A O 1
ATOM 2332 N N . GLY A 1 289 ? 13.477 47.969 2.613 1 79.56 289 GLY A N 1
ATOM 2333 C CA . GLY A 1 289 ? 12.141 47.625 2.148 1 79.56 289 GLY A CA 1
ATOM 2334 C C . GLY A 1 289 ? 12.117 47.156 0.709 1 79.56 289 GLY A C 1
ATOM 2335 O O . GLY A 1 289 ? 13.148 46.719 0.172 1 79.56 289 GLY A O 1
ATOM 2336 N N . GLY A 1 290 ? 10.969 47.031 0.16 1 88.69 290 GLY A N 1
ATOM 2337 C CA . GLY A 1 290 ? 10.836 46.531 -1.203 1 88.69 290 GLY A CA 1
ATOM 2338 C C . GLY A 1 290 ? 9.398 46.562 -1.701 1 88.69 290 GLY A C 1
ATOM 2339 O O . GLY A 1 290 ? 8.555 47.281 -1.148 1 88.69 290 GLY A O 1
ATOM 2340 N N . SER A 1 291 ? 9.32 46 -2.885 1 91.44 291 SER A N 1
ATOM 2341 C CA . SER A 1 291 ? 8.016 46 -3.529 1 91.44 291 SER A CA 1
ATOM 2342 C C . SER A 1 291 ? 7.527 44.594 -3.816 1 91.44 291 SER A C 1
ATOM 2344 O O . SER A 1 291 ? 8.328 43.688 -4.086 1 91.44 291 SER A O 1
ATOM 2346 N N . VAL A 1 292 ? 6.238 44.406 -3.627 1 93.94 292 VAL A N 1
ATOM 2347 C CA . VAL A 1 292 ? 5.547 43.188 -3.998 1 93.94 292 VAL A CA 1
ATOM 2348 C C . VAL A 1 292 ? 4.441 43.5 -5.004 1 93.94 292 VAL A C 1
ATOM 2350 O O . VAL A 1 292 ? 3.666 44.438 -4.812 1 93.94 292 VAL A O 1
ATOM 2353 N N . ARG A 1 293 ? 4.445 42.781 -6.109 1 95.38 293 ARG A N 1
ATOM 2354 C CA . ARG A 1 293 ? 3.432 42.969 -7.141 1 95.38 293 ARG A CA 1
ATOM 2355 C C . ARG A 1 293 ? 2.664 41.688 -7.395 1 95.38 293 ARG A C 1
ATOM 2357 O O . ARG A 1 293 ? 3.262 40.594 -7.496 1 95.38 293 ARG A O 1
ATOM 2364 N N . ILE A 1 294 ? 1.333 41.781 -7.348 1 96.62 294 ILE A N 1
ATOM 2365 C CA . ILE A 1 294 ? 0.458 40.656 -7.691 1 96.62 294 ILE A CA 1
ATOM 2366 C C . ILE A 1 294 ? -0.189 40.906 -9.055 1 96.62 294 ILE A C 1
ATOM 2368 O O . ILE A 1 294 ? -0.786 41.969 -9.281 1 96.62 294 ILE A O 1
ATOM 2372 N N . LEU A 1 295 ? -0.007 40 -9.922 1 96.5 295 LEU A N 1
ATOM 2373 C CA . LEU A 1 295 ? -0.554 40.125 -11.273 1 96.5 295 LEU A CA 1
ATOM 2374 C C . LEU A 1 295 ? -1.413 38.906 -11.617 1 96.5 295 LEU A C 1
ATOM 2376 O O . LEU A 1 295 ? -1.18 37.812 -11.109 1 96.5 295 LEU A O 1
ATOM 2380 N N . ALA A 1 296 ? -2.455 39.125 -12.344 1 96.75 296 ALA A N 1
ATOM 2381 C CA . ALA A 1 296 ? -3.262 38.031 -12.922 1 96.75 296 ALA A CA 1
ATOM 2382 C C . ALA A 1 296 ? -3.564 38.312 -14.391 1 96.75 296 ALA A C 1
ATOM 2384 O O . ALA A 1 296 ? -3.783 39.469 -14.789 1 96.75 296 ALA A O 1
ATOM 2385 N N . SER A 1 297 ? -3.521 37.281 -15.156 1 96.06 297 SER A N 1
ATOM 2386 C CA . SER A 1 297 ? -3.85 37.406 -16.578 1 96.06 297 SER A CA 1
ATOM 2387 C C . SER A 1 297 ? -4.504 36.125 -17.094 1 96.06 297 SER A C 1
ATOM 2389 O O . SER A 1 297 ? -4.414 35.062 -16.469 1 96.06 297 SER A O 1
ATOM 2391 N N . ARG A 1 298 ? -5.273 36.281 -18.109 1 95 298 ARG A N 1
ATOM 2392 C CA . ARG A 1 298 ? -5.887 35.156 -18.781 1 95 298 ARG A CA 1
ATOM 2393 C C . ARG A 1 298 ? -5.391 35.031 -20.219 1 95 298 ARG A C 1
ATOM 2395 O O . ARG A 1 298 ? -5.375 36.031 -20.953 1 95 298 ARG A O 1
ATOM 2402 N N . SER A 1 299 ? -4.871 33.812 -20.484 1 91.38 299 SER A N 1
ATOM 2403 C CA . SER A 1 299 ? -4.473 33.531 -21.859 1 91.38 299 SER A CA 1
ATOM 2404 C C . SER A 1 299 ? -4.883 32.125 -22.266 1 91.38 299 SER A C 1
ATOM 2406 O O . SER A 1 299 ? -4.582 31.156 -21.562 1 91.38 299 SER A O 1
ATOM 2408 N N . ASN A 1 300 ? -5.504 31.891 -23.5 1 88.19 300 ASN A N 1
ATOM 2409 C CA . ASN A 1 300 ? -5.844 30.578 -24.062 1 88.19 300 ASN A CA 1
ATOM 2410 C C . ASN A 1 300 ? -6.535 29.688 -23.031 1 88.19 300 ASN A C 1
ATOM 2412 O O . ASN A 1 300 ? -6.117 28.562 -22.797 1 88.19 300 ASN A O 1
ATOM 2416 N N . ASP A 1 301 ? -7.473 30.156 -22.203 1 89.94 301 ASP A N 1
ATOM 2417 C CA . ASP A 1 301 ? -8.32 29.438 -21.25 1 89.94 301 ASP A CA 1
ATOM 2418 C C . ASP A 1 301 ? -7.543 29.062 -20 1 89.94 301 ASP A C 1
ATOM 2420 O O . ASP A 1 301 ? -7.926 28.141 -19.266 1 89.94 301 ASP A O 1
ATOM 2424 N N . MET A 1 302 ? -6.383 29.719 -19.938 1 95.31 302 MET A N 1
ATOM 2425 C CA . MET A 1 302 ? -5.598 29.531 -18.719 1 95.31 302 MET A CA 1
ATOM 2426 C C . MET A 1 302 ? -5.559 30.812 -17.906 1 95.31 302 MET A C 1
ATOM 2428 O O . MET A 1 302 ? -5.438 31.906 -18.453 1 95.31 302 MET A O 1
ATOM 2432 N N . LEU A 1 303 ? -5.703 30.656 -16.656 1 96.5 303 LEU A N 1
ATOM 2433 C CA . LEU A 1 303 ? -5.52 31.75 -15.703 1 96.5 303 LEU A CA 1
ATOM 2434 C C . LEU A 1 303 ? -4.121 31.719 -15.102 1 96.5 303 LEU A C 1
ATOM 2436 O O . LEU A 1 303 ? -3.676 30.672 -14.609 1 96.5 303 LEU A O 1
ATOM 2440 N N . THR A 1 304 ? -3.408 32.812 -15.25 1 96.94 304 THR A N 1
ATOM 2441 C CA . THR A 1 304 ? -2.068 32.875 -14.68 1 96.94 304 THR A CA 1
ATOM 2442 C C . THR A 1 304 ? -2.025 33.906 -13.539 1 96.94 304 THR A C 1
ATOM 2444 O O . THR A 1 304 ? -2.451 35.031 -13.695 1 96.94 304 THR A O 1
ATOM 2447 N N . LEU A 1 305 ? -1.575 33.438 -12.352 1 96.44 305 LEU A N 1
ATOM 2448 C CA . LEU A 1 305 ? -1.327 34.281 -11.18 1 96.44 305 LEU A CA 1
ATOM 2449 C C . LEU A 1 305 ? 0.169 34.406 -10.922 1 96.44 305 LEU A C 1
ATOM 2451 O O . LEU A 1 305 ? 0.904 33.438 -10.945 1 96.44 305 LEU A O 1
ATOM 2455 N N . SER A 1 306 ? 0.593 35.656 -10.758 1 96.25 306 SER A N 1
ATOM 2456 C CA . SER A 1 306 ? 2.016 35.875 -10.523 1 96.25 306 SER A CA 1
ATOM 2457 C C . SER A 1 306 ? 2.244 36.812 -9.344 1 96.25 306 SER A C 1
ATOM 2459 O O . SER A 1 306 ? 1.497 37.781 -9.156 1 96.25 306 SER A O 1
ATOM 2461 N N . VAL A 1 307 ? 3.219 36.469 -8.531 1 95.75 307 VAL A N 1
ATOM 2462 C CA . VAL A 1 307 ? 3.686 37.344 -7.438 1 95.75 307 VAL A CA 1
ATOM 2463 C C . VAL A 1 307 ? 5.164 37.656 -7.637 1 95.75 307 VAL A C 1
ATOM 2465 O O . VAL A 1 307 ? 5.992 36.75 -7.789 1 95.75 307 VAL A O 1
ATOM 2468 N N . TYR A 1 308 ? 5.414 38.938 -7.691 1 94.88 308 TYR A N 1
ATOM 2469 C CA . TYR A 1 308 ? 6.773 39.438 -7.867 1 94.88 308 TYR A CA 1
ATOM 2470 C C . TYR A 1 308 ? 7.246 40.188 -6.637 1 94.88 308 TYR A C 1
ATOM 2472 O O . TYR A 1 308 ? 6.461 40.906 -6.004 1 94.88 308 TYR A O 1
ATOM 2480 N N . ASN A 1 309 ? 8.469 39.906 -6.234 1 93.38 309 ASN A N 1
ATOM 2481 C CA . ASN A 1 309 ? 9.133 40.75 -5.238 1 93.38 309 ASN A CA 1
ATOM 2482 C C . ASN A 1 309 ? 10.484 41.25 -5.742 1 93.38 309 ASN A C 1
ATOM 2484 O O . ASN A 1 309 ? 11.117 40.594 -6.582 1 93.38 309 ASN A O 1
ATOM 2488 N N . ASP A 1 310 ? 10.945 42.344 -5.273 1 91.88 310 ASP A N 1
ATOM 2489 C CA 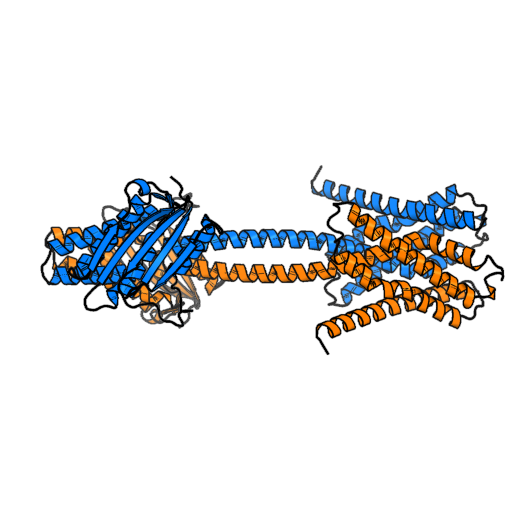. ASP A 1 310 ? 12.203 42.938 -5.742 1 91.88 310 ASP A CA 1
ATOM 2490 C C . ASP A 1 310 ? 13.352 42.594 -4.793 1 91.88 310 ASP A C 1
ATOM 2492 O O . ASP A 1 310 ? 14.336 43.344 -4.711 1 91.88 310 ASP A O 1
ATOM 2496 N N . GLY A 1 311 ? 13.18 41.594 -4.004 1 88.44 311 GLY A N 1
ATOM 2497 C CA . GLY A 1 311 ? 14.211 41.156 -3.076 1 88.44 311 GLY A CA 1
ATOM 2498 C C . GLY A 1 311 ? 15.383 40.5 -3.762 1 88.44 311 GLY A C 1
ATOM 2499 O O . GLY A 1 311 ? 15.555 40.625 -4.977 1 88.44 311 GLY A O 1
ATOM 2500 N N . PRO A 1 312 ? 16.172 39.875 -2.914 1 86.69 312 PRO A N 1
ATOM 2501 C CA . PRO A 1 312 ? 17.328 39.156 -3.496 1 86.69 312 PRO A CA 1
ATOM 2502 C C . PRO A 1 312 ? 16.906 38 -4.379 1 86.69 312 PRO A C 1
ATOM 2504 O O . PRO A 1 312 ? 15.906 37.312 -4.102 1 86.69 312 PRO A O 1
ATOM 2507 N N . GLY A 1 313 ? 17.594 37.812 -5.414 1 84.06 313 GLY A N 1
ATOM 2508 C CA . GLY A 1 313 ? 17.297 36.75 -6.348 1 84.06 313 GLY A CA 1
ATOM 2509 C C . GLY A 1 313 ? 17.547 35.344 -5.766 1 84.06 313 GLY A C 1
ATOM 2510 O O . GLY A 1 313 ? 18.078 35.219 -4.66 1 84.06 313 GLY A O 1
ATOM 2511 N N . LEU A 1 314 ? 17.016 34.406 -6.461 1 82.31 314 LEU A N 1
ATOM 2512 C CA . LEU A 1 314 ? 17.234 33 -6.094 1 82.31 314 LEU A CA 1
ATOM 2513 C C . LEU A 1 314 ? 18.703 32.625 -6.285 1 82.31 314 LEU A C 1
ATOM 2515 O O . LEU A 1 314 ? 19.344 33.062 -7.242 1 82.31 314 LEU A O 1
ATOM 2519 N N . PRO A 1 315 ? 19.25 31.859 -5.297 1 73.25 315 PRO A N 1
ATOM 2520 C CA . PRO A 1 315 ? 20.625 31.406 -5.504 1 73.25 315 PRO A CA 1
ATOM 2521 C C . PRO A 1 315 ? 20.766 30.469 -6.699 1 73.25 315 PRO A C 1
ATOM 2523 O O . PRO A 1 315 ? 19.797 29.812 -7.098 1 73.25 315 PRO A O 1
ATOM 2526 N N . ALA A 1 316 ? 21.828 30.5 -7.52 1 62.78 316 ALA A N 1
ATOM 2527 C CA . ALA A 1 316 ? 22.141 29.703 -8.711 1 62.78 316 ALA A CA 1
ATOM 2528 C C . ALA A 1 316 ? 21.906 28.219 -8.461 1 62.78 316 ALA A C 1
ATOM 2530 O O . ALA A 1 316 ? 21.438 27.5 -9.344 1 62.78 316 ALA A O 1
ATOM 2531 N N . ASN A 1 317 ? 22.719 27.625 -7.594 1 55.03 317 ASN A N 1
ATOM 2532 C CA . ASN A 1 317 ? 22.578 26.188 -7.332 1 55.03 317 ASN A CA 1
ATOM 2533 C C . ASN A 1 317 ? 21.219 25.859 -6.742 1 55.03 317 ASN A C 1
ATOM 2535 O O . ASN A 1 317 ? 21.109 25.078 -5.793 1 55.03 317 ASN A O 1
ATOM 2539 N N . ASN A 1 318 ? 20.453 26.484 -7.066 1 48.97 318 ASN A N 1
ATOM 2540 C CA . ASN A 1 318 ? 19.172 26.562 -6.379 1 48.97 318 ASN A CA 1
ATOM 2541 C C . ASN A 1 318 ? 18.391 25.25 -6.52 1 48.97 318 ASN A C 1
ATOM 2543 O O . ASN A 1 318 ? 17.312 25.219 -7.125 1 48.97 318 ASN A O 1
ATOM 2547 N N . GLU A 1 319 ? 19.078 24.266 -6.973 1 45.56 319 GLU A N 1
ATOM 2548 C CA . GLU A 1 319 ? 18.312 23.078 -6.602 1 45.56 319 GLU A CA 1
ATOM 2549 C C . GLU A 1 319 ? 17.625 23.266 -5.246 1 45.56 319 GLU A C 1
ATOM 2551 O O . GLU A 1 319 ? 17.172 22.297 -4.633 1 45.56 319 GLU A O 1
ATOM 2556 N N . THR A 1 320 ? 18.062 24.281 -4.648 1 43.97 320 THR A N 1
ATOM 2557 C CA . THR A 1 320 ? 17.75 24.5 -3.242 1 43.97 320 THR A CA 1
ATOM 2558 C C . THR A 1 320 ? 16.281 24.188 -2.957 1 43.97 320 THR A C 1
ATOM 2560 O O . THR A 1 320 ? 15.461 24.188 -3.869 1 43.97 320 THR A O 1
ATOM 2563 N N . GLN A 1 321 ? 15.922 24.125 -1.643 1 46 321 GLN A N 1
ATOM 2564 C CA . GLN A 1 321 ? 14.875 23.75 -0.704 1 46 321 GLN A CA 1
ATOM 2565 C C . GLN A 1 321 ? 13.562 24.453 -1.035 1 46 321 GLN A C 1
ATOM 2567 O O . GLN A 1 321 ? 13.391 25.641 -0.729 1 46 321 GLN A O 1
ATOM 2572 N N . THR A 1 322 ? 13.188 24.344 -2.273 1 51.19 322 THR A N 1
ATOM 2573 C CA . THR A 1 322 ? 11.797 24.781 -2.346 1 51.19 322 THR A CA 1
ATOM 2574 C C . THR A 1 322 ? 11.109 24.625 -0.993 1 51.19 322 THR A C 1
ATOM 2576 O O . THR A 1 322 ? 11.07 23.516 -0.436 1 51.19 322 THR A O 1
ATOM 2579 N N . GLY A 1 323 ? 11.047 25.594 -0.291 1 56.28 323 GLY A N 1
ATOM 2580 C CA . GLY A 1 323 ? 10.422 25.594 1.021 1 56.28 323 GLY A CA 1
ATOM 2581 C C . GLY A 1 323 ? 9.117 24.812 1.052 1 56.28 323 GLY A C 1
ATOM 2582 O O . GLY A 1 323 ? 8.57 24.469 0.003 1 56.28 323 GLY A O 1
ATOM 2583 N N . ILE A 1 324 ? 8.758 24.266 2.023 1 57.44 324 ILE A N 1
ATOM 2584 C CA . ILE A 1 324 ? 7.566 23.484 2.324 1 57.44 324 ILE A CA 1
ATOM 2585 C C . ILE A 1 324 ? 6.34 24.141 1.689 1 57.44 324 ILE A C 1
ATOM 2587 O O . ILE A 1 324 ? 5.48 23.453 1.13 1 57.44 324 ILE A O 1
ATOM 2591 N N . GLY A 1 325 ? 6.512 25.516 1.468 1 65.81 325 GLY A N 1
ATOM 2592 C CA . GLY A 1 325 ? 5.332 26.219 0.98 1 65.81 325 GLY A CA 1
ATOM 2593 C C . GLY A 1 325 ? 5.074 26 -0.498 1 65.81 325 GLY A C 1
ATOM 2594 O O . GLY A 1 325 ? 3.953 25.688 -0.898 1 65.81 325 GLY A O 1
ATOM 2595 N N . ILE A 1 326 ? 6.125 26.094 -1.282 1 72.5 326 ILE A N 1
ATOM 2596 C CA . ILE A 1 326 ? 5.98 25.984 -2.73 1 72.5 326 ILE A CA 1
ATOM 2597 C C . ILE A 1 326 ? 5.723 24.531 -3.119 1 72.5 326 ILE A C 1
ATOM 2599 O O . ILE A 1 326 ? 4.941 24.25 -4.035 1 72.5 326 ILE A O 1
ATOM 2603 N N . SER A 1 327 ? 6.359 23.688 -2.418 1 71.06 327 SER A N 1
ATOM 2604 C CA . SER A 1 327 ? 6.129 22.281 -2.662 1 71.06 327 SER A CA 1
ATOM 2605 C C . SER A 1 327 ? 4.68 21.891 -2.381 1 71.06 327 SER A C 1
ATOM 2607 O O . SER A 1 327 ? 4.086 21.109 -3.119 1 71.06 327 SER A O 1
ATOM 2609 N N . ASN A 1 328 ? 4.156 22.516 -1.378 1 69.5 328 ASN A N 1
ATOM 2610 C CA . ASN A 1 328 ? 2.754 22.281 -1.047 1 69.5 328 ASN A CA 1
ATOM 2611 C C . ASN A 1 328 ? 1.825 22.781 -2.152 1 69.5 328 ASN A C 1
ATOM 2613 O O . ASN A 1 328 ? 0.82 22.125 -2.459 1 69.5 328 ASN A O 1
ATOM 2617 N N . ILE A 1 329 ? 2.232 23.875 -2.707 1 78.75 329 ILE A N 1
ATOM 2618 C CA . ILE A 1 329 ? 1.439 24.422 -3.799 1 78.75 329 ILE A CA 1
ATOM 2619 C C . ILE A 1 329 ? 1.442 23.469 -4.984 1 78.75 329 ILE A C 1
ATOM 2621 O O . ILE A 1 329 ? 0.393 23.188 -5.57 1 78.75 329 ILE A O 1
ATOM 2625 N N . ARG A 1 330 ? 2.566 22.906 -5.227 1 81.31 330 ARG A N 1
ATOM 2626 C CA . ARG A 1 330 ? 2.699 21.984 -6.348 1 81.31 330 ARG A CA 1
ATOM 2627 C C . ARG A 1 330 ? 1.844 20.75 -6.133 1 81.31 330 ARG A C 1
ATOM 2629 O O . ARG A 1 330 ? 1.121 20.312 -7.039 1 81.31 330 ARG A O 1
ATOM 2636 N N . THR A 1 331 ? 1.937 20.234 -4.992 1 73.25 331 THR A N 1
ATOM 2637 C CA . THR A 1 331 ? 1.19 19.016 -4.652 1 73.25 331 THR A CA 1
ATOM 2638 C C . THR A 1 331 ? -0.312 19.266 -4.754 1 73.25 331 THR A C 1
ATOM 2640 O O . THR A 1 331 ? -1.051 18.438 -5.27 1 73.25 331 THR A O 1
ATOM 2643 N N . ARG A 1 332 ? -0.69 20.375 -4.273 1 74.81 332 ARG A N 1
ATOM 2644 C CA . ARG A 1 332 ? -2.105 20.719 -4.309 1 74.81 332 ARG A CA 1
ATOM 2645 C C . ARG A 1 332 ? -2.588 20.906 -5.746 1 74.81 332 ARG A C 1
ATOM 2647 O O . ARG A 1 332 ? -3.668 20.438 -6.109 1 74.81 332 ARG A O 1
ATOM 2654 N N . LEU A 1 333 ? -1.806 21.547 -6.512 1 86.25 333 LEU A N 1
ATOM 2655 C CA . LEU A 1 333 ? -2.164 21.781 -7.906 1 86.25 333 LEU A CA 1
ATOM 2656 C C . LEU A 1 333 ? -2.225 20.453 -8.68 1 86.25 333 LEU A C 1
ATOM 2658 O O . LEU A 1 333 ? -3.123 20.25 -9.5 1 86.25 333 LEU A O 1
ATOM 2662 N N . GLN A 1 334 ? -1.326 19.641 -8.352 1 81.88 334 GLN A N 1
ATOM 2663 C CA . GLN A 1 334 ? -1.305 18.328 -8.984 1 81.88 334 GLN A CA 1
ATOM 2664 C C . GLN A 1 334 ? -2.559 17.531 -8.641 1 81.88 334 GLN A C 1
ATOM 2666 O O . GLN A 1 334 ? -3.121 16.844 -9.5 1 81.88 334 GLN A O 1
ATOM 2671 N N . SER A 1 335 ? -2.93 17.672 -7.422 1 75.19 335 SER A N 1
ATOM 2672 C CA . SER A 1 335 ? -4.109 16.953 -6.957 1 75.19 335 SER A CA 1
ATOM 2673 C C . SER A 1 335 ? -5.379 17.484 -7.609 1 75.19 335 SER A C 1
ATOM 2675 O O . SER A 1 335 ? -6.301 16.719 -7.902 1 75.19 335 SER A O 1
ATOM 2677 N N . LEU A 1 336 ? -5.418 18.656 -7.914 1 79.62 336 LEU A N 1
ATOM 2678 C CA . LEU A 1 336 ? -6.641 19.281 -8.398 1 79.62 336 LEU A CA 1
ATOM 2679 C C . LEU A 1 336 ? -6.699 19.266 -9.922 1 79.62 336 LEU A C 1
ATOM 2681 O O . LEU A 1 336 ? -7.773 19.109 -10.508 1 79.62 336 LEU A O 1
ATOM 2685 N N . TYR A 1 337 ? -5.48 19.406 -10.492 1 88.88 337 TYR A N 1
ATOM 2686 C CA . TYR A 1 337 ? -5.5 19.641 -11.93 1 88.88 337 TYR A CA 1
ATOM 2687 C C . TYR A 1 337 ? -4.707 18.578 -12.672 1 88.88 337 TYR A C 1
ATOM 2689 O O . TYR A 1 337 ? -4.59 18.625 -13.898 1 88.88 337 TYR A O 1
ATOM 2697 N N . GLY A 1 338 ? -4.172 17.641 -11.93 1 84.62 338 GLY A N 1
ATOM 2698 C CA . GLY A 1 338 ? -3.299 16.688 -12.586 1 84.62 338 GLY A CA 1
ATOM 2699 C C . GLY A 1 338 ? -2.066 17.328 -13.195 1 84.62 338 GLY A C 1
ATOM 2700 O O . GLY A 1 338 ? -1.281 17.969 -12.492 1 84.62 338 GLY A O 1
ATOM 2701 N N . ASP A 1 339 ? -2.023 17.188 -14.57 1 88.19 339 ASP A N 1
ATOM 2702 C CA . ASP A 1 339 ? -0.858 17.75 -15.242 1 88.19 339 ASP A CA 1
ATOM 2703 C C . ASP A 1 339 ? -1.205 19.078 -15.922 1 88.19 339 ASP A C 1
ATOM 2705 O O . ASP A 1 339 ? -0.337 19.719 -16.516 1 88.19 339 ASP A O 1
ATOM 2709 N N . ASP A 1 340 ? -2.402 19.484 -15.719 1 92.06 340 ASP A N 1
ATOM 2710 C CA . ASP A 1 340 ? -2.863 20.688 -16.406 1 92.06 340 ASP A CA 1
ATOM 2711 C C . ASP A 1 340 ? -2.623 21.938 -15.562 1 92.06 340 ASP A C 1
ATOM 2713 O O . ASP A 1 340 ? -3.566 22.656 -15.219 1 92.06 340 ASP A O 1
ATOM 2717 N N . PHE A 1 341 ? -1.438 22.141 -15.117 1 93.12 341 PHE A N 1
ATOM 2718 C CA . PHE A 1 341 ? -1.033 23.328 -14.391 1 93.12 341 PHE A CA 1
ATOM 2719 C C . PHE A 1 341 ? 0.439 23.641 -14.633 1 93.12 341 PHE A C 1
ATOM 2721 O O . PHE A 1 341 ? 1.173 22.812 -15.172 1 93.12 341 PHE A O 1
ATOM 2728 N N . LYS A 1 342 ? 0.853 24.797 -14.445 1 93.06 342 LYS A N 1
ATOM 2729 C CA . LYS A 1 342 ? 2.256 25.203 -14.492 1 93.06 342 LYS A CA 1
ATOM 2730 C C . LYS A 1 342 ? 2.635 26 -13.242 1 93.06 342 LYS A C 1
ATOM 2732 O O . LYS A 1 342 ? 1.848 26.828 -12.758 1 93.06 342 LYS A O 1
ATOM 2737 N N . LEU A 1 343 ? 3.695 25.703 -12.57 1 92.69 343 LEU A N 1
ATOM 2738 C CA . LEU A 1 343 ? 4.297 26.453 -11.477 1 92.69 343 LEU A CA 1
ATOM 2739 C C . LEU A 1 343 ? 5.734 26.859 -11.805 1 92.69 343 LEU A C 1
ATOM 2741 O O . LEU A 1 343 ? 6.57 25.984 -12.078 1 92.69 343 LEU A O 1
ATOM 2745 N N . ASN A 1 344 ? 5.93 28.109 -11.891 1 91.62 344 ASN A N 1
ATOM 2746 C CA . ASN A 1 344 ? 7.25 28.609 -12.258 1 91.62 344 ASN A CA 1
ATOM 2747 C C . ASN A 1 344 ? 7.793 29.594 -11.234 1 91.62 344 ASN A C 1
ATOM 2749 O O . ASN A 1 344 ? 7.047 30.438 -10.711 1 91.62 344 ASN A O 1
ATOM 2753 N N . MET A 1 345 ? 8.984 29.406 -10.812 1 90.44 345 MET A N 1
ATOM 2754 C CA . MET A 1 345 ? 9.719 30.328 -9.969 1 90.44 345 MET A CA 1
ATOM 2755 C C . MET A 1 345 ? 11 30.797 -10.664 1 90.44 345 MET A C 1
ATOM 2757 O O . MET A 1 345 ? 11.852 29.984 -11.023 1 90.44 345 MET A O 1
ATOM 2761 N N . GLN A 1 346 ? 11.141 32.094 -10.938 1 89.31 346 GLN A N 1
ATOM 2762 C CA . GLN A 1 346 ? 12.297 32.594 -11.672 1 89.31 346 GLN A CA 1
ATOM 2763 C C . GLN A 1 346 ? 12.742 33.969 -11.164 1 89.31 346 GLN A C 1
ATOM 2765 O O . GLN A 1 346 ? 11.953 34.688 -10.57 1 89.31 346 GLN A O 1
ATOM 2770 N N . ASN A 1 347 ? 14.023 34.188 -11.375 1 91.5 347 ASN A N 1
ATOM 2771 C CA . ASN A 1 347 ? 14.547 35.531 -11.125 1 91.5 347 ASN A CA 1
ATOM 2772 C C . ASN A 1 347 ? 14.117 36.5 -12.211 1 91.5 347 ASN A C 1
ATOM 2774 O O . ASN A 1 347 ? 13.984 36.125 -13.375 1 91.5 347 ASN A O 1
ATOM 2778 N N . GLN A 1 348 ? 13.812 37.625 -11.75 1 87.69 348 GLN A N 1
ATOM 2779 C CA . GLN A 1 348 ? 13.453 38.656 -12.703 1 87.69 348 GLN A CA 1
ATOM 2780 C C . GLN A 1 348 ? 14.523 39.75 -12.758 1 87.69 348 GLN A C 1
ATOM 2782 O O . GLN A 1 348 ? 15.078 40.125 -11.727 1 87.69 348 GLN A O 1
ATOM 2787 N N . ALA A 1 349 ? 14.961 40.188 -13.922 1 80 349 ALA A N 1
ATOM 2788 C CA . ALA A 1 349 ? 15.891 41.281 -14.094 1 80 349 ALA A CA 1
ATOM 2789 C C . ALA A 1 349 ? 15.219 42.625 -13.797 1 80 349 ALA A C 1
ATOM 2791 O O . ALA A 1 349 ? 14.062 42.844 -14.156 1 80 349 ALA A O 1
ATOM 2792 N N . PRO A 1 350 ? 15.914 43.5 -13.281 1 75.56 350 PRO A N 1
ATOM 2793 C CA . PRO A 1 350 ? 17.297 43.531 -12.797 1 75.56 350 PRO A CA 1
ATOM 2794 C C . PRO A 1 350 ? 17.453 42.875 -11.43 1 75.56 350 PRO A C 1
ATOM 2796 O O . PRO A 1 350 ? 18.578 42.656 -10.977 1 75.56 350 PRO A O 1
ATOM 2799 N N . GLY A 1 351 ? 16.25 42.656 -10.781 1 80.69 351 GLY A N 1
ATOM 2800 C CA . GLY A 1 351 ? 16.297 42.031 -9.477 1 80.69 351 GLY A CA 1
ATOM 2801 C C . GLY A 1 351 ? 14.945 41.531 -8.992 1 80.69 351 GLY A C 1
ATOM 2802 O O . GLY A 1 351 ? 13.906 42 -9.469 1 80.69 351 GLY A O 1
ATOM 2803 N N . GLY A 1 352 ? 15.031 40.5 -8.188 1 91.12 352 GLY A N 1
ATOM 2804 C CA . GLY A 1 352 ? 13.789 40.031 -7.59 1 91.12 352 GLY A CA 1
ATOM 2805 C C . GLY A 1 352 ? 13.422 38.625 -8.039 1 91.12 352 GLY A C 1
ATOM 2806 O O . GLY A 1 352 ? 14.18 37.969 -8.758 1 91.12 352 GLY A O 1
ATOM 2807 N N . VAL A 1 353 ? 12.367 38.125 -7.57 1 92.94 353 VAL A N 1
ATOM 2808 C CA . VAL A 1 353 ? 11.883 36.781 -7.844 1 92.94 353 VAL A CA 1
ATOM 2809 C C . VAL A 1 353 ? 10.398 36.844 -8.219 1 92.94 353 VAL A C 1
ATOM 2811 O O . VAL A 1 353 ? 9.633 37.594 -7.629 1 92.94 353 VAL A O 1
ATOM 2814 N N . GLU A 1 354 ? 10.109 36.125 -9.25 1 94.31 354 GLU A N 1
ATOM 2815 C CA . GLU A 1 354 ? 8.711 36 -9.641 1 94.31 354 GLU A CA 1
ATOM 2816 C C . GLU A 1 354 ? 8.266 34.531 -9.523 1 94.31 354 GLU A C 1
ATOM 2818 O O . GLU A 1 354 ? 8.945 33.625 -10 1 94.31 354 GLU A O 1
ATOM 2823 N N . VAL A 1 355 ? 7.168 34.312 -8.828 1 93.94 355 VAL A N 1
ATOM 2824 C CA . VAL A 1 355 ? 6.504 33.031 -8.773 1 93.94 355 VAL A CA 1
ATOM 2825 C C . VAL A 1 355 ? 5.168 33.094 -9.516 1 93.94 355 VAL A C 1
ATOM 2827 O O . VAL A 1 355 ? 4.375 34 -9.289 1 93.94 355 VAL A O 1
ATOM 2830 N N . SER A 1 356 ? 4.977 32.188 -10.414 1 95.44 356 SER A N 1
ATOM 2831 C CA . SER A 1 356 ? 3.744 32.188 -11.195 1 95.44 356 SER A CA 1
ATOM 2832 C C . SER A 1 356 ? 3.084 30.828 -11.219 1 95.44 356 SER A C 1
ATOM 2834 O O . SER A 1 356 ? 3.77 29.797 -11.281 1 95.44 356 SER A O 1
ATOM 2836 N N . VAL A 1 357 ? 1.755 30.828 -11.109 1 95.31 357 VAL A N 1
ATOM 2837 C CA . VAL A 1 357 ? 0.931 29.625 -11.203 1 95.31 357 VAL A CA 1
ATOM 2838 C C . VAL A 1 357 ? -0.086 29.797 -12.336 1 95.31 357 VAL A C 1
ATOM 2840 O O . VAL A 1 357 ? -0.767 30.812 -12.422 1 95.31 357 VAL A O 1
ATOM 2843 N N . SER A 1 358 ? -0.121 28.797 -13.188 1 95.69 358 SER A N 1
ATOM 2844 C CA . SER A 1 358 ? -1.101 28.797 -14.273 1 95.69 358 SER A CA 1
ATOM 2845 C C . SER A 1 358 ? -2.041 27.594 -14.156 1 95.69 358 SER A C 1
ATOM 2847 O O . SER A 1 358 ? -1.593 26.453 -14.055 1 95.69 358 SER A O 1
ATOM 2849 N N . VAL A 1 359 ? -3.342 27.828 -14.117 1 95.38 359 VAL A N 1
ATOM 2850 C CA . VAL A 1 359 ? -4.355 26.797 -14.008 1 95.38 359 VAL A CA 1
ATOM 2851 C C . VAL A 1 359 ? -5.465 27.031 -15.031 1 95.38 359 VAL A C 1
ATOM 2853 O O . VAL A 1 359 ? -5.613 28.156 -15.539 1 95.38 359 VAL A O 1
ATOM 2856 N N . PRO A 1 360 ? -6.238 25.984 -15.375 1 94.94 360 PRO A N 1
ATOM 2857 C CA . PRO A 1 360 ? -7.363 26.188 -16.281 1 94.94 360 PRO A CA 1
ATOM 2858 C C . PRO A 1 360 ? -8.367 27.203 -15.766 1 94.94 360 PRO A C 1
ATOM 2860 O O . PRO A 1 360 ? -8.711 27.188 -14.578 1 94.94 360 PRO A O 1
ATOM 2863 N N . PHE A 1 361 ? -8.773 28.125 -16.641 1 93.44 361 PHE A N 1
ATOM 2864 C CA . PHE A 1 361 ? -9.734 29.156 -16.266 1 93.44 361 PHE A CA 1
ATOM 2865 C C . PHE A 1 361 ? -11.133 28.578 -16.109 1 93.44 361 PHE A C 1
ATOM 2867 O O . PHE A 1 361 ? -11.625 27.875 -17 1 93.44 361 PHE A O 1
ATOM 2874 N N . LYS A 1 362 ? -11.609 28.656 -14.875 1 86 362 LYS A N 1
ATOM 2875 C CA . LYS A 1 362 ? -12.969 28.219 -14.586 1 86 362 LYS A CA 1
ATOM 2876 C C . LYS A 1 362 ? -13.773 29.328 -13.922 1 86 362 LYS A C 1
ATOM 2878 O O . LYS A 1 362 ? -13.281 30 -13 1 86 362 LYS A O 1
ATOM 2883 N N . GLU A 1 363 ? -14.945 29.75 -14.367 1 76.5 363 GLU A N 1
ATOM 2884 C CA . GLU A 1 363 ? -15.82 30.734 -13.742 1 76.5 363 GLU A CA 1
ATOM 2885 C C . GLU A 1 363 ? -16.875 30.062 -12.883 1 76.5 363 GLU A C 1
ATOM 2887 O O . GLU A 1 363 ? -17.312 28.953 -13.18 1 76.5 363 GLU A O 1
ATOM 2892 N N . MET B 1 1 ? 31.562 -10.68 -16.062 1 46.75 1 MET B N 1
ATOM 2893 C CA . MET B 1 1 ? 30.422 -11.469 -16.531 1 46.75 1 MET B CA 1
ATOM 2894 C C . MET B 1 1 ? 29.109 -10.812 -16.109 1 46.75 1 MET B C 1
ATOM 2896 O O . MET B 1 1 ? 28.875 -10.594 -14.914 1 46.75 1 MET B O 1
ATOM 2900 N N . ASP B 1 2 ? 28.453 -10.242 -16.969 1 63.56 2 ASP B N 1
ATOM 2901 C CA . ASP B 1 2 ? 27.312 -9.328 -16.891 1 63.56 2 ASP B CA 1
ATOM 2902 C C . ASP B 1 2 ? 26.141 -9.977 -16.172 1 63.56 2 ASP B C 1
ATOM 2904 O O . ASP B 1 2 ? 25.953 -11.195 -16.219 1 63.56 2 ASP B O 1
ATOM 2908 N N . LYS B 1 3 ? 25.578 -9.258 -15.188 1 68.25 3 LYS B N 1
ATOM 2909 C CA . LYS B 1 3 ? 24.453 -9.617 -14.336 1 68.25 3 LYS B CA 1
ATOM 2910 C C . LYS B 1 3 ? 23.391 -10.375 -15.125 1 68.25 3 LYS B C 1
ATOM 2912 O O . LYS B 1 3 ? 22.766 -11.312 -14.609 1 68.25 3 LYS B O 1
ATOM 2917 N N . HIS B 1 4 ? 23.219 -9.883 -16.297 1 67.31 4 HIS B N 1
ATOM 2918 C CA . HIS B 1 4 ? 22.234 -10.523 -17.172 1 67.31 4 HIS B CA 1
ATOM 2919 C C . HIS B 1 4 ? 22.672 -11.938 -17.547 1 67.31 4 HIS B C 1
ATOM 2921 O O . HIS B 1 4 ? 21.859 -12.852 -17.578 1 67.31 4 HIS B O 1
ATOM 2927 N N . THR B 1 5 ? 23.891 -12.109 -17.719 1 70.12 5 THR B N 1
ATOM 2928 C CA . THR B 1 5 ? 24.406 -13.422 -18.094 1 70.12 5 THR B CA 1
ATOM 2929 C C . THR B 1 5 ? 24.344 -14.391 -16.922 1 70.12 5 THR B C 1
ATOM 2931 O O . THR B 1 5 ? 24.047 -15.57 -17.094 1 70.12 5 THR B O 1
ATOM 2934 N N . ARG B 1 6 ? 24.641 -13.852 -15.812 1 69.19 6 ARG B N 1
ATOM 2935 C CA . ARG B 1 6 ? 24.594 -14.688 -14.617 1 69.19 6 ARG B CA 1
ATOM 2936 C C . ARG B 1 6 ? 23.172 -15.156 -14.32 1 69.19 6 ARG B C 1
ATOM 2938 O O . ARG B 1 6 ? 22.953 -16.312 -13.945 1 69.19 6 ARG B O 1
ATOM 2945 N N . ALA B 1 7 ? 22.344 -14.297 -14.516 1 73.06 7 ALA B N 1
ATOM 2946 C CA . ALA B 1 7 ? 20.938 -14.633 -14.305 1 73.06 7 ALA B CA 1
ATOM 2947 C C . ALA B 1 7 ? 20.469 -15.695 -15.297 1 73.06 7 ALA B C 1
ATOM 2949 O O . ALA B 1 7 ? 19.75 -16.625 -14.938 1 73.06 7 ALA B O 1
ATOM 2950 N N . GLN B 1 8 ? 20.891 -15.477 -16.438 1 75.19 8 GLN B N 1
ATOM 2951 C CA . GLN B 1 8 ? 20.547 -16.453 -17.469 1 75.19 8 GLN B CA 1
ATOM 2952 C C . GLN B 1 8 ? 21.203 -17.797 -17.188 1 75.19 8 GLN B C 1
ATOM 2954 O O . GLN B 1 8 ? 20.562 -18.844 -17.359 1 75.19 8 GLN B O 1
ATOM 2959 N N . SER B 1 9 ? 22.391 -17.766 -16.766 1 81.31 9 SER B N 1
ATOM 2960 C CA . SER B 1 9 ? 23.109 -19 -16.438 1 81.31 9 SER B CA 1
ATOM 2961 C C . SER B 1 9 ? 22.469 -19.734 -15.266 1 81.31 9 SER B C 1
ATOM 2963 O O . SER B 1 9 ? 22.359 -20.953 -15.273 1 81.31 9 SER B O 1
ATOM 2965 N N . GLN B 1 10 ? 22.094 -19.031 -14.383 1 82.81 10 GLN B N 1
ATOM 2966 C CA . GLN B 1 10 ? 21.438 -19.625 -13.219 1 82.81 10 GLN B CA 1
ATOM 2967 C C . GLN B 1 10 ? 20.109 -20.266 -13.602 1 82.81 10 GLN B C 1
ATOM 2969 O O . GLN B 1 10 ? 19.766 -21.344 -13.102 1 82.81 10 GLN B O 1
ATOM 2974 N N . GLN B 1 11 ? 19.516 -19.641 -14.539 1 86 11 GLN B N 1
ATOM 2975 C CA . GLN B 1 11 ? 18.25 -20.188 -15 1 86 11 GLN B CA 1
ATOM 2976 C C . GLN B 1 11 ? 18.438 -21.531 -15.695 1 86 11 GLN B C 1
ATOM 2978 O O . GLN B 1 11 ? 17.719 -22.484 -15.43 1 86 11 GLN B O 1
ATOM 2983 N N . TRP B 1 12 ? 19.531 -21.641 -16.531 1 88.06 12 TRP B N 1
ATOM 2984 C CA . TRP B 1 12 ? 19.781 -22.859 -17.266 1 88.06 12 TRP B CA 1
ATOM 2985 C C . TRP B 1 12 ? 20.234 -23.984 -16.328 1 88.06 12 TRP B C 1
ATOM 2987 O O . TRP B 1 12 ? 19.906 -25.156 -16.562 1 88.06 12 TRP B O 1
ATOM 2997 N N . PHE B 1 13 ? 20.891 -23.578 -15.352 1 88.81 13 PHE B N 1
ATOM 2998 C CA . PHE B 1 13 ? 21.297 -24.578 -14.367 1 88.81 13 PHE B CA 1
ATOM 2999 C C . PHE B 1 13 ? 20.078 -25.203 -13.703 1 88.81 13 PHE B C 1
ATOM 3001 O O . PHE B 1 13 ? 19.984 -26.438 -13.602 1 88.81 13 PHE B O 1
ATOM 3008 N N . TRP B 1 14 ? 19.188 -24.422 -13.328 1 88.62 14 TRP B N 1
ATOM 3009 C CA . TRP B 1 14 ? 18 -24.922 -12.648 1 88.62 14 TRP B CA 1
ATOM 3010 C C . TRP B 1 14 ? 17.141 -25.734 -13.602 1 88.62 14 TRP B C 1
ATOM 3012 O O . TRP B 1 14 ? 16.578 -26.766 -13.219 1 88.62 14 TRP B O 1
ATOM 3022 N N . ILE B 1 15 ? 17.094 -25.328 -14.828 1 91.75 15 ILE B N 1
ATOM 3023 C CA . ILE B 1 15 ? 16.328 -26.062 -15.828 1 91.75 15 ILE B CA 1
ATOM 3024 C C . ILE B 1 15 ? 16.953 -27.438 -16.047 1 91.75 15 ILE B C 1
ATOM 3026 O O . ILE B 1 15 ? 16.266 -28.453 -16.031 1 91.75 15 ILE B O 1
ATOM 3030 N N . ALA B 1 16 ? 18.297 -27.453 -16.125 1 91.44 16 ALA B N 1
ATOM 3031 C CA . ALA B 1 16 ? 19.016 -28.719 -16.312 1 91.44 16 ALA B CA 1
ATOM 3032 C C . ALA B 1 16 ? 18.844 -29.625 -15.109 1 91.44 16 ALA B C 1
ATOM 3034 O O . ALA B 1 16 ? 18.641 -30.828 -15.266 1 91.44 16 ALA B O 1
ATOM 3035 N N . ALA B 1 17 ? 18.891 -29.016 -14 1 91.62 17 ALA B N 1
ATOM 3036 C CA . ALA B 1 17 ? 18.781 -29.812 -12.773 1 91.62 17 ALA B CA 1
ATOM 3037 C C . ALA B 1 17 ? 17.391 -30.422 -12.656 1 91.62 17 ALA B C 1
ATOM 3039 O O . ALA B 1 17 ? 17.266 -31.625 -12.367 1 91.62 17 ALA B O 1
ATOM 3040 N N . ILE B 1 18 ? 16.391 -29.688 -12.922 1 91.5 18 ILE B N 1
ATOM 3041 C CA . ILE B 1 18 ? 15.023 -30.141 -12.773 1 91.5 18 ILE B CA 1
ATOM 3042 C C . ILE B 1 18 ? 14.719 -31.234 -13.805 1 91.5 18 ILE B C 1
ATOM 3044 O O . ILE B 1 18 ? 14.203 -32.312 -13.453 1 91.5 18 ILE B O 1
ATOM 3048 N N . TRP B 1 19 ? 15.102 -31.031 -15.023 1 93.5 19 TRP B N 1
ATOM 3049 C CA . TRP B 1 19 ? 14.758 -31.984 -16.078 1 93.5 19 TRP B CA 1
ATOM 3050 C C . TRP B 1 19 ? 15.633 -33.219 -15.984 1 93.5 19 TRP B C 1
ATOM 3052 O O . TRP B 1 19 ? 15.211 -34.312 -16.375 1 93.5 19 TRP B O 1
ATOM 3062 N N . SER B 1 20 ? 16.875 -33.094 -15.391 1 92.25 20 SER B N 1
ATOM 3063 C CA . SER B 1 20 ? 17.688 -34.281 -15.102 1 92.25 20 SER B CA 1
ATOM 3064 C C . SER B 1 20 ? 17.047 -35.125 -14.023 1 92.25 20 SER B C 1
ATOM 3066 O O . SER B 1 20 ? 17.047 -36.375 -14.117 1 92.25 20 SER B O 1
ATOM 3068 N N . ALA B 1 21 ? 16.484 -34.469 -13.109 1 91.5 21 ALA B N 1
ATOM 3069 C CA . ALA B 1 21 ? 15.797 -35.188 -12.047 1 91.5 21 ALA B CA 1
ATOM 3070 C C . ALA B 1 21 ? 14.562 -35.906 -12.586 1 91.5 21 ALA B C 1
ATOM 3072 O O . ALA B 1 21 ? 14.32 -37.062 -12.25 1 91.5 21 ALA B O 1
ATOM 3073 N N . VAL B 1 22 ? 13.828 -35.219 -13.406 1 91.88 22 VAL B N 1
ATOM 3074 C CA . VAL B 1 22 ? 12.641 -35.812 -14.016 1 91.88 22 VAL B CA 1
ATOM 3075 C C . VAL B 1 22 ? 13.039 -37 -14.883 1 91.88 22 VAL B C 1
ATOM 3077 O O . VAL B 1 22 ? 12.422 -38.062 -14.797 1 91.88 22 VAL B O 1
ATOM 3080 N N . GLY B 1 23 ? 14.062 -36.812 -15.664 1 91.69 23 GLY B N 1
ATOM 3081 C CA . GLY B 1 23 ? 14.547 -37.906 -16.516 1 91.69 23 GLY B CA 1
ATOM 3082 C C . GLY B 1 23 ? 15.039 -39.094 -15.734 1 91.69 23 GLY B C 1
ATOM 3083 O O . GLY B 1 23 ? 14.742 -40.25 -16.094 1 91.69 23 GLY B O 1
ATOM 3084 N N . LEU B 1 24 ? 15.727 -38.781 -14.672 1 91.12 24 LEU B N 1
ATOM 3085 C CA . LEU B 1 24 ? 16.234 -39.844 -13.82 1 91.12 24 LEU B CA 1
ATOM 3086 C C . LEU B 1 24 ? 15.094 -40.625 -13.188 1 91.12 24 LEU B C 1
ATOM 3088 O O . LEU B 1 24 ? 15.133 -41.875 -13.141 1 91.12 24 LEU B O 1
ATOM 3092 N N . PHE B 1 25 ? 14.18 -39.906 -12.773 1 90.5 25 PHE B N 1
ATOM 3093 C CA . PHE B 1 25 ? 13.016 -40.531 -12.148 1 90.5 25 PHE B CA 1
ATOM 3094 C C . PHE B 1 25 ? 12.25 -41.375 -13.164 1 90.5 25 PHE B C 1
ATOM 3096 O O . PHE B 1 25 ? 11.898 -42.531 -12.883 1 90.5 25 PHE B O 1
ATOM 3103 N N . ASP B 1 26 ? 12.023 -40.844 -14.266 1 90.25 26 ASP B N 1
ATOM 3104 C CA . ASP B 1 26 ? 11.312 -41.531 -15.336 1 90.25 26 ASP B CA 1
ATOM 3105 C C . ASP B 1 26 ? 12.062 -42.781 -15.773 1 90.25 26 ASP B C 1
ATOM 3107 O O . ASP B 1 26 ? 11.461 -43.844 -15.898 1 90.25 26 ASP B O 1
ATOM 3111 N N . ALA B 1 27 ? 13.344 -42.656 -15.945 1 90.06 27 ALA B N 1
ATOM 3112 C CA . ALA B 1 27 ? 14.172 -43.781 -16.375 1 90.06 27 ALA B CA 1
ATOM 3113 C C . ALA B 1 27 ? 14.156 -44.906 -15.328 1 90.06 27 ALA B C 1
ATOM 3115 O O . ALA B 1 27 ? 14.016 -46.094 -15.664 1 90.06 27 ALA B O 1
ATOM 3116 N N . THR B 1 28 ? 14.297 -44.5 -14.07 1 87.19 28 THR B N 1
ATOM 3117 C CA . THR B 1 28 ? 14.305 -45.469 -12.992 1 87.19 28 THR B CA 1
ATOM 3118 C C . THR B 1 28 ? 12.977 -46.219 -12.914 1 87.19 28 THR B C 1
ATOM 3120 O O . THR B 1 28 ? 12.945 -47.438 -12.812 1 87.19 28 THR B O 1
ATOM 3123 N N . GLN B 1 29 ? 11.93 -45.5 -13.031 1 87.06 29 GLN B N 1
ATOM 3124 C CA . GLN B 1 29 ? 10.594 -46.062 -12.953 1 87.06 29 GLN B CA 1
ATOM 3125 C C . GLN B 1 29 ? 10.359 -47.062 -14.102 1 87.06 29 GLN B C 1
ATOM 3127 O O . GLN B 1 29 ? 9.852 -48.156 -13.883 1 87.06 29 GLN B O 1
ATOM 3132 N N . ASN B 1 30 ? 10.664 -46.688 -15.312 1 84.06 30 ASN B N 1
ATOM 3133 C CA . ASN B 1 30 ? 10.422 -47.531 -16.484 1 84.06 30 ASN B CA 1
ATOM 3134 C C . ASN B 1 30 ? 11.281 -48.812 -16.453 1 84.06 30 ASN B C 1
ATOM 3136 O O . ASN B 1 30 ? 10.82 -49.875 -16.797 1 84.06 30 ASN B O 1
ATOM 3140 N N . VAL B 1 31 ? 12.523 -48.656 -16.016 1 81.94 31 VAL B N 1
ATOM 3141 C CA . VAL B 1 31 ? 13.414 -49.812 -15.945 1 81.94 31 VAL B CA 1
ATOM 3142 C C . VAL B 1 31 ? 12.891 -50.781 -14.891 1 81.94 31 VAL B C 1
ATOM 3144 O O . VAL B 1 31 ? 12.906 -52 -15.102 1 81.94 31 VAL B O 1
ATOM 3147 N N . PHE B 1 32 ? 12.414 -50.25 -13.836 1 81 32 PHE B N 1
ATOM 3148 C CA . PHE B 1 32 ? 11.875 -51.094 -12.773 1 81 32 PHE B CA 1
ATOM 3149 C C . PHE B 1 32 ? 10.664 -51.875 -13.266 1 81 32 PHE B C 1
ATOM 3151 O O . PHE B 1 32 ? 10.555 -53.062 -13.023 1 81 32 PHE B O 1
ATOM 3158 N N . VAL B 1 33 ? 9.797 -51.219 -13.938 1 80.56 33 VAL B N 1
ATOM 3159 C CA . VAL B 1 33 ? 8.578 -51.844 -14.438 1 80.56 33 VAL B CA 1
ATOM 3160 C C . VAL B 1 33 ? 8.93 -52.906 -15.461 1 80.56 33 VAL B C 1
ATOM 3162 O O . VAL B 1 33 ? 8.383 -54 -15.43 1 80.56 33 VAL B O 1
ATOM 3165 N N . MET B 1 34 ? 9.789 -52.656 -16.328 1 79.69 34 MET B N 1
ATOM 3166 C CA . MET B 1 34 ? 10.172 -53.625 -17.375 1 79.69 34 MET B CA 1
ATOM 3167 C C . MET B 1 34 ? 10.852 -54.844 -16.766 1 79.69 34 MET B C 1
ATOM 3169 O O . MET B 1 34 ? 10.633 -55.969 -17.219 1 79.69 34 MET B O 1
ATOM 3173 N N . ARG B 1 35 ? 11.672 -54.625 -15.766 1 77.31 35 ARG B N 1
ATOM 3174 C CA . ARG B 1 35 ? 12.328 -55.719 -15.086 1 77.31 35 ARG B CA 1
ATOM 3175 C C . ARG B 1 35 ? 11.305 -56.594 -14.359 1 77.31 35 ARG B C 1
ATOM 3177 O O . ARG B 1 35 ? 11.414 -57.812 -14.367 1 77.31 35 ARG B O 1
ATOM 3184 N N . ALA B 1 36 ? 10.367 -55.969 -13.828 1 75.31 36 ALA B N 1
ATOM 3185 C CA . ALA B 1 36 ? 9.32 -56.688 -13.109 1 75.31 36 ALA B CA 1
ATOM 3186 C C . ALA B 1 36 ? 8.477 -57.531 -14.062 1 75.31 36 ALA B C 1
ATOM 3188 O O . ALA B 1 36 ? 7.953 -58.594 -13.68 1 75.31 36 ALA B O 1
ATOM 3189 N N . GLU B 1 37 ? 8.336 -57.031 -15.328 1 74.75 37 GLU B N 1
ATOM 3190 C CA . GLU B 1 37 ? 7.566 -57.75 -16.344 1 74.75 37 GLU B CA 1
ATOM 3191 C C . GLU B 1 37 ? 8.391 -58.875 -16.969 1 74.75 37 GLU B C 1
ATOM 3193 O O . GLU B 1 37 ? 7.891 -59.625 -17.812 1 74.75 37 GLU B O 1
ATOM 3198 N N . GLY B 1 38 ? 9.641 -58.969 -16.531 1 72.5 38 GLY B N 1
ATOM 3199 C CA . GLY B 1 38 ? 10.477 -60.062 -17 1 72.5 38 GLY B CA 1
ATOM 3200 C C . GLY B 1 38 ? 11.141 -59.781 -18.328 1 72.5 38 GLY B C 1
ATOM 3201 O O . GLY B 1 38 ? 11.609 -60.688 -19 1 72.5 38 GLY B O 1
ATOM 3202 N N . MET B 1 39 ? 11.047 -58.594 -18.734 1 70.38 39 MET B N 1
ATOM 3203 C CA . MET B 1 39 ? 11.641 -58.25 -20.016 1 70.38 39 MET B CA 1
ATOM 3204 C C . MET B 1 39 ? 13.164 -58.219 -19.938 1 70.38 39 MET B C 1
ATOM 3206 O O . MET B 1 39 ? 13.727 -57.75 -18.953 1 70.38 39 MET B O 1
ATOM 3210 N N . HIS B 1 40 ? 13.781 -58.969 -20.781 1 69.62 40 HIS B N 1
ATOM 3211 C CA . HIS B 1 40 ? 15.234 -59.062 -20.812 1 69.62 40 HIS B CA 1
ATOM 3212 C C . HIS B 1 40 ? 15.82 -58.062 -21.797 1 69.62 40 HIS B C 1
ATOM 3214 O O . HIS B 1 40 ? 15.633 -58.188 -23.016 1 69.62 40 HIS B O 1
ATOM 3220 N N . HIS B 1 41 ? 15.945 -56.75 -21.5 1 69.75 41 HIS B N 1
ATOM 3221 C CA . HIS B 1 41 ? 16.5 -55.719 -22.344 1 69.75 41 HIS B CA 1
ATOM 3222 C C . HIS B 1 41 ? 17.828 -55.219 -21.797 1 69.75 41 HIS B C 1
ATOM 3224 O O . HIS B 1 41 ? 18.219 -55.562 -20.672 1 69.75 41 HIS B O 1
ATOM 3230 N N . ASN B 1 42 ? 18.719 -54.75 -22.766 1 77.31 42 ASN B N 1
ATOM 3231 C CA . ASN B 1 42 ? 19.828 -53.938 -22.297 1 77.31 42 ASN B CA 1
ATOM 3232 C C . ASN B 1 42 ? 19.328 -52.688 -21.562 1 77.31 42 ASN B C 1
ATOM 3234 O O . ASN B 1 42 ? 19.031 -51.688 -22.188 1 77.31 42 ASN B O 1
ATOM 3238 N N . TRP B 1 43 ? 19.266 -52.812 -20.281 1 80.19 43 TRP B N 1
ATOM 3239 C CA . TRP B 1 43 ? 18.641 -51.781 -19.438 1 80.19 43 TRP B CA 1
ATOM 3240 C C . TRP B 1 43 ? 19.453 -50.5 -19.453 1 80.19 43 TRP B C 1
ATOM 3242 O O . TRP B 1 43 ? 18.891 -49.406 -19.297 1 80.19 43 TRP B O 1
ATOM 3252 N N . GLY B 1 44 ? 20.75 -50.562 -19.75 1 81.69 44 GLY B N 1
ATOM 3253 C CA . GLY B 1 44 ? 21.594 -49.375 -19.797 1 81.69 44 GLY B CA 1
ATOM 3254 C C . GLY B 1 44 ? 21.234 -48.438 -20.938 1 81.69 44 GLY B C 1
ATOM 3255 O O . GLY B 1 44 ? 21.109 -47.219 -20.734 1 81.69 44 GLY B O 1
ATOM 3256 N N . ARG B 1 45 ? 21 -49 -22.109 1 83.5 45 ARG B N 1
ATOM 3257 C CA . ARG B 1 45 ? 20.656 -48.188 -23.281 1 83.5 45 ARG B CA 1
ATOM 3258 C C . ARG B 1 45 ? 19.297 -47.531 -23.109 1 83.5 45 ARG B C 1
ATOM 3260 O O . ARG B 1 45 ? 19.109 -46.375 -23.469 1 83.5 45 ARG B O 1
ATOM 3267 N N . LEU B 1 46 ? 18.391 -48.281 -22.578 1 82.94 46 LEU B N 1
ATOM 3268 C CA . LEU B 1 46 ? 17.047 -47.75 -22.375 1 82.94 46 LEU B CA 1
ATOM 3269 C C . LEU B 1 46 ? 17.062 -46.625 -21.344 1 82.94 46 LEU B C 1
ATOM 3271 O O . LEU B 1 46 ? 16.375 -45.625 -21.5 1 82.94 46 LEU B O 1
ATOM 3275 N N . PHE B 1 47 ? 17.875 -46.906 -20.312 1 86.5 47 PHE B N 1
ATOM 3276 C CA . PHE B 1 47 ? 18 -45.906 -19.266 1 86.5 47 PHE B CA 1
ATOM 3277 C C . PHE B 1 47 ? 18.5 -44.562 -19.812 1 86.5 47 PHE B C 1
ATOM 3279 O O . PHE B 1 47 ? 17.922 -43.531 -19.547 1 86.5 47 PHE B O 1
ATOM 3286 N N . ILE B 1 48 ? 19.484 -44.625 -20.672 1 87.25 48 ILE B N 1
ATOM 3287 C CA . ILE B 1 48 ? 20.078 -43.438 -21.25 1 87.25 48 ILE B CA 1
ATOM 3288 C C . ILE B 1 48 ? 19.078 -42.781 -22.219 1 87.25 48 ILE B C 1
ATOM 3290 O O . ILE B 1 48 ? 18.938 -41.562 -22.234 1 87.25 48 ILE B O 1
ATOM 3294 N N . ALA B 1 49 ? 18.375 -43.594 -22.984 1 86.75 49 ALA B N 1
ATOM 3295 C CA . ALA B 1 49 ? 17.391 -43.094 -23.938 1 86.75 49 ALA B CA 1
ATOM 3296 C C . ALA B 1 49 ? 16.281 -42.312 -23.219 1 86.75 49 ALA B C 1
ATOM 3298 O O . ALA B 1 49 ? 15.867 -41.25 -23.672 1 86.75 49 ALA B O 1
ATOM 3299 N N . LEU B 1 50 ? 15.859 -42.875 -22.094 1 87.88 50 LEU B N 1
ATOM 3300 C CA . LEU B 1 50 ? 14.789 -42.219 -21.344 1 87.88 50 LEU B CA 1
ATOM 3301 C C . LEU B 1 50 ? 15.273 -40.938 -20.672 1 87.88 50 LEU B C 1
ATOM 3303 O O . LEU B 1 50 ? 14.523 -39.969 -20.578 1 87.88 50 LEU B O 1
ATOM 3307 N N . LEU B 1 51 ? 16.516 -41 -20.297 1 89.06 51 LEU B N 1
ATOM 3308 C CA . LEU B 1 51 ? 17.094 -39.812 -19.688 1 89.06 51 LEU B CA 1
ATOM 3309 C C . LEU B 1 51 ? 17.188 -38.656 -20.688 1 89.06 51 LEU B C 1
ATOM 3311 O O . LEU B 1 51 ? 16.734 -37.531 -20.406 1 89.06 51 LEU B O 1
ATOM 3315 N N . ILE B 1 52 ? 17.672 -38.969 -21.891 1 92.38 52 ILE B N 1
ATOM 3316 C CA . ILE B 1 52 ? 17.891 -37.938 -22.891 1 92.38 52 ILE B CA 1
ATOM 3317 C C . ILE B 1 52 ? 16.578 -37.625 -23.594 1 92.38 52 ILE B C 1
ATOM 3319 O O . ILE B 1 52 ? 16.453 -36.562 -24.25 1 92.38 52 ILE B O 1
ATOM 3323 N N . GLY B 1 53 ? 15.547 -38.438 -23.391 1 92.19 53 GLY B N 1
ATOM 3324 C CA . GLY B 1 53 ? 14.234 -38.25 -23.984 1 92.19 53 GLY B CA 1
ATOM 3325 C C . GLY B 1 53 ? 13.57 -36.938 -23.562 1 92.19 53 GLY B C 1
ATOM 3326 O O . GLY B 1 53 ? 12.734 -36.406 -24.281 1 92.19 53 GLY B O 1
ATOM 3327 N N . TRP B 1 54 ? 13.977 -36.406 -22.438 1 94.31 54 TRP B N 1
ATOM 3328 C CA . TRP B 1 54 ? 13.336 -35.219 -21.875 1 94.31 54 TRP B CA 1
ATOM 3329 C C . TRP B 1 54 ? 14.039 -33.938 -22.344 1 94.31 54 TRP B C 1
ATOM 3331 O O . TRP B 1 54 ? 13.641 -32.844 -21.969 1 94.31 54 TRP B O 1
ATOM 3341 N N . LEU B 1 55 ? 15.016 -34.094 -23.234 1 94.06 55 LEU B N 1
ATOM 3342 C CA . LEU B 1 55 ? 15.836 -33 -23.688 1 94.06 55 LEU B CA 1
ATOM 3343 C C . LEU B 1 55 ? 14.992 -31.938 -24.391 1 94.06 55 LEU B C 1
ATOM 3345 O O . LEU B 1 55 ? 15.148 -30.734 -24.141 1 94.06 55 LEU B O 1
ATOM 3349 N N . PRO B 1 56 ? 14.039 -32.312 -25.234 1 95.25 56 PRO B N 1
ATOM 3350 C CA . PRO B 1 56 ? 13.227 -31.281 -25.891 1 95.25 56 PRO B CA 1
ATOM 3351 C C . PRO B 1 56 ? 12.453 -30.406 -24.906 1 95.25 56 PRO B C 1
ATOM 3353 O O . PRO B 1 56 ? 12.336 -29.203 -25.094 1 95.25 56 PRO B O 1
ATOM 3356 N N . TRP B 1 57 ? 11.93 -30.969 -23.844 1 94.88 57 TRP B N 1
ATOM 3357 C CA . TRP B 1 57 ? 11.195 -30.203 -22.844 1 94.88 57 TRP B CA 1
ATOM 3358 C C . TRP B 1 57 ? 12.125 -29.281 -22.078 1 94.88 57 TRP B C 1
ATOM 3360 O O . TRP B 1 57 ? 11.766 -28.141 -21.766 1 94.88 57 TRP B O 1
ATOM 3370 N N . ALA B 1 58 ? 13.328 -29.75 -21.781 1 94.56 58 ALA B N 1
ATOM 3371 C CA . ALA B 1 58 ? 14.312 -28.922 -21.109 1 94.56 58 ALA B CA 1
ATOM 3372 C C . ALA B 1 58 ? 14.672 -27.703 -21.953 1 94.56 58 ALA B C 1
ATOM 3374 O O . ALA B 1 58 ? 14.711 -26.578 -21.438 1 94.56 58 ALA B O 1
ATOM 3375 N N . LEU B 1 59 ? 14.797 -27.969 -23.219 1 94.69 59 LEU B N 1
ATOM 3376 C CA . LEU B 1 59 ? 15.219 -26.906 -24.125 1 94.69 59 LEU B CA 1
ATOM 3377 C C . LEU B 1 59 ? 14.07 -25.938 -24.406 1 94.69 59 LEU B C 1
ATOM 3379 O O . LEU B 1 59 ? 14.297 -24.75 -24.656 1 94.69 59 LEU B O 1
ATOM 3383 N N . ALA B 1 60 ? 12.875 -26.391 -24.281 1 95.44 60 ALA B N 1
ATOM 3384 C CA . ALA B 1 60 ? 11.711 -25.562 -24.594 1 95.44 60 ALA B CA 1
ATOM 3385 C C . ALA B 1 60 ? 11.266 -24.766 -23.375 1 95.44 60 ALA B C 1
ATOM 3387 O O . ALA B 1 60 ? 10.484 -23.812 -23.5 1 95.44 60 ALA B O 1
ATOM 3388 N N . THR B 1 61 ? 11.719 -25.094 -22.219 1 94.38 61 THR B N 1
ATOM 3389 C CA . THR B 1 61 ? 11.234 -24.531 -20.969 1 94.38 61 THR B CA 1
ATOM 3390 C C . THR B 1 61 ? 11.414 -23.016 -20.953 1 94.38 61 THR B C 1
ATOM 3392 O O . THR B 1 61 ? 10.492 -22.266 -20.609 1 94.38 61 THR B O 1
ATOM 3395 N N . PRO B 1 62 ? 12.578 -22.484 -21.391 1 92.5 62 PRO B N 1
ATOM 3396 C CA . PRO B 1 62 ? 12.703 -21.031 -21.391 1 92.5 62 PRO B CA 1
ATOM 3397 C C . PRO B 1 62 ? 11.672 -20.344 -22.281 1 92.5 62 PRO B C 1
ATOM 3399 O O . PRO B 1 62 ? 11.195 -19.25 -21.969 1 92.5 62 PRO B O 1
ATOM 3402 N N . THR B 1 63 ? 11.352 -21 -23.375 1 92.56 63 THR B N 1
ATOM 3403 C CA . THR B 1 63 ? 10.359 -20.438 -24.297 1 92.56 63 THR B CA 1
ATOM 3404 C C . THR B 1 63 ? 8.977 -20.422 -23.641 1 92.56 63 THR B C 1
ATOM 3406 O O . THR B 1 63 ? 8.242 -19.438 -23.766 1 92.56 63 THR B O 1
ATOM 3409 N N . VAL B 1 64 ? 8.648 -21.406 -22.922 1 93.44 64 VAL B N 1
ATOM 3410 C CA . VAL B 1 64 ? 7.367 -21.484 -22.234 1 93.44 64 VAL B CA 1
ATOM 3411 C C . VAL B 1 64 ? 7.305 -20.422 -21.141 1 93.44 64 VAL B C 1
ATOM 3413 O O . VAL B 1 64 ? 6.277 -19.75 -20.969 1 93.44 64 VAL B O 1
ATOM 3416 N N . LEU B 1 65 ? 8.406 -20.234 -20.469 1 91.56 65 LEU B N 1
ATOM 3417 C CA . LEU B 1 65 ? 8.469 -19.219 -19.422 1 91.56 65 LEU B CA 1
ATOM 3418 C C . LEU B 1 65 ? 8.266 -17.812 -20 1 91.56 65 LEU B C 1
ATOM 3420 O O . LEU B 1 65 ? 7.539 -17 -19.438 1 91.56 65 LEU B O 1
ATOM 3424 N N . ARG B 1 66 ? 8.867 -17.594 -21.141 1 91 66 ARG B N 1
ATOM 3425 C CA . ARG B 1 66 ? 8.727 -16.297 -21.781 1 91 66 ARG B CA 1
ATOM 3426 C C . ARG B 1 66 ? 7.289 -16.078 -22.25 1 91 66 ARG B C 1
ATOM 3428 O O . ARG B 1 66 ? 6.75 -14.977 -22.094 1 91 66 ARG B O 1
ATOM 3435 N N . LEU B 1 67 ? 6.715 -17.094 -22.797 1 90.75 67 LEU B N 1
ATOM 3436 C CA . LEU B 1 67 ? 5.332 -17 -23.234 1 90.75 67 LEU B CA 1
ATOM 3437 C C . LEU B 1 67 ? 4.391 -16.781 -22.062 1 90.75 67 LEU B C 1
ATOM 3439 O O . LEU B 1 67 ? 3.412 -16.047 -22.172 1 90.75 67 LEU B O 1
ATOM 3443 N N . GLY B 1 68 ? 4.652 -17.391 -20.984 1 88.94 68 GLY B N 1
ATOM 3444 C CA . GLY B 1 68 ? 3.852 -17.219 -19.781 1 88.94 68 GLY B CA 1
ATOM 3445 C C . GLY B 1 68 ? 3.887 -15.797 -19.25 1 88.94 68 GLY B C 1
ATOM 3446 O O . GLY B 1 68 ? 2.875 -15.289 -18.75 1 88.94 68 GLY B O 1
ATOM 3447 N N . ARG B 1 69 ? 5.027 -15.227 -19.328 1 86.25 69 ARG B N 1
ATOM 3448 C CA . ARG B 1 69 ? 5.176 -13.859 -18.859 1 86.25 69 ARG B CA 1
ATOM 3449 C C . ARG B 1 69 ? 4.48 -12.867 -19.781 1 86.25 69 ARG B C 1
ATOM 3451 O O . ARG B 1 69 ? 3.883 -11.891 -19.328 1 86.25 69 ARG B O 1
ATOM 3458 N N . ARG B 1 70 ? 4.594 -13.203 -21.047 1 86.81 70 ARG B N 1
ATOM 3459 C CA . ARG B 1 70 ? 3.971 -12.328 -22.031 1 86.81 70 ARG B CA 1
ATOM 3460 C C . ARG B 1 70 ? 2.453 -12.477 -22.031 1 86.81 70 ARG B C 1
ATOM 3462 O O . ARG B 1 70 ? 1.724 -11.5 -22.188 1 86.81 70 ARG B O 1
ATOM 3469 N N . TYR B 1 71 ? 2.045 -13.719 -21.844 1 86.5 71 TYR B N 1
ATOM 3470 C CA . TYR B 1 71 ? 0.623 -14.039 -21.828 1 86.5 71 TYR B CA 1
ATOM 3471 C C . TYR B 1 71 ? 0.255 -14.781 -20.547 1 86.5 71 TYR B C 1
ATOM 3473 O O . TYR B 1 71 ? 0.129 -16 -20.531 1 86.5 71 TYR B O 1
ATOM 3481 N N . PRO B 1 72 ? -0.068 -14.102 -19.438 1 80.06 72 PRO B N 1
ATOM 3482 C CA . PRO B 1 72 ? -0.348 -14.758 -18.156 1 80.06 72 PRO B CA 1
ATOM 3483 C C . PRO B 1 72 ? -1.662 -15.539 -18.172 1 80.06 72 PRO B C 1
ATOM 3485 O O . PRO B 1 72 ? -2.629 -15.117 -18.812 1 80.06 72 PRO B O 1
ATOM 3488 N N . PRO B 1 73 ? -1.632 -16.719 -17.484 1 73.31 73 PRO B N 1
ATOM 3489 C CA . PRO B 1 73 ? -2.795 -17.609 -17.516 1 73.31 73 PRO B CA 1
ATOM 3490 C C . PRO B 1 73 ? -3.984 -17.047 -16.734 1 73.31 73 PRO B C 1
ATOM 3492 O O . PRO B 1 73 ? -5.094 -17.578 -16.828 1 73.31 73 PRO B O 1
ATOM 3495 N N . ILE B 1 74 ? -3.877 -16 -16.062 1 66.56 74 ILE B N 1
ATOM 3496 C CA . ILE B 1 74 ? -4.938 -15.492 -15.195 1 66.56 74 ILE B CA 1
ATOM 3497 C C . ILE B 1 74 ? -6.012 -14.812 -16.047 1 66.56 74 ILE B C 1
ATOM 3499 O O . ILE B 1 74 ? -7.203 -14.906 -15.75 1 66.56 74 ILE B O 1
ATOM 3503 N N . GLN B 1 75 ? -5.52 -14.195 -17.094 1 67.12 75 GLN B N 1
ATOM 3504 C CA . GLN B 1 75 ? -6.488 -13.469 -17.906 1 67.12 75 GLN B CA 1
ATOM 3505 C C . GLN B 1 75 ? -7 -14.328 -19.062 1 67.12 75 GLN B C 1
ATOM 3507 O O . GLN B 1 75 ? -6.211 -14.812 -19.875 1 67.12 75 GLN B O 1
ATOM 3512 N N . TRP B 1 76 ? -8.281 -14.797 -18.922 1 65.12 76 TRP B N 1
ATOM 3513 C CA . TRP B 1 76 ? -8.844 -15.664 -19.953 1 65.12 76 TRP B CA 1
ATOM 3514 C C . TRP B 1 76 ? -9.07 -14.898 -21.25 1 65.12 76 TRP B C 1
ATOM 3516 O O . TRP B 1 76 ? -9.148 -15.492 -22.328 1 65.12 76 TRP B O 1
ATOM 3526 N N . ARG B 1 77 ? -9.219 -13.555 -21.141 1 69.12 77 ARG B N 1
ATOM 3527 C CA . ARG B 1 77 ? -9.445 -12.773 -22.344 1 69.12 77 ARG B CA 1
ATOM 3528 C C . ARG B 1 77 ? -8.18 -12.031 -22.766 1 69.12 77 ARG B C 1
ATOM 3530 O O . ARG B 1 77 ? -7.391 -11.617 -21.922 1 69.12 77 ARG B O 1
ATOM 3537 N N . PRO B 1 78 ? -8.031 -12.031 -24.016 1 75.81 78 PRO B N 1
ATOM 3538 C CA . PRO B 1 78 ? -8.742 -12.672 -25.125 1 75.81 78 PRO B CA 1
ATOM 3539 C C . PRO B 1 78 ? -8.359 -14.133 -25.312 1 75.81 78 PRO B C 1
ATOM 3541 O O . PRO B 1 78 ? -7.281 -14.555 -24.875 1 75.81 78 PRO B O 1
ATOM 3544 N N . ILE B 1 79 ? -9.102 -14.883 -26.078 1 77.56 79 ILE B N 1
ATOM 3545 C CA . ILE B 1 79 ? -8.977 -16.312 -26.312 1 77.56 79 ILE B CA 1
ATOM 3546 C C . ILE B 1 79 ? -7.746 -16.594 -27.172 1 77.56 79 ILE B C 1
ATOM 3548 O O . ILE B 1 79 ? -7.18 -17.688 -27.125 1 77.56 79 ILE B O 1
ATOM 3552 N N . SER B 1 80 ? -7.254 -15.555 -27.844 1 82.19 80 SER B N 1
ATOM 3553 C CA . SER B 1 80 ? -6.102 -15.703 -28.734 1 82.19 80 SER B CA 1
ATOM 3554 C C . SER B 1 80 ? -4.848 -16.078 -27.953 1 82.19 80 SER B C 1
ATOM 3556 O O . SER B 1 80 ? -3.953 -16.734 -28.484 1 82.19 80 SER B O 1
ATOM 3558 N N . ARG B 1 81 ? -4.801 -15.742 -26.734 1 85.12 81 ARG B N 1
ATOM 3559 C CA . ARG B 1 81 ? -3.646 -16.078 -25.906 1 85.12 81 ARG B CA 1
ATOM 3560 C C . ARG B 1 81 ? -3.555 -17.578 -25.656 1 85.12 81 ARG B C 1
ATOM 3562 O O . ARG B 1 81 ? -2.463 -18.156 -25.688 1 85.12 81 ARG B O 1
ATOM 3569 N N . TRP B 1 82 ? -4.652 -18.109 -25.656 1 87.06 82 TRP B N 1
ATOM 3570 C CA . TRP B 1 82 ? -4.699 -19.547 -25.391 1 87.06 82 TRP B CA 1
ATOM 3571 C C . TRP B 1 82 ? -4.336 -20.344 -26.625 1 87.06 82 TRP B C 1
ATOM 3573 O O . TRP B 1 82 ? -3.775 -21.438 -26.531 1 87.06 82 TRP B O 1
ATOM 3583 N N . ILE B 1 83 ? -4.535 -19.734 -27.766 1 89.81 83 ILE B N 1
ATOM 3584 C CA . ILE B 1 83 ? -4.168 -20.375 -29.016 1 89.81 83 ILE B CA 1
ATOM 3585 C C . ILE B 1 83 ? -2.648 -20.438 -29.141 1 89.81 83 ILE B C 1
ATOM 3587 O O . ILE B 1 83 ? -2.096 -21.438 -29.625 1 89.81 83 ILE B O 1
ATOM 3591 N N . ARG B 1 84 ? -2.055 -19.406 -28.672 1 90.5 84 ARG B N 1
ATOM 3592 C CA . ARG B 1 84 ? -0.596 -19.375 -28.719 1 90.5 84 ARG B CA 1
ATOM 3593 C C . ARG B 1 84 ? 0.007 -20.438 -27.797 1 90.5 84 ARG B C 1
ATOM 3595 O O . ARG B 1 84 ? 0.971 -21.109 -28.172 1 90.5 84 ARG B O 1
ATOM 3602 N N . HIS B 1 85 ? -0.55 -20.594 -26.688 1 92.69 85 HIS B N 1
ATOM 3603 C CA . HIS B 1 85 ? -0.083 -21.625 -25.781 1 92.69 85 HIS B CA 1
ATOM 3604 C C . HIS B 1 85 ? -0.34 -23.031 -26.344 1 92.69 85 HIS B C 1
ATOM 3606 O O . HIS B 1 85 ? 0.519 -23.906 -26.25 1 92.69 85 HIS B O 1
ATOM 3612 N N . LEU B 1 86 ? -1.501 -23.203 -26.938 1 92.81 86 LEU B N 1
ATOM 3613 C CA . LEU B 1 86 ? -1.837 -24.5 -27.516 1 92.81 86 LEU B CA 1
ATOM 3614 C C . LEU B 1 86 ? -0.892 -24.828 -28.672 1 92.81 86 LEU B C 1
ATOM 3616 O O . LEU B 1 86 ? -0.456 -25.984 -28.797 1 92.81 86 LEU B O 1
ATOM 3620 N N . ALA B 1 87 ? -0.621 -23.828 -29.422 1 94.44 87 ALA B N 1
ATOM 3621 C CA . ALA B 1 87 ? 0.311 -24.016 -30.531 1 94.44 87 ALA B CA 1
ATOM 3622 C C . ALA B 1 87 ? 1.7 -24.391 -30.016 1 94.44 87 ALA B C 1
ATOM 3624 O O . ALA B 1 87 ? 2.338 -25.297 -30.562 1 94.44 87 ALA B O 1
ATOM 3625 N N . ALA B 1 88 ? 2.119 -23.672 -29.016 1 95.06 88 ALA B N 1
ATOM 3626 C CA . ALA B 1 88 ? 3.432 -23.969 -28.438 1 95.06 88 ALA B CA 1
ATOM 3627 C C . ALA B 1 88 ? 3.467 -25.359 -27.828 1 95.06 88 ALA B C 1
ATOM 3629 O O . ALA B 1 88 ? 4.43 -26.109 -28.031 1 95.06 88 ALA B O 1
ATOM 3630 N N . CYS B 1 89 ? 2.445 -25.734 -27.141 1 95.56 89 CYS B N 1
ATOM 3631 C CA . CYS B 1 89 ? 2.346 -27.062 -26.531 1 95.56 89 CYS B CA 1
ATOM 3632 C C . CYS B 1 89 ? 2.404 -28.141 -27.594 1 95.56 89 CYS B C 1
ATOM 3634 O O . CYS B 1 89 ? 3.145 -29.125 -27.453 1 95.56 89 CYS B O 1
ATOM 3636 N N . THR B 1 90 ? 1.635 -27.938 -28.688 1 95.25 90 THR B N 1
ATOM 3637 C CA . THR B 1 90 ? 1.583 -28.906 -29.766 1 95.25 90 THR B CA 1
ATOM 3638 C C . THR B 1 90 ? 2.941 -29.031 -30.453 1 95.25 90 THR B C 1
ATOM 3640 O O . THR B 1 90 ? 3.398 -30.141 -30.75 1 95.25 90 THR B O 1
ATOM 3643 N N . ALA B 1 91 ? 3.559 -27.906 -30.656 1 96.62 91 ALA B N 1
ATOM 3644 C CA . ALA B 1 91 ? 4.871 -27.906 -31.297 1 96.62 91 ALA B CA 1
ATOM 3645 C C . ALA B 1 91 ? 5.895 -28.656 -30.453 1 96.62 91 ALA B C 1
ATOM 3647 O O . ALA B 1 91 ? 6.637 -29.5 -30.969 1 96.62 91 ALA B O 1
ATOM 3648 N N . ILE B 1 92 ? 5.941 -28.406 -29.203 1 96.38 92 ILE B N 1
ATOM 3649 C CA . ILE B 1 92 ? 6.879 -29.078 -28.312 1 96.38 92 ILE B CA 1
ATOM 3650 C C . ILE B 1 92 ? 6.559 -30.562 -28.25 1 96.38 92 ILE B C 1
ATOM 3652 O O . ILE B 1 92 ? 7.465 -31.406 -28.25 1 96.38 92 ILE B O 1
ATOM 3656 N N . GLY B 1 93 ? 5.25 -30.875 -28.219 1 95.75 93 GLY B N 1
ATOM 3657 C CA . GLY B 1 93 ? 4.828 -32.25 -28.25 1 95.75 93 GLY B CA 1
ATOM 3658 C C . GLY B 1 93 ? 5.277 -33 -29.484 1 95.75 93 GLY B C 1
ATOM 3659 O O . GLY B 1 93 ? 5.746 -34.156 -29.391 1 95.75 93 GLY B O 1
ATOM 3660 N N . LEU B 1 94 ? 5.145 -32.344 -30.594 1 96.5 94 LEU B N 1
ATOM 3661 C CA . LEU B 1 94 ? 5.562 -32.969 -31.859 1 96.5 94 LEU B CA 1
ATOM 3662 C C . LEU B 1 94 ? 7.066 -33.219 -31.859 1 96.5 94 LEU B C 1
ATOM 3664 O O . LEU B 1 94 ? 7.512 -34.281 -32.25 1 96.5 94 LEU B O 1
ATOM 3668 N N . ILE B 1 95 ? 7.785 -32.281 -31.406 1 97.06 95 ILE B N 1
ATOM 3669 C CA . ILE B 1 95 ? 9.242 -32.406 -31.359 1 97.06 95 ILE B CA 1
ATOM 3670 C C . ILE B 1 95 ? 9.641 -33.5 -30.375 1 97.06 95 ILE B C 1
ATOM 3672 O O . ILE B 1 95 ? 10.523 -34.312 -30.672 1 97.06 95 ILE B O 1
ATOM 3676 N N . SER B 1 96 ? 9.039 -33.469 -29.25 1 96.12 96 SER B N 1
ATOM 3677 C CA . SER B 1 96 ? 9.328 -34.469 -28.25 1 96.12 96 SER B CA 1
ATOM 3678 C C . SER B 1 96 ? 9.008 -35.875 -28.75 1 96.12 96 SER B C 1
ATOM 3680 O O . SER B 1 96 ? 9.789 -36.812 -28.562 1 96.12 96 SER B O 1
ATOM 3682 N N . ALA B 1 97 ? 7.848 -36.031 -29.422 1 95.19 97 ALA B N 1
ATOM 3683 C CA . ALA B 1 97 ? 7.457 -37.312 -29.984 1 95.19 97 ALA B CA 1
ATOM 3684 C C . ALA B 1 97 ? 8.453 -37.781 -31.047 1 95.19 97 ALA B C 1
ATOM 3686 O O . ALA B 1 97 ? 8.836 -38.938 -31.078 1 95.19 97 ALA B O 1
ATOM 3687 N N . ALA B 1 98 ? 8.828 -36.875 -31.922 1 96 98 ALA B N 1
ATOM 3688 C CA . ALA B 1 98 ? 9.805 -37.188 -32.969 1 96 98 ALA B CA 1
ATOM 3689 C C . ALA B 1 98 ? 11.133 -37.625 -32.344 1 96 98 ALA B C 1
ATOM 3691 O O . ALA B 1 98 ? 11.734 -38.594 -32.781 1 96 98 ALA B O 1
ATOM 3692 N N . TRP B 1 99 ? 11.562 -36.938 -31.359 1 95.81 99 TRP B N 1
ATOM 3693 C CA . TRP B 1 99 ? 12.82 -37.188 -30.672 1 95.81 99 TRP B CA 1
ATOM 3694 C C . TRP B 1 99 ? 12.789 -38.562 -29.984 1 95.81 99 TRP B C 1
ATOM 3696 O O . TRP B 1 99 ? 13.688 -39.375 -30.172 1 95.81 99 TRP B O 1
ATOM 3706 N N . THR B 1 100 ? 11.758 -38.812 -29.234 1 92.44 100 THR B N 1
ATOM 3707 C CA . THR B 1 100 ? 11.641 -40.094 -28.5 1 92.44 100 THR B CA 1
ATOM 3708 C C . THR B 1 100 ? 11.484 -41.25 -29.453 1 92.44 100 THR B C 1
ATOM 3710 O O . THR B 1 100 ? 12 -42.344 -29.188 1 92.44 100 THR B O 1
ATOM 3713 N N . ALA B 1 101 ? 10.773 -41.031 -30.547 1 91.31 101 ALA B N 1
ATOM 3714 C CA . ALA B 1 101 ? 10.641 -42.062 -31.562 1 91.31 101 ALA B CA 1
ATOM 3715 C C . ALA B 1 101 ? 11.992 -42.406 -32.188 1 91.31 101 ALA B C 1
ATOM 3717 O O . ALA B 1 101 ? 12.305 -43.594 -32.375 1 91.31 101 ALA B O 1
ATOM 3718 N N . ALA B 1 102 ? 12.75 -41.438 -32.469 1 91.81 102 ALA B N 1
ATOM 3719 C CA . ALA B 1 102 ? 14.078 -41.625 -33.031 1 91.81 102 ALA B CA 1
ATOM 3720 C C . ALA B 1 102 ? 14.969 -42.406 -32.062 1 91.81 102 ALA B C 1
ATOM 3722 O O . ALA B 1 102 ? 15.688 -43.312 -32.469 1 91.81 102 ALA B O 1
ATOM 3723 N N . LEU B 1 103 ? 14.914 -42.062 -30.828 1 90.94 103 LEU B N 1
ATOM 3724 C CA . LEU B 1 103 ? 15.719 -42.719 -29.797 1 90.94 103 LEU B CA 1
ATOM 3725 C C . LEU B 1 103 ? 15.32 -44.188 -29.656 1 90.94 103 LEU B C 1
ATOM 3727 O O . LEU B 1 103 ? 16.172 -45.062 -29.516 1 90.94 103 LEU B O 1
ATOM 3731 N N . GLU B 1 104 ? 14.031 -44.375 -29.625 1 86.25 104 GLU B N 1
ATOM 3732 C CA . GLU B 1 104 ? 13.547 -45.75 -29.5 1 86.25 104 GLU B CA 1
ATOM 3733 C C . GLU B 1 104 ? 13.984 -46.594 -30.672 1 86.25 104 GLU B C 1
ATOM 3735 O O . GLU B 1 104 ? 14.383 -47.75 -30.5 1 86.25 104 GLU B O 1
ATOM 3740 N N . LYS B 1 105 ? 13.82 -46.062 -31.859 1 85.88 105 LYS B N 1
ATOM 3741 C CA . LYS B 1 105 ? 14.242 -46.812 -33.031 1 85.88 105 LYS B CA 1
ATOM 3742 C C . LYS B 1 105 ? 15.742 -47.125 -33 1 85.88 105 LYS B C 1
ATOM 3744 O O . LYS B 1 105 ? 16.156 -48.219 -33.312 1 85.88 105 LYS B O 1
ATOM 3749 N N . LEU B 1 106 ? 16.5 -46.219 -32.531 1 84.06 106 LEU B N 1
ATOM 3750 C CA . LEU B 1 106 ? 17.953 -46.344 -32.531 1 84.06 106 LEU B CA 1
ATOM 3751 C C . LEU B 1 106 ? 18.406 -47.25 -31.406 1 84.06 106 LEU B C 1
ATOM 3753 O O . LEU B 1 106 ? 19.312 -48.062 -31.594 1 84.06 106 LEU B O 1
ATOM 3757 N N . MET B 1 107 ? 17.781 -47.156 -30.281 1 81.12 107 MET B N 1
ATOM 3758 C CA . MET B 1 107 ? 18.328 -47.781 -29.078 1 81.12 107 MET B CA 1
ATOM 3759 C C . MET B 1 107 ? 17.641 -49.125 -28.828 1 81.12 107 MET B C 1
ATOM 3761 O O . MET B 1 107 ? 18.141 -49.938 -28.047 1 81.12 107 MET B O 1
ATOM 3765 N N . ASN B 1 108 ? 16.438 -49.25 -29.312 1 73.38 108 ASN B N 1
ATOM 3766 C CA . ASN B 1 108 ? 15.734 -50.531 -29.125 1 73.38 108 ASN B CA 1
ATOM 3767 C C . ASN B 1 108 ? 15.43 -51.188 -30.469 1 73.38 108 ASN B C 1
ATOM 3769 O O . ASN B 1 108 ? 14.266 -51.406 -30.812 1 73.38 108 ASN B O 1
ATOM 3773 N N . PRO B 1 109 ? 16.375 -51.719 -31.141 1 65.88 109 PRO B N 1
ATOM 3774 C CA . PRO B 1 109 ? 16.156 -52.281 -32.469 1 65.88 109 PRO B CA 1
ATOM 3775 C C . PRO B 1 109 ? 15.414 -53.594 -32.438 1 65.88 109 PRO B C 1
ATOM 3777 O O . PRO B 1 109 ? 14.75 -53.969 -33.406 1 65.88 109 PRO B O 1
ATOM 3780 N N . TYR B 1 110 ? 15.5 -54.281 -31.328 1 64.69 110 TYR B N 1
ATOM 3781 C CA . TYR B 1 110 ? 14.953 -55.656 -31.312 1 64.69 110 TYR B CA 1
ATOM 3782 C C . TYR B 1 110 ? 13.453 -55.625 -31 1 64.69 110 TYR B C 1
ATOM 3784 O O . TYR B 1 110 ? 12.742 -56.594 -31.297 1 64.69 110 TYR B O 1
ATOM 3792 N N . ALA B 1 111 ? 13.023 -54.5 -30.375 1 62.81 111 ALA B N 1
ATOM 3793 C CA . ALA B 1 111 ? 11.617 -54.438 -29.984 1 62.81 111 ALA B CA 1
ATOM 3794 C C . ALA B 1 111 ? 10.727 -54.094 -31.172 1 62.81 111 ALA B C 1
ATOM 3796 O O . ALA B 1 111 ? 9.547 -54.438 -31.219 1 62.81 111 ALA B O 1
ATOM 3797 N N . ASN B 1 112 ? 11.43 -53.438 -32.156 1 65.19 112 ASN B N 1
ATOM 3798 C CA . ASN B 1 112 ? 10.617 -52.938 -33.281 1 65.19 112 ASN B CA 1
ATOM 3799 C C . ASN B 1 112 ? 11.062 -53.562 -34.594 1 65.19 112 ASN B C 1
ATOM 3801 O O . ASN B 1 112 ? 12.25 -53.812 -34.781 1 65.19 112 ASN B O 1
ATOM 3805 N N . MET B 1 113 ? 10.117 -54.281 -35.219 1 64.44 113 MET B N 1
ATOM 3806 C CA . MET B 1 113 ? 10.422 -54.875 -36.531 1 64.44 113 MET B CA 1
ATOM 3807 C C . MET B 1 113 ? 11.062 -53.875 -37.469 1 64.44 113 MET B C 1
ATOM 3809 O O . MET B 1 113 ? 10.539 -52.75 -37.656 1 64.44 113 MET B O 1
ATOM 3813 N N . PRO B 1 114 ? 12.312 -54.25 -37.875 1 66.56 114 PRO B N 1
ATOM 3814 C CA . PRO B 1 114 ? 12.961 -53.344 -38.844 1 66.56 114 PRO B CA 1
ATOM 3815 C C . PRO B 1 114 ? 12.172 -53.188 -40.125 1 66.56 114 PRO B C 1
ATOM 3817 O O . PRO B 1 114 ? 11.516 -54.156 -40.562 1 66.56 114 PRO B O 1
ATOM 3820 N N . GLY B 1 115 ? 11.57 -51.906 -40.562 1 69.5 115 GLY B N 1
ATOM 3821 C CA . GLY B 1 115 ? 10.914 -51.656 -41.844 1 69.5 115 GLY B CA 1
ATOM 3822 C C . GLY B 1 115 ? 10.703 -50.188 -42.125 1 69.5 115 GLY B C 1
ATOM 3823 O O . GLY B 1 115 ? 10.93 -49.344 -41.25 1 69.5 115 GLY B O 1
ATOM 3824 N N . PRO B 1 116 ? 10.594 -49.812 -43.312 1 69.31 116 PRO B N 1
ATOM 3825 C CA . PRO B 1 116 ? 10.477 -48.406 -43.75 1 69.31 116 PRO B CA 1
ATOM 3826 C C . PRO B 1 116 ? 9.398 -47.656 -42.969 1 69.31 116 PRO B C 1
ATOM 3828 O O . PRO B 1 116 ? 9.523 -46.438 -42.75 1 69.31 116 PRO B O 1
ATOM 3831 N N . GLY B 1 117 ? 8.516 -48.312 -42.125 1 83.81 117 GLY B N 1
ATOM 3832 C CA . GLY B 1 117 ? 7.379 -47.688 -41.469 1 83.81 117 GLY B CA 1
ATOM 3833 C C . GLY B 1 117 ? 7.469 -47.719 -39.969 1 83.81 117 GLY B C 1
ATOM 3834 O O . GLY B 1 117 ? 6.566 -47.25 -39.281 1 83.81 117 GLY B O 1
ATOM 3835 N N . THR B 1 118 ? 8.609 -48.031 -39.656 1 84.25 118 THR B N 1
ATOM 3836 C CA . THR B 1 118 ? 8.742 -48.25 -38.219 1 84.25 118 THR B CA 1
ATOM 3837 C C . THR B 1 118 ? 8.781 -46.906 -37.5 1 84.25 118 THR B C 1
ATOM 3839 O O . THR B 1 118 ? 8.086 -46.719 -36.5 1 84.25 118 THR B O 1
ATOM 3842 N N . TYR B 1 119 ? 9.555 -45.969 -38.062 1 88.5 119 TYR B N 1
ATOM 3843 C CA . TYR B 1 119 ? 9.68 -44.688 -37.406 1 88.5 119 TYR B CA 1
ATOM 3844 C C . TYR B 1 119 ? 8.344 -43.938 -37.375 1 88.5 119 TYR B C 1
ATOM 3846 O O . TYR B 1 119 ? 7.961 -43.375 -36.344 1 88.5 119 TYR B O 1
ATOM 3854 N N . SER B 1 120 ? 7.621 -43.938 -38.5 1 88.62 120 SER B N 1
ATOM 3855 C CA . SER B 1 120 ? 6.34 -43.25 -38.562 1 88.62 120 SER B CA 1
ATOM 3856 C C . SER B 1 120 ? 5.336 -43.812 -37.594 1 88.62 120 SER B C 1
ATOM 3858 O O . SER B 1 120 ? 4.574 -43.062 -36.969 1 88.62 120 SER B O 1
ATOM 3860 N N . ARG B 1 121 ? 5.391 -45.062 -37.438 1 85.56 121 ARG B N 1
ATOM 3861 C CA . ARG B 1 121 ? 4.496 -45.719 -36.5 1 85.56 121 ARG B CA 1
ATOM 3862 C C . ARG B 1 121 ? 4.84 -45.344 -35.062 1 85.56 121 ARG B C 1
ATOM 3864 O O . ARG B 1 121 ? 3.951 -45 -34.281 1 85.56 121 ARG B O 1
ATOM 3871 N N . LEU B 1 122 ? 6.105 -45.375 -34.75 1 87.12 122 LEU B N 1
ATOM 3872 C CA . LEU B 1 122 ? 6.555 -45 -33.406 1 87.12 122 LEU B CA 1
ATOM 3873 C C . LEU B 1 122 ? 6.238 -43.562 -33.094 1 87.12 122 LEU B C 1
ATOM 3875 O O . LEU B 1 122 ? 5.797 -43.219 -32 1 87.12 122 LEU B O 1
ATOM 3879 N N . PHE B 1 123 ? 6.457 -42.781 -34.094 1 90.88 123 PHE B N 1
ATOM 3880 C CA . PHE B 1 123 ? 6.199 -41.375 -33.938 1 90.88 123 PHE B CA 1
ATOM 3881 C C . PHE B 1 123 ? 4.73 -41.125 -33.594 1 90.88 123 PHE B C 1
ATOM 3883 O O . PHE B 1 123 ? 4.414 -40.375 -32.656 1 90.88 123 PHE B O 1
ATOM 3890 N N . LEU B 1 124 ? 3.834 -41.625 -34.375 1 88.31 124 LEU B N 1
ATOM 3891 C CA . LEU B 1 124 ? 2.402 -41.438 -34.188 1 88.31 124 LEU B CA 1
ATOM 3892 C C . LEU B 1 124 ? 1.954 -42 -32.844 1 88.31 124 LEU B C 1
ATOM 3894 O O . LEU B 1 124 ? 1.133 -41.375 -32.156 1 88.31 124 LEU B O 1
ATOM 3898 N N . GLU B 1 125 ? 2.521 -43.125 -32.469 1 85.31 125 GLU B N 1
ATOM 3899 C CA . GLU B 1 125 ? 2.193 -43.719 -31.188 1 85.31 125 GLU B CA 1
ATOM 3900 C C . GLU B 1 125 ? 2.605 -42.812 -30.031 1 85.31 125 GLU B C 1
ATOM 3902 O O . GLU B 1 125 ? 1.821 -42.562 -29.125 1 85.31 125 GLU B O 1
ATOM 3907 N N . LYS B 1 126 ? 3.803 -42.312 -30.141 1 89.25 126 LYS B N 1
ATOM 3908 C CA . LYS B 1 126 ? 4.32 -41.469 -29.062 1 89.25 126 LYS B CA 1
ATOM 3909 C C . LYS B 1 126 ? 3.576 -40.156 -29 1 89.25 126 LYS B C 1
ATOM 3911 O O . LYS B 1 126 ? 3.295 -39.625 -27.922 1 89.25 126 LYS B O 1
ATOM 3916 N N . PHE B 1 127 ? 3.268 -39.688 -30.141 1 91.75 127 PHE B N 1
ATOM 3917 C CA . PHE B 1 127 ? 2.598 -38.375 -30.188 1 91.75 127 PHE B CA 1
ATOM 3918 C C . PHE B 1 127 ? 1.195 -38.469 -29.594 1 91.75 127 PHE B C 1
ATOM 3920 O O . PHE B 1 127 ? 0.831 -37.719 -28.703 1 91.75 127 PHE B O 1
ATOM 3927 N N . TYR B 1 128 ? 0.422 -39.406 -30.047 1 89.31 128 TYR B N 1
ATOM 3928 C CA . TYR B 1 128 ? -0.967 -39.531 -29.609 1 89.31 128 TYR B CA 1
ATOM 3929 C C . TYR B 1 128 ? -1.053 -40 -28.156 1 89.31 128 TYR B C 1
ATOM 3931 O O . TYR B 1 128 ? -1.897 -39.531 -27.391 1 89.31 128 TYR B O 1
ATOM 3939 N N . SER B 1 129 ? -0.167 -40.875 -27.75 1 87.25 129 SER B N 1
ATOM 3940 C CA . SER B 1 129 ? -0.211 -41.375 -26.391 1 87.25 129 SER B CA 1
ATOM 3941 C C . SER B 1 129 ? 0.268 -40.344 -25.391 1 87.25 129 SER B C 1
ATOM 3943 O O . SER B 1 129 ? -0.097 -40.375 -24.219 1 87.25 129 SER B O 1
ATOM 3945 N N . GLY B 1 130 ? 1.057 -39.375 -25.906 1 91.25 130 GLY B N 1
ATOM 3946 C CA . GLY B 1 130 ? 1.658 -38.406 -25 1 91.25 130 GLY B CA 1
ATOM 3947 C C . GLY B 1 130 ? 0.893 -37.094 -24.938 1 91.25 130 GLY B C 1
ATOM 3948 O O . GLY B 1 130 ? 1.271 -36.188 -24.203 1 91.25 130 GLY B O 1
ATOM 3949 N N . LEU B 1 131 ? -0.211 -36.969 -25.594 1 92.12 131 LEU B N 1
ATOM 3950 C CA . LEU B 1 131 ? -0.916 -35.688 -25.75 1 92.12 131 LEU B CA 1
ATOM 3951 C C . LEU B 1 131 ? -1.307 -35.125 -24.391 1 92.12 131 LEU B C 1
ATOM 3953 O O . LEU B 1 131 ? -1.045 -33.969 -24.094 1 92.12 131 LEU B O 1
ATOM 3957 N N . LEU B 1 132 ? -1.895 -35.938 -23.516 1 91 132 LEU B N 1
ATOM 3958 C CA . LEU B 1 132 ? -2.324 -35.469 -22.219 1 91 132 LEU B CA 1
ATOM 3959 C C . LEU B 1 132 ? -1.125 -35.094 -21.344 1 91 132 LEU B C 1
ATOM 3961 O O . LEU B 1 132 ? -1.141 -34.062 -20.672 1 91 132 LEU B O 1
ATOM 3965 N N . SER B 1 133 ? -0.085 -35.938 -21.406 1 92.19 133 SER B N 1
ATOM 3966 C CA . SER B 1 133 ? 1.116 -35.688 -20.625 1 92.19 133 SER B CA 1
ATOM 3967 C C . SER B 1 133 ? 1.774 -34.375 -21.047 1 92.19 133 SER B C 1
ATOM 3969 O O . SER B 1 133 ? 2.252 -33.594 -20.203 1 92.19 133 SER B O 1
ATOM 3971 N N . TYR B 1 134 ? 1.792 -34.125 -22.391 1 94.31 134 TYR B N 1
ATOM 3972 C CA . TYR B 1 134 ? 2.355 -32.875 -22.906 1 94.31 134 TYR B CA 1
ATOM 3973 C C . TYR B 1 134 ? 1.585 -31.672 -22.375 1 94.31 134 TYR B C 1
ATOM 3975 O O . TYR B 1 134 ? 2.184 -30.672 -21.969 1 94.31 134 TYR B O 1
ATOM 3983 N N . LEU B 1 135 ? 0.316 -31.812 -22.328 1 94 135 LEU B N 1
ATOM 3984 C CA . LEU B 1 135 ? -0.544 -30.734 -21.875 1 94 135 LEU B CA 1
ATOM 3985 C C . LEU B 1 135 ? -0.322 -30.453 -20.391 1 94 135 LEU B C 1
ATOM 3987 O O . LEU B 1 135 ? -0.158 -29.297 -20 1 94 135 LEU B O 1
ATOM 3991 N N . VAL B 1 136 ? -0.323 -31.469 -19.609 1 93.94 136 VAL B N 1
ATOM 3992 C CA . VAL B 1 136 ? -0.159 -31.328 -18.172 1 93.94 136 VAL B CA 1
ATOM 3993 C C . VAL B 1 136 ? 1.211 -30.719 -17.859 1 93.94 136 VAL B C 1
ATOM 3995 O O . VAL B 1 136 ? 1.329 -29.828 -17.031 1 93.94 136 VAL B O 1
ATOM 3998 N N . LEU B 1 137 ? 2.23 -31.188 -18.547 1 94.75 137 LEU B N 1
ATOM 3999 C CA . LEU B 1 137 ? 3.576 -30.672 -18.344 1 94.75 137 LEU B CA 1
ATOM 4000 C C . LEU B 1 137 ? 3.645 -29.188 -18.688 1 94.75 137 LEU B C 1
ATOM 4002 O O . LEU B 1 137 ? 4.227 -28.391 -17.953 1 94.75 137 LEU B O 1
ATOM 4006 N N . TYR B 1 138 ? 3.057 -28.844 -19.812 1 95.38 138 TYR B N 1
ATOM 4007 C CA . TYR B 1 138 ? 3.027 -27.453 -20.25 1 95.38 138 TYR B CA 1
ATOM 4008 C C . TYR B 1 138 ? 2.344 -26.562 -19.203 1 95.38 138 TYR B C 1
ATOM 4010 O O . TYR B 1 138 ? 2.867 -25.516 -18.828 1 95.38 138 TYR B O 1
ATOM 4018 N N . ILE B 1 139 ? 1.241 -27.031 -18.719 1 94.06 139 ILE B N 1
ATOM 4019 C CA . ILE B 1 139 ? 0.463 -26.281 -17.734 1 94.06 139 ILE B CA 1
ATOM 4020 C C . ILE B 1 139 ? 1.263 -26.156 -16.453 1 94.06 139 ILE B C 1
ATOM 4022 O O . ILE B 1 139 ? 1.251 -25.094 -15.812 1 94.06 139 ILE B O 1
ATOM 4026 N N . THR B 1 140 ? 1.92 -27.219 -16.094 1 93.25 140 THR B N 1
ATOM 4027 C CA . THR B 1 140 ? 2.732 -27.203 -14.883 1 93.25 140 THR B CA 1
ATOM 4028 C C . THR B 1 140 ? 3.807 -26.125 -14.969 1 93.25 140 THR B C 1
ATOM 4030 O O . THR B 1 140 ? 3.986 -25.344 -14.031 1 93.25 140 THR B O 1
ATOM 4033 N N . ILE B 1 141 ? 4.488 -26.062 -16.094 1 93.75 141 ILE B N 1
ATOM 4034 C CA . ILE B 1 141 ? 5.539 -25.062 -16.281 1 93.75 141 ILE B CA 1
ATOM 4035 C C . ILE B 1 141 ? 4.941 -23.656 -16.25 1 93.75 141 ILE B C 1
ATOM 4037 O O . ILE B 1 141 ? 5.496 -22.75 -15.633 1 93.75 141 ILE B O 1
ATOM 4041 N N . LEU B 1 142 ? 3.836 -23.562 -16.906 1 92.44 142 LEU B N 1
ATOM 4042 C CA . LEU B 1 142 ? 3.15 -22.281 -16.953 1 92.44 142 LEU B CA 1
ATOM 4043 C C . LEU B 1 142 ? 2.746 -21.812 -15.562 1 92.44 142 LEU B C 1
ATOM 4045 O O . LEU B 1 142 ? 2.967 -20.656 -15.195 1 92.44 142 LEU B O 1
ATOM 4049 N N . LEU B 1 143 ? 2.213 -22.703 -14.812 1 92 143 LEU B N 1
ATOM 4050 C CA . LEU B 1 143 ? 1.766 -22.391 -13.461 1 92 143 LEU B CA 1
ATOM 4051 C C . LEU B 1 143 ? 2.953 -22.078 -12.555 1 92 143 LEU B C 1
ATOM 4053 O O . LEU B 1 143 ? 2.875 -21.188 -11.703 1 92 143 LEU B O 1
ATOM 4057 N N . ALA B 1 144 ? 3.971 -22.797 -12.75 1 89.75 144 ALA B N 1
ATOM 4058 C CA . ALA B 1 144 ? 5.188 -22.531 -11.984 1 89.75 144 ALA B CA 1
ATOM 4059 C C . ALA B 1 144 ? 5.73 -21.141 -12.281 1 89.75 144 ALA B C 1
ATOM 4061 O O . ALA B 1 144 ? 6.137 -20.422 -11.367 1 89.75 144 ALA B O 1
ATOM 4062 N N . SER B 1 145 ? 5.738 -20.812 -13.508 1 89.31 145 SER B N 1
ATOM 4063 C CA . SER B 1 145 ? 6.188 -19.5 -13.914 1 89.31 145 SER B CA 1
ATOM 4064 C C . SER B 1 145 ? 5.328 -18.406 -13.289 1 89.31 145 SER B C 1
ATOM 4066 O O . SER B 1 145 ? 5.855 -17.406 -12.766 1 89.31 145 SER B O 1
ATOM 4068 N N . HIS B 1 146 ? 4.121 -18.594 -13.32 1 89.31 146 HIS B N 1
ATOM 4069 C CA . HIS B 1 146 ? 3.199 -17.625 -12.742 1 89.31 146 HIS B CA 1
ATOM 4070 C C . HIS B 1 146 ? 3.418 -17.484 -11.234 1 89.31 146 HIS B C 1
ATOM 4072 O O . HIS B 1 146 ? 3.352 -16.375 -10.695 1 89.31 146 HIS B O 1
ATOM 4078 N N . MET B 1 147 ? 3.58 -18.578 -10.625 1 88.12 147 MET B N 1
ATOM 4079 C CA . MET B 1 147 ? 3.83 -18.562 -9.188 1 88.12 147 MET B CA 1
ATOM 4080 C C . MET B 1 147 ? 5.062 -17.734 -8.852 1 88.12 147 MET B C 1
ATOM 4082 O O . MET B 1 147 ? 5.035 -16.922 -7.922 1 88.12 147 MET B O 1
ATOM 4086 N N . LEU B 1 148 ? 6.098 -17.906 -9.578 1 86.19 148 LEU B N 1
ATOM 4087 C CA . LEU B 1 148 ? 7.332 -17.172 -9.336 1 86.19 148 LEU B CA 1
ATOM 4088 C C . LEU B 1 148 ? 7.125 -15.672 -9.57 1 86.19 148 LEU B C 1
ATOM 4090 O O . LEU B 1 148 ? 7.566 -14.852 -8.766 1 86.19 148 LEU B O 1
ATOM 4094 N N . ASP B 1 149 ? 6.434 -15.344 -10.547 1 87.81 149 ASP B N 1
ATOM 4095 C CA . ASP B 1 149 ? 6.152 -13.945 -10.867 1 87.81 149 ASP B CA 1
ATOM 4096 C C . ASP B 1 149 ? 5.254 -13.312 -9.812 1 87.81 149 ASP B C 1
ATOM 4098 O O . ASP B 1 149 ? 5.469 -12.164 -9.406 1 87.81 149 ASP B O 1
ATOM 4102 N N . SER B 1 150 ? 4.262 -13.961 -9.406 1 87.69 150 SER B N 1
ATOM 4103 C CA . SER B 1 150 ? 3.324 -13.461 -8.406 1 87.69 150 SER B CA 1
ATOM 4104 C C . SER B 1 150 ? 4.023 -13.188 -7.082 1 87.69 150 SER B C 1
ATOM 4106 O O . SER B 1 150 ? 3.732 -12.195 -6.41 1 87.69 150 SER B O 1
ATOM 4108 N N . ARG B 1 151 ? 4.906 -14.016 -6.77 1 87.69 151 ARG B N 1
ATOM 4109 C CA . ARG B 1 151 ? 5.668 -13.812 -5.543 1 87.69 151 ARG B CA 1
ATOM 4110 C C . ARG B 1 151 ? 6.461 -12.516 -5.598 1 87.69 151 ARG B C 1
ATOM 4112 O O . ARG B 1 151 ? 6.512 -11.766 -4.617 1 87.69 151 ARG B O 1
ATOM 4119 N N . GLU B 1 152 ? 7.055 -12.344 -6.688 1 88.44 152 GLU B N 1
ATOM 4120 C CA . GLU B 1 152 ? 7.82 -11.109 -6.863 1 88.44 152 GLU B CA 1
ATOM 4121 C C . GLU B 1 152 ? 6.918 -9.883 -6.801 1 88.44 152 GLU B C 1
ATOM 4123 O O . GLU B 1 152 ? 7.25 -8.898 -6.141 1 88.44 152 GLU B O 1
ATOM 4128 N N . ARG B 1 153 ? 5.82 -9.984 -7.387 1 89.88 153 ARG B N 1
ATOM 4129 C CA . ARG B 1 153 ? 4.875 -8.875 -7.395 1 89.88 153 ARG B CA 1
ATOM 4130 C C . ARG B 1 153 ? 4.332 -8.609 -5.996 1 89.88 153 ARG B C 1
ATOM 4132 O O . ARG B 1 153 ? 4.195 -7.449 -5.586 1 89.88 153 ARG B O 1
ATOM 4139 N N . LEU B 1 154 ? 3.994 -9.602 -5.332 1 91.31 154 LEU B N 1
ATOM 4140 C CA . LEU B 1 154 ? 3.48 -9.469 -3.973 1 91.31 154 LEU B CA 1
ATOM 4141 C C . LEU B 1 154 ? 4.516 -8.812 -3.064 1 91.31 154 LEU B C 1
ATOM 4143 O O . LEU B 1 154 ? 4.176 -7.941 -2.258 1 91.31 154 LEU B O 1
ATOM 4147 N N . ALA B 1 155 ? 5.727 -9.234 -3.221 1 91.56 155 ALA B N 1
ATOM 4148 C CA . ALA B 1 155 ? 6.809 -8.641 -2.434 1 91.56 155 ALA B CA 1
ATOM 4149 C C . ALA B 1 155 ? 6.945 -7.148 -2.719 1 91.56 155 ALA B C 1
ATOM 4151 O O . ALA B 1 155 ? 7.109 -6.348 -1.797 1 91.56 155 ALA B O 1
ATOM 4152 N N . LEU B 1 156 ? 6.832 -6.809 -3.941 1 92.69 156 LEU B N 1
ATOM 4153 C CA . LEU B 1 156 ? 6.922 -5.406 -4.34 1 92.69 156 LEU B CA 1
ATOM 4154 C C . LEU B 1 156 ? 5.762 -4.602 -3.766 1 92.69 156 LEU B C 1
ATOM 4156 O O . LEU B 1 156 ? 5.965 -3.506 -3.238 1 92.69 156 LEU B O 1
ATOM 4160 N N . GLU B 1 157 ? 4.598 -5.137 -3.848 1 93.06 157 GLU B N 1
ATOM 4161 C CA . GLU B 1 157 ? 3.418 -4.453 -3.326 1 93.06 157 GLU B CA 1
ATOM 4162 C C . GLU B 1 157 ? 3.504 -4.281 -1.812 1 93.06 157 GLU B C 1
ATOM 4164 O O . GLU B 1 157 ? 3.082 -3.256 -1.275 1 93.06 157 GLU B O 1
ATOM 4169 N N . GLN B 1 158 ? 4.016 -5.211 -1.174 1 93.38 158 GLN B N 1
ATOM 4170 C CA . GLN B 1 158 ? 4.172 -5.125 0.274 1 93.38 158 GLN B CA 1
ATOM 4171 C C . GLN B 1 158 ? 5.164 -4.031 0.656 1 93.38 158 GLN B C 1
ATOM 4173 O O . GLN B 1 158 ? 4.949 -3.301 1.624 1 93.38 158 GLN B O 1
ATOM 4178 N N . THR B 1 159 ? 6.223 -3.934 -0.054 1 93.75 159 THR B N 1
ATOM 4179 C CA . THR B 1 159 ? 7.184 -2.861 0.181 1 93.75 159 THR B CA 1
ATOM 4180 C C . THR B 1 159 ? 6.535 -1.497 -0.034 1 93.75 159 THR B C 1
ATOM 4182 O O . THR B 1 159 ? 6.758 -0.568 0.745 1 93.75 159 THR B O 1
ATOM 4185 N N . GLU B 1 160 ? 5.742 -1.435 -1.029 1 93.56 160 GLU B N 1
ATOM 4186 C CA . GLU B 1 160 ? 5.039 -0.188 -1.315 1 93.56 160 GLU B CA 1
ATOM 4187 C C . GLU B 1 160 ? 4.055 0.159 -0.199 1 93.56 160 GLU B C 1
ATOM 4189 O O . GLU B 1 160 ? 3.971 1.314 0.221 1 93.56 160 GLU B O 1
ATOM 4194 N N . THR B 1 161 ? 3.34 -0.738 0.204 1 93.19 161 THR B N 1
ATOM 4195 C CA . THR B 1 161 ? 2.404 -0.542 1.306 1 93.19 161 THR B CA 1
ATOM 4196 C C . THR B 1 161 ? 3.131 -0.046 2.553 1 93.19 161 THR B C 1
ATOM 4198 O O . THR B 1 161 ? 2.664 0.875 3.225 1 93.19 161 THR B O 1
ATOM 4201 N N . ALA B 1 162 ? 4.262 -0.603 2.811 1 91.06 162 ALA B N 1
ATOM 4202 C CA . ALA B 1 162 ? 5.062 -0.188 3.959 1 91.06 162 ALA B CA 1
ATOM 4203 C C . ALA B 1 162 ? 5.531 1.257 3.809 1 91.06 162 ALA B C 1
ATOM 4205 O O . ALA B 1 162 ? 5.473 2.037 4.762 1 91.06 162 ALA B O 1
ATOM 4206 N N . ARG B 1 163 ? 5.918 1.562 2.711 1 89.06 163 ARG B N 1
ATOM 4207 C CA . ARG B 1 163 ? 6.371 2.918 2.422 1 89.06 163 ARG B CA 1
ATOM 4208 C C . ARG B 1 163 ? 5.234 3.922 2.592 1 89.06 163 ARG B C 1
ATOM 4210 O O . ARG B 1 163 ? 5.41 4.965 3.227 1 89.06 163 ARG B O 1
ATOM 4217 N N . LEU B 1 164 ? 4.133 3.605 2.096 1 87.94 164 LEU B N 1
ATOM 4218 C CA . LEU B 1 164 ? 2.973 4.488 2.18 1 87.94 164 LEU B CA 1
ATOM 4219 C C . LEU B 1 164 ? 2.527 4.664 3.627 1 87.94 164 LEU B C 1
ATOM 4221 O O . LEU B 1 164 ? 2.143 5.762 4.031 1 87.94 164 LEU B O 1
ATOM 4225 N N . ASN B 1 165 ? 2.605 3.676 4.316 1 87.81 165 ASN B N 1
ATOM 4226 C CA . ASN B 1 165 ? 2.275 3.758 5.734 1 87.81 165 ASN B CA 1
ATOM 4227 C C . ASN B 1 165 ? 3.221 4.699 6.477 1 87.81 165 ASN B C 1
ATOM 4229 O O . ASN B 1 165 ? 2.787 5.473 7.332 1 87.81 165 ASN B O 1
ATOM 4233 N N . GLU B 1 166 ? 4.418 4.617 6.176 1 82.06 166 GLU B N 1
ATOM 4234 C CA . GLU B 1 166 ? 5.41 5.508 6.773 1 82.06 166 GLU B CA 1
ATOM 4235 C C . GLU B 1 166 ? 5.137 6.961 6.406 1 82.06 166 GLU B C 1
ATOM 4237 O O . GLU B 1 166 ? 5.156 7.84 7.27 1 82.06 166 GLU B O 1
ATOM 4242 N N . GLN B 1 167 ? 4.875 7.195 5.207 1 80.12 167 GLN B N 1
ATOM 4243 C CA . GLN B 1 167 ? 4.59 8.547 4.734 1 80.12 167 GLN B CA 1
ATOM 4244 C C . GLN B 1 167 ? 3.318 9.094 5.371 1 80.12 167 GLN B C 1
ATOM 4246 O O . GLN B 1 167 ? 3.256 10.273 5.727 1 80.12 167 GLN B O 1
ATOM 4251 N N . LEU B 1 168 ? 2.383 8.281 5.434 1 81.44 168 LEU B N 1
ATOM 4252 C CA . LEU B 1 168 ? 1.131 8.688 6.066 1 81.44 168 LEU B CA 1
ATOM 4253 C C . LEU B 1 168 ? 1.358 9.078 7.523 1 81.44 168 LEU B C 1
ATOM 4255 O O . LEU B 1 168 ? 0.857 10.109 7.977 1 81.44 168 LEU B O 1
ATOM 4259 N N . SER B 1 169 ? 2.047 8.25 8.164 1 74.75 169 SER B N 1
ATOM 4260 C CA . SER B 1 169 ? 2.369 8.539 9.555 1 74.75 169 SER B CA 1
ATOM 4261 C C . SER B 1 169 ? 3.088 9.875 9.695 1 74.75 169 SER B C 1
ATOM 4263 O O . SER B 1 169 ? 2.754 10.68 10.562 1 74.75 169 SER B O 1
ATOM 4265 N N . LYS B 1 170 ? 3.994 10.125 8.875 1 68.44 170 LYS B N 1
ATOM 4266 C CA . LYS B 1 170 ? 4.73 11.383 8.883 1 68.44 170 LYS B CA 1
ATOM 4267 C C . LYS B 1 170 ? 3.805 12.562 8.586 1 68.44 170 LYS B C 1
ATOM 4269 O O . LYS B 1 170 ? 3.895 13.609 9.234 1 68.44 170 LYS B O 1
ATOM 4274 N N . ALA B 1 171 ? 2.982 12.336 7.668 1 69.88 171 ALA B N 1
ATOM 4275 C CA . ALA B 1 171 ? 2.043 13.391 7.305 1 69.88 171 ALA B CA 1
ATOM 4276 C C . ALA B 1 171 ? 1.092 13.703 8.461 1 69.88 171 ALA B C 1
ATOM 4278 O O . ALA B 1 171 ? 0.788 14.867 8.727 1 69.88 171 ALA B O 1
ATOM 4279 N N . GLN B 1 172 ? 0.665 12.719 9.023 1 68.56 172 GLN B N 1
ATOM 4280 C CA . GLN B 1 172 ? -0.243 12.875 10.156 1 68.56 172 GLN B CA 1
ATOM 4281 C C . GLN B 1 172 ? 0.451 13.578 11.32 1 68.56 172 GLN B C 1
ATOM 4283 O O . GLN B 1 172 ? -0.13 14.461 11.961 1 68.56 172 GLN B O 1
ATOM 4288 N N . LEU B 1 173 ? 1.664 13.227 11.555 1 61.34 173 LEU B N 1
ATOM 4289 C CA . LEU B 1 173 ? 2.436 13.859 12.617 1 61.34 173 LEU B CA 1
ATOM 4290 C C . LEU B 1 173 ? 2.676 15.336 12.32 1 61.34 173 LEU B C 1
ATOM 4292 O O . LEU B 1 173 ? 2.602 16.172 13.227 1 61.34 173 LEU B O 1
ATOM 4296 N N . SER B 1 174 ? 2.977 15.562 11.125 1 62.09 174 SER B N 1
ATOM 4297 C CA . SER B 1 174 ? 3.191 16.938 10.711 1 62.09 174 SER B CA 1
ATOM 4298 C C . SER B 1 174 ? 1.923 17.781 10.883 1 62.09 174 SER B C 1
ATOM 4300 O O . SER B 1 174 ? 1.984 18.938 11.289 1 62.09 174 SER B O 1
ATOM 4302 N N . ALA B 1 175 ? 0.835 17.156 10.562 1 61 175 ALA B N 1
ATOM 4303 C CA . ALA B 1 175 ? -0.446 17.844 10.727 1 61 175 ALA B CA 1
ATOM 4304 C C . ALA B 1 175 ? -0.735 18.125 12.195 1 61 175 ALA B C 1
ATOM 4306 O O . ALA B 1 175 ? -1.288 19.188 12.531 1 61 175 ALA B O 1
ATOM 4307 N N . LEU B 1 176 ? -0.325 17.281 13.008 1 55.62 176 LEU B N 1
ATOM 4308 C CA . LEU B 1 176 ? -0.569 17.406 14.445 1 55.62 176 LEU B CA 1
ATOM 4309 C C . LEU B 1 176 ? 0.309 18.484 15.055 1 55.62 176 LEU B C 1
ATOM 4311 O O . LEU B 1 176 ? -0.116 19.188 15.969 1 55.62 176 LEU B O 1
ATOM 4315 N N . ARG B 1 177 ? 1.43 18.734 14.625 1 54.5 177 ARG B N 1
ATOM 4316 C CA . ARG B 1 177 ? 2.375 19.703 15.156 1 54.5 177 ARG B CA 1
ATOM 4317 C C . ARG B 1 177 ? 1.952 21.125 14.805 1 54.5 177 ARG B C 1
ATOM 4319 O O . ARG B 1 177 ? 2.232 22.062 15.555 1 54.5 177 ARG B O 1
ATOM 4326 N N . ARG B 1 178 ? 1.364 21.297 13.758 1 52.94 178 ARG B N 1
ATOM 4327 C CA . ARG B 1 178 ? 1.066 22.656 13.297 1 52.94 178 ARG B CA 1
ATOM 4328 C C . ARG B 1 178 ? -0.224 23.172 13.922 1 52.94 178 ARG B C 1
ATOM 4330 O O . ARG B 1 178 ? -0.737 24.219 13.523 1 52.94 178 ARG B O 1
ATOM 4337 N N . GLN B 1 179 ? -0.721 22.484 14.961 1 54.59 179 GLN B N 1
ATOM 4338 C CA . GLN B 1 179 ? -2.09 22.844 15.32 1 54.59 179 GLN B CA 1
ATOM 4339 C C . GLN B 1 179 ? -2.115 24.031 16.281 1 54.59 179 GLN B C 1
ATOM 4341 O O . GLN B 1 179 ? -1.951 23.859 17.484 1 54.59 179 GLN B O 1
ATOM 4346 N N . ILE B 1 180 ? -1.463 25.188 15.992 1 57.81 180 ILE B N 1
ATOM 4347 C CA . ILE B 1 180 ? -1.997 26.312 16.75 1 57.81 180 ILE B CA 1
ATOM 4348 C C . ILE B 1 180 ? -3.463 26.531 16.375 1 57.81 180 ILE B C 1
ATOM 4350 O O . ILE B 1 180 ? -3.811 26.578 15.195 1 57.81 180 ILE B O 1
ATOM 4354 N N . GLU B 1 181 ? -4.316 26.406 17.469 1 60.66 181 GLU B N 1
ATOM 4355 C CA . GLU B 1 181 ? -5.738 26.641 17.234 1 60.66 181 GLU B CA 1
ATOM 4356 C C . GLU B 1 181 ? -5.992 28.062 16.734 1 60.66 181 GLU B C 1
ATOM 4358 O O . GLU B 1 181 ? -5.805 29.031 17.484 1 60.66 181 GLU B O 1
ATOM 4363 N N . PRO B 1 182 ? -6.32 28.219 15.508 1 65.31 182 PRO B N 1
ATOM 4364 C CA . PRO B 1 182 ? -6.539 29.562 14.961 1 65.31 182 PRO B CA 1
ATOM 4365 C C . PRO B 1 182 ? -7.559 30.375 15.758 1 65.31 182 PRO B C 1
ATOM 4367 O O . PRO B 1 182 ? -7.406 31.578 15.914 1 65.31 182 PRO B O 1
ATOM 4370 N N . HIS B 1 183 ? -8.594 29.672 16.375 1 66.69 183 HIS B N 1
ATOM 4371 C CA . HIS B 1 183 ? -9.633 30.359 17.141 1 66.69 183 HIS B CA 1
ATOM 4372 C C . HIS B 1 183 ? -9.047 31.016 18.375 1 66.69 183 HIS B C 1
ATOM 4374 O O . HIS B 1 183 ? -9.461 32.125 18.75 1 66.69 183 HIS B O 1
ATOM 4380 N N . PHE B 1 184 ? -8.148 30.359 18.938 1 70.69 184 PHE B N 1
ATOM 4381 C CA . PHE B 1 184 ? -7.473 30.938 20.094 1 70.69 184 PHE B CA 1
ATOM 4382 C C . PHE B 1 184 ? -6.785 32.25 19.719 1 70.69 184 PHE B C 1
ATOM 4384 O O . PHE B 1 184 ? -6.898 33.25 20.453 1 70.69 184 PHE B O 1
ATOM 4391 N N . LEU B 1 185 ? -6.109 32.156 18.609 1 74.31 185 LEU B N 1
ATOM 4392 C CA . LEU B 1 185 ? -5.391 33.375 18.172 1 74.31 185 LEU B CA 1
ATOM 4393 C C . LEU B 1 185 ? -6.359 34.5 17.859 1 74.31 185 LEU B C 1
ATOM 4395 O O . LEU B 1 185 ? -6.133 35.625 18.266 1 74.31 185 LEU B O 1
ATOM 4399 N N . PHE B 1 186 ? -7.488 34.156 17.297 1 71.88 186 PHE B N 1
ATOM 4400 C CA . PHE B 1 186 ? -8.516 35.125 16.938 1 71.88 186 PHE B CA 1
ATOM 4401 C C . PHE B 1 186 ? -9.102 35.781 18.188 1 71.88 186 PHE B C 1
ATOM 4403 O O . PHE B 1 186 ? -9.188 37 18.281 1 71.88 186 PHE B O 1
ATOM 4410 N N . ASN B 1 187 ? -9.477 35.031 19.172 1 69.94 187 ASN B N 1
ATOM 4411 C CA . ASN B 1 187 ? -10.102 35.5 20.406 1 69.94 187 ASN B CA 1
ATOM 4412 C C . ASN B 1 187 ? -9.148 36.375 21.203 1 69.94 187 ASN B C 1
ATOM 4414 O O . ASN B 1 187 ? -9.555 37.406 21.781 1 69.94 187 ASN B O 1
ATOM 4418 N N . THR B 1 188 ? -7.945 35.906 21.266 1 79.12 188 THR B N 1
ATOM 4419 C CA . THR B 1 188 ? -6.949 36.656 22.016 1 79.12 188 THR B CA 1
ATOM 4420 C C . THR B 1 188 ? -6.707 38.031 21.391 1 79.12 188 THR B C 1
ATOM 4422 O O . THR B 1 188 ? -6.621 39.031 22.078 1 79.12 188 THR B O 1
ATOM 4425 N N . LEU B 1 189 ? -6.676 38.062 20.062 1 79.88 189 LEU B N 1
ATOM 4426 C CA . LEU B 1 189 ? -6.488 39.312 19.344 1 79.88 189 LEU B CA 1
ATOM 4427 C C . LEU B 1 189 ? -7.668 40.25 19.578 1 79.88 189 LEU B C 1
ATOM 4429 O O . LEU B 1 189 ? -7.48 41.438 19.766 1 79.88 189 LEU B O 1
ATOM 4433 N N . ASN B 1 190 ? -8.812 39.719 19.656 1 75.88 190 ASN B N 1
ATOM 4434 C CA . ASN B 1 190 ? -10 40.5 19.922 1 75.88 190 ASN B CA 1
ATOM 4435 C C . ASN B 1 190 ? -9.969 41.094 21.344 1 75.88 190 ASN B C 1
ATOM 4437 O O . ASN B 1 190 ? -10.391 42.219 21.562 1 75.88 190 ASN B O 1
ATOM 4441 N N . SER B 1 191 ? -9.555 40.312 22.25 1 78.81 191 SER B N 1
ATOM 4442 C CA . SER B 1 191 ? -9.398 40.781 23.609 1 78.81 191 SER B CA 1
ATOM 4443 C C . SER B 1 191 ? -8.391 41.906 23.703 1 78.81 191 SER B C 1
ATOM 4445 O O . SER B 1 191 ? -8.602 42.906 24.406 1 78.81 191 SER B O 1
ATOM 4447 N N . ILE B 1 192 ? -7.297 41.781 22.953 1 81.69 192 ILE B N 1
ATOM 4448 C CA . ILE B 1 192 ? -6.262 42.812 22.922 1 81.69 192 ILE B CA 1
ATOM 4449 C C . ILE B 1 192 ? -6.832 44.094 22.328 1 81.69 192 ILE B C 1
ATOM 4451 O O . ILE B 1 192 ? -6.609 45.188 22.859 1 81.69 192 ILE B O 1
ATOM 4455 N N . ALA B 1 193 ? -7.598 43.938 21.297 1 78.38 193 ALA B N 1
ATOM 4456 C CA . ALA B 1 193 ? -8.242 45.094 20.688 1 78.38 193 ALA B CA 1
ATOM 4457 C C . ALA B 1 193 ? -9.164 45.781 21.688 1 78.38 193 ALA B C 1
ATOM 4459 O O . ALA B 1 193 ? -9.195 47.031 21.734 1 78.38 193 ALA B O 1
ATOM 4460 N N . GLY B 1 194 ? -9.93 45.062 22.391 1 78 194 GLY B N 1
ATOM 4461 C CA . GLY B 1 194 ? -10.805 45.625 23.422 1 78 194 GLY B CA 1
ATOM 4462 C C . GLY B 1 194 ? -10.055 46.375 24.484 1 78 194 GLY B C 1
ATOM 4463 O O . GLY B 1 194 ? -10.469 47.5 24.875 1 78 194 GLY B O 1
ATOM 4464 N N . LEU B 1 195 ? -8.953 45.844 24.938 1 80.44 195 LEU B N 1
ATOM 4465 C CA . LEU B 1 195 ? -8.125 46.5 25.953 1 80.44 195 LEU B CA 1
ATOM 4466 C C . LEU B 1 195 ? -7.562 47.812 25.438 1 80.44 195 LEU B C 1
ATOM 4468 O O . LEU B 1 195 ? -7.531 48.812 26.172 1 80.44 195 LEU B O 1
ATOM 4472 N N . VAL B 1 196 ? -7.098 47.781 24.25 1 79.38 196 VAL B N 1
ATOM 4473 C CA . VAL B 1 196 ? -6.523 48.969 23.641 1 79.38 196 VAL B CA 1
ATOM 4474 C C . VAL B 1 196 ? -7.602 50.031 23.516 1 79.38 196 VAL B C 1
ATOM 4476 O O . VAL B 1 196 ? -7.352 51.219 23.797 1 79.38 196 VAL B O 1
ATOM 4479 N N . ARG B 1 197 ? -8.773 49.688 23.141 1 78.44 197 ARG B N 1
ATOM 4480 C CA . ARG B 1 197 ? -9.891 50.625 23.016 1 78.44 197 ARG B CA 1
ATOM 4481 C C . ARG B 1 197 ? -10.242 51.25 24.344 1 78.44 197 ARG B C 1
ATOM 4483 O O . ARG B 1 197 ? -10.633 52.406 24.406 1 78.44 197 ARG B O 1
ATOM 4490 N N . GLU B 1 198 ? -10.133 50.469 25.375 1 81.94 198 GLU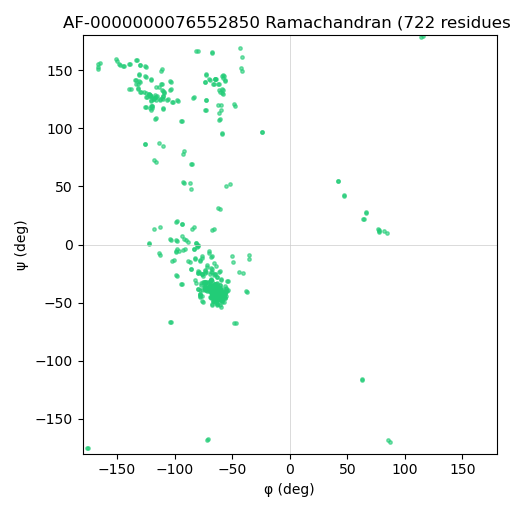 B N 1
ATOM 4491 C CA . GLU B 1 198 ? -10.438 50.938 26.719 1 81.94 198 GLU B CA 1
ATOM 4492 C C . GLU B 1 198 ? -9.266 51.719 27.312 1 81.94 198 GLU B C 1
ATOM 4494 O O . GLU B 1 198 ? -9.32 52.125 28.469 1 81.94 198 GLU B O 1
ATOM 4499 N N . LYS B 1 199 ? -8.164 51.875 26.5 1 79.44 199 LYS B N 1
ATOM 4500 C CA . LYS B 1 199 ? -6.965 52.625 26.875 1 79.44 199 LYS B CA 1
ATOM 4501 C C . LYS B 1 199 ? -6.242 51.969 28.047 1 79.44 199 LYS B C 1
ATOM 4503 O O . LYS B 1 199 ? -5.66 52.656 28.891 1 79.44 199 LYS B O 1
ATOM 4508 N N . ARG B 1 200 ? -6.484 50.719 28.234 1 81.38 200 ARG B N 1
ATOM 4509 C CA . ARG B 1 200 ? -5.699 49.906 29.156 1 81.38 200 ARG B CA 1
ATOM 4510 C C . ARG B 1 200 ? -4.441 49.344 28.484 1 81.38 200 ARG B C 1
ATOM 4512 O O . ARG B 1 200 ? -4.312 48.156 28.281 1 81.38 200 ARG B O 1
ATOM 4519 N N . THR B 1 201 ? -3.535 50.25 28.203 1 78.5 201 THR B N 1
ATOM 4520 C CA . THR B 1 201 ? -2.369 50.031 27.359 1 78.5 201 THR B CA 1
ATOM 4521 C C . THR B 1 201 ? -1.439 49 27.984 1 78.5 201 THR B C 1
ATOM 4523 O O . THR B 1 201 ? -0.927 48.125 27.297 1 78.5 201 THR B O 1
ATOM 4526 N N . ASP B 1 202 ? -1.274 49.062 29.312 1 81 202 ASP B N 1
ATOM 4527 C CA . ASP B 1 202 ? -0.349 48.156 29.984 1 81 202 ASP B CA 1
ATOM 4528 C C . ASP B 1 202 ? -0.837 46.719 29.891 1 81 202 ASP B C 1
ATOM 4530 O O . ASP B 1 202 ? -0.057 45.812 29.609 1 81 202 ASP B O 1
ATOM 4534 N N . ALA B 1 203 ? -2.109 46.594 30.125 1 80 203 ALA B N 1
ATOM 4535 C CA . ALA B 1 203 ? -2.693 45.281 30.062 1 80 203 ALA B CA 1
ATOM 4536 C C . ALA B 1 203 ? -2.607 44.688 28.641 1 80 203 ALA B C 1
ATOM 4538 O O . ALA B 1 203 ? -2.34 43.5 28.453 1 80 203 ALA B O 1
ATOM 4539 N N . ALA B 1 204 ? -2.844 45.531 27.688 1 81.19 204 ALA B N 1
ATOM 4540 C CA . ALA B 1 204 ? -2.773 45.125 26.281 1 81.19 204 ALA B CA 1
ATOM 4541 C C . ALA B 1 204 ? -1.364 44.656 25.906 1 81.19 204 ALA B C 1
ATOM 4543 O O . ALA B 1 204 ? -1.187 43.625 25.297 1 81.19 204 ALA B O 1
ATOM 4544 N N . VAL B 1 205 ? -0.388 45.406 26.281 1 81.06 205 VAL B N 1
ATOM 4545 C CA . VAL B 1 205 ? 1.004 45.094 25.984 1 81.06 205 VAL B CA 1
ATOM 4546 C C . VAL B 1 205 ? 1.393 43.781 26.625 1 81.06 205 VAL B C 1
ATOM 4548 O O . VAL B 1 205 ? 2.049 42.938 26 1 81.06 205 VAL B O 1
ATOM 4551 N N . THR B 1 206 ? 0.989 43.625 27.844 1 80.38 206 THR B N 1
ATOM 4552 C CA . THR B 1 206 ? 1.292 42.375 28.547 1 80.38 206 THR B CA 1
ATOM 4553 C C . THR B 1 206 ? 0.724 41.188 27.797 1 80.38 206 THR B C 1
ATOM 4555 O O . THR B 1 206 ? 1.412 40.156 27.625 1 80.38 206 THR B O 1
ATOM 4558 N N . MET B 1 207 ? -0.475 41.344 27.391 1 81.19 207 MET B N 1
ATOM 4559 C CA . MET B 1 207 ? -1.122 40.219 26.688 1 81.19 207 MET B CA 1
ATOM 4560 C C . MET B 1 207 ? -0.43 39.938 25.359 1 81.19 207 MET B C 1
ATOM 4562 O O . MET B 1 207 ? -0.277 38.781 24.969 1 81.19 207 MET B O 1
ATOM 4566 N N . ILE B 1 208 ? -0.086 40.938 24.625 1 82.5 208 ILE B N 1
ATOM 4567 C CA . ILE B 1 208 ? 0.607 40.781 23.344 1 82.5 208 ILE B CA 1
ATOM 4568 C C . ILE B 1 208 ? 1.93 40.031 23.562 1 82.5 208 ILE B C 1
ATOM 4570 O O . ILE B 1 208 ? 2.268 39.125 22.812 1 82.5 208 ILE B O 1
ATOM 4574 N N . VAL B 1 209 ? 2.658 40.469 24.547 1 80.75 209 VAL B N 1
ATOM 4575 C CA . VAL B 1 209 ? 3.951 39.844 24.844 1 80.75 209 VAL B CA 1
ATOM 4576 C C . VAL B 1 209 ? 3.764 38.375 25.203 1 80.75 209 VAL B C 1
ATOM 4578 O O . VAL B 1 209 ? 4.516 37.531 24.75 1 80.75 209 VAL B O 1
ATOM 4581 N N . GLU B 1 210 ? 2.779 38.125 26.047 1 80.12 210 GLU B N 1
ATOM 4582 C CA . GLU B 1 210 ? 2.486 36.75 26.422 1 80.12 210 GLU B CA 1
ATOM 4583 C C . GLU B 1 210 ? 2.133 35.906 25.203 1 80.12 210 GLU B C 1
ATOM 4585 O O . GLU B 1 210 ? 2.576 34.781 25.078 1 80.12 210 GLU B O 1
ATOM 4590 N N . LEU B 1 211 ? 1.305 36.469 24.375 1 81.19 211 LEU B N 1
ATOM 4591 C CA . LEU B 1 211 ? 0.922 35.781 23.156 1 81.19 211 LEU B CA 1
ATOM 4592 C C . LEU B 1 211 ? 2.135 35.531 22.25 1 81.19 211 LEU B C 1
ATOM 4594 O O . LEU B 1 211 ? 2.283 34.469 21.672 1 81.19 211 LEU B O 1
ATOM 4598 N N . SER B 1 212 ? 2.957 36.5 22.031 1 77 212 SER B N 1
ATOM 4599 C CA . SER B 1 212 ? 4.176 36.375 21.234 1 77 212 SER B CA 1
ATOM 4600 C C . SER B 1 212 ? 5.082 35.281 21.781 1 77 212 SER B C 1
ATOM 4602 O O . SER B 1 212 ? 5.633 34.5 21 1 77 212 SER B O 1
ATOM 4604 N N . ASP B 1 213 ? 5.266 35.281 23.047 1 76.25 213 ASP B N 1
ATOM 4605 C CA . ASP B 1 213 ? 6.078 34.25 23.688 1 76.25 213 ASP B CA 1
ATOM 4606 C C . ASP B 1 213 ? 5.492 32.844 23.438 1 76.25 213 ASP B C 1
ATOM 4608 O O . ASP B 1 213 ? 6.234 31.891 23.203 1 76.25 213 ASP B O 1
ATOM 4612 N N . PHE B 1 214 ? 4.215 32.844 23.578 1 76.31 214 PHE B N 1
ATOM 4613 C CA . PHE B 1 214 ? 3.518 31.578 23.312 1 76.31 214 PHE B CA 1
ATOM 4614 C C . PHE B 1 214 ? 3.777 31.109 21.891 1 76.31 214 PHE B C 1
ATOM 4616 O O . PHE B 1 214 ? 4.102 29.938 21.656 1 76.31 214 PHE B O 1
ATOM 4623 N N . MET B 1 215 ? 3.623 31.938 20.938 1 75.56 215 MET B N 1
ATOM 4624 C CA . MET B 1 215 ? 3.809 31.609 19.516 1 75.56 215 MET B CA 1
ATOM 4625 C C . MET B 1 215 ? 5.25 31.203 19.25 1 75.56 215 MET B C 1
ATOM 4627 O O . MET B 1 215 ? 5.492 30.281 18.453 1 75.56 215 MET B O 1
ATOM 4631 N N . ARG B 1 216 ? 6.16 31.891 19.812 1 69.56 216 ARG B N 1
ATOM 4632 C CA . ARG B 1 216 ? 7.57 31.562 19.656 1 69.56 216 ARG B CA 1
ATOM 4633 C C . ARG B 1 216 ? 7.844 30.125 20.094 1 69.56 216 ARG B C 1
ATOM 4635 O O . ARG B 1 216 ? 8.578 29.391 19.422 1 69.56 216 ARG B O 1
ATOM 4642 N N . ARG B 1 217 ? 7.266 29.766 21.141 1 71 217 ARG B N 1
ATOM 4643 C CA . ARG B 1 217 ? 7.453 28.422 21.656 1 71 217 ARG B CA 1
ATOM 4644 C C . ARG B 1 217 ? 6.859 27.391 20.719 1 71 217 ARG B C 1
ATOM 4646 O O . ARG B 1 217 ? 7.43 26.312 20.531 1 71 217 ARG B O 1
ATOM 4653 N N . VAL B 1 218 ? 5.723 27.641 20.266 1 71.31 218 VAL B N 1
ATOM 4654 C CA . VAL B 1 218 ? 5.066 26.75 19.312 1 71.31 218 VAL B CA 1
ATOM 4655 C C . VAL B 1 218 ? 5.984 26.516 18.109 1 71.31 218 VAL B C 1
ATOM 4657 O O . VAL B 1 218 ? 6.082 25.391 17.609 1 71.31 218 VAL B O 1
ATOM 4660 N N . LEU B 1 219 ? 6.664 27.531 17.656 1 65.25 219 LEU B N 1
ATOM 4661 C CA . LEU B 1 219 ? 7.551 27.469 16.5 1 65.25 219 LEU B CA 1
ATOM 4662 C C . LEU B 1 219 ? 8.812 26.672 16.828 1 65.25 219 LEU B C 1
ATOM 4664 O O . LEU B 1 219 ? 9.328 25.938 15.984 1 65.25 219 LEU B O 1
ATOM 4668 N N . GLU B 1 220 ? 9.305 26.797 17.953 1 66.19 220 GLU B N 1
ATOM 4669 C CA . GLU B 1 220 ? 10.539 26.156 18.375 1 66.19 220 GLU B CA 1
ATOM 4670 C C . GLU B 1 220 ? 10.344 24.672 18.594 1 66.19 220 GLU B C 1
ATOM 4672 O O . GLU B 1 220 ? 11.234 23.859 18.328 1 66.19 220 GLU B O 1
ATOM 4677 N N . ASP B 1 221 ? 9.188 24.281 19.141 1 61.53 221 ASP B N 1
ATOM 4678 C CA . ASP B 1 221 ? 8.953 22.906 19.578 1 61.53 221 ASP B CA 1
ATOM 4679 C C . ASP B 1 221 ? 8.594 22 18.391 1 61.53 221 ASP B C 1
ATOM 4681 O O . ASP B 1 221 ? 8.523 20.781 18.531 1 61.53 221 ASP B O 1
ATOM 4685 N N . SER B 1 222 ? 8.555 22.516 17.312 1 60.44 222 SER B N 1
ATOM 4686 C CA . SER B 1 222 ? 8.125 21.75 16.156 1 60.44 222 SER B CA 1
ATOM 4687 C C . SER B 1 222 ? 9.141 20.656 15.797 1 60.44 222 SER B C 1
ATOM 4689 O O . SER B 1 222 ? 8.797 19.656 15.18 1 60.44 222 SER B O 1
ATOM 4691 N N . ASN B 1 223 ? 10.305 20.656 16.375 1 62.31 223 ASN B N 1
ATOM 4692 C CA . ASN B 1 223 ? 11.312 19.719 15.898 1 62.31 223 ASN B CA 1
ATOM 4693 C C . ASN B 1 223 ? 11.625 18.656 16.938 1 62.31 223 ASN B C 1
ATOM 4695 O O . ASN B 1 223 ? 12.297 17.656 16.641 1 62.31 223 ASN B O 1
ATOM 4699 N N . ARG B 1 224 ? 11.148 18.766 18.141 1 74.06 224 ARG B N 1
ATOM 4700 C CA . ARG B 1 224 ? 11.453 17.812 19.219 1 74.06 224 ARG B CA 1
ATOM 4701 C C . ARG B 1 224 ? 10.289 16.875 19.453 1 74.06 224 ARG B C 1
ATOM 4703 O O . ARG B 1 224 ? 9.141 17.297 19.578 1 74.06 224 ARG B O 1
ATOM 4710 N N . GLN B 1 225 ? 10.656 15.57 19.562 1 76.38 225 GLN B N 1
ATOM 4711 C CA . GLN B 1 225 ? 9.617 14.57 19.766 1 76.38 225 GLN B CA 1
ATOM 4712 C C . GLN B 1 225 ? 9.18 14.531 21.234 1 76.38 225 GLN B C 1
ATOM 4714 O O . GLN B 1 225 ? 7.996 14.352 21.531 1 76.38 225 GLN B O 1
ATOM 4719 N N . GLN B 1 226 ? 10.195 14.688 22.125 1 87.06 226 GLN B N 1
ATOM 4720 C CA . GLN B 1 226 ? 9.922 14.656 23.562 1 87.06 226 GLN B CA 1
ATOM 4721 C C . GLN B 1 226 ? 10.57 15.844 24.266 1 87.06 226 GLN B C 1
ATOM 4723 O O . GLN B 1 226 ? 11.594 16.359 23.828 1 87.06 226 GLN B O 1
ATOM 4728 N N . VAL B 1 227 ? 9.953 16.328 25.281 1 88.31 227 VAL B N 1
ATOM 4729 C CA . VAL B 1 227 ? 10.453 17.453 26.078 1 88.31 227 VAL B CA 1
ATOM 4730 C C . VAL B 1 227 ? 10.188 17.188 27.547 1 88.31 227 VAL B C 1
ATOM 4732 O O . VAL B 1 227 ? 9.32 16.375 27.906 1 88.31 227 VAL B O 1
ATOM 4735 N N . PRO B 1 228 ? 10.969 17.797 28.438 1 93.94 228 PRO B N 1
ATOM 4736 C CA . PRO B 1 228 ? 10.656 17.688 29.875 1 93.94 228 PRO B CA 1
ATOM 4737 C C . PRO B 1 228 ? 9.273 18.219 30.219 1 93.94 228 PRO B C 1
ATOM 4739 O O . PRO B 1 228 ? 8.836 19.219 29.641 1 93.94 228 PRO B O 1
ATOM 4742 N N . LEU B 1 229 ? 8.672 17.562 31.172 1 95.12 229 LEU B N 1
ATOM 4743 C CA . LEU B 1 229 ? 7.332 17.953 31.609 1 95.12 229 LEU B CA 1
ATOM 4744 C C . LEU B 1 229 ? 7.301 19.422 32.031 1 95.12 229 LEU B C 1
ATOM 4746 O O . LEU B 1 229 ? 6.312 20.109 31.812 1 95.12 229 LEU B O 1
ATOM 4750 N N . GLY B 1 230 ? 8.391 19.828 32.656 1 94.44 230 GLY B N 1
ATOM 4751 C CA . GLY B 1 230 ? 8.477 21.219 33.062 1 94.44 230 GLY B CA 1
ATOM 4752 C C . GLY B 1 230 ? 8.273 22.203 31.938 1 94.44 230 GLY B C 1
ATOM 4753 O O . GLY B 1 230 ? 7.609 23.234 32.094 1 94.44 230 GLY B O 1
ATOM 4754 N N . GLU B 1 231 ? 8.773 21.906 30.812 1 90.38 231 GLU B N 1
ATOM 4755 C CA . GLU B 1 231 ? 8.633 22.766 29.641 1 90.38 231 GLU B CA 1
ATOM 4756 C C . GLU B 1 231 ? 7.191 22.781 29.141 1 90.38 231 GLU B C 1
ATOM 4758 O O . GLU B 1 231 ? 6.668 23.828 28.781 1 90.38 231 GLU B O 1
ATOM 4763 N N . GLU B 1 232 ? 6.609 21.625 29.172 1 90 232 GLU B N 1
ATOM 4764 C CA . GLU B 1 232 ? 5.203 21.531 28.781 1 90 232 GLU B CA 1
ATOM 4765 C C . GLU B 1 232 ? 4.32 22.359 29.719 1 90 232 GLU B C 1
ATOM 4767 O O . GLU B 1 232 ? 3.391 23.031 29.266 1 90 232 GLU B O 1
ATOM 4772 N N . LEU B 1 233 ? 4.656 22.281 30.938 1 93.38 233 LEU B N 1
ATOM 4773 C CA . LEU B 1 233 ? 3.879 23 31.953 1 93.38 233 LEU B CA 1
ATOM 4774 C C . LEU B 1 233 ? 4.035 24.516 31.781 1 93.38 233 LEU B C 1
ATOM 4776 O O . LEU B 1 233 ? 3.064 25.25 31.938 1 93.38 233 LEU B O 1
ATOM 4780 N N . GLU B 1 234 ? 5.23 24.859 31.578 1 89.62 234 GLU B N 1
ATOM 4781 C CA . GLU B 1 234 ? 5.48 26.281 31.359 1 89.62 234 GLU B CA 1
ATOM 4782 C C . GLU B 1 234 ? 4.68 26.812 30.172 1 89.62 234 GLU B C 1
ATOM 4784 O O . GLU B 1 234 ? 4.109 27.891 30.234 1 89.62 234 GLU B O 1
ATOM 4789 N N . PHE B 1 235 ? 4.66 26.031 29.203 1 86.25 235 PHE B N 1
ATOM 4790 C CA . PHE B 1 235 ? 3.918 26.391 28 1 86.25 235 PHE B CA 1
ATOM 4791 C C . PHE B 1 235 ? 2.426 26.469 28.297 1 86.25 235 PHE B C 1
ATOM 4793 O O . PHE B 1 235 ? 1.762 27.438 27.891 1 86.25 235 PHE B O 1
ATOM 4800 N N . ALA B 1 236 ? 1.896 25.516 28.953 1 88.94 236 ALA B N 1
ATOM 4801 C CA . ALA B 1 236 ? 0.483 25.484 29.328 1 88.94 236 ALA B CA 1
ATOM 4802 C C . ALA B 1 236 ? 0.127 26.672 30.219 1 88.94 236 ALA B C 1
ATOM 4804 O O . ALA B 1 236 ? -0.941 27.266 30.062 1 88.94 236 ALA B O 1
ATOM 4805 N N . ARG B 1 237 ? 1.024 27 31.109 1 88 237 ARG B N 1
ATOM 4806 C CA . ARG B 1 237 ? 0.805 28.125 32 1 88 237 ARG B CA 1
ATOM 4807 C C . ARG B 1 237 ? 0.705 29.438 31.25 1 88 237 ARG B C 1
ATOM 4809 O O . ARG B 1 237 ? -0.105 30.297 31.578 1 88 237 ARG B O 1
ATOM 4816 N N . LYS B 1 238 ? 1.568 29.547 30.312 1 82.25 238 LYS B N 1
ATOM 4817 C CA . LYS B 1 238 ? 1.542 30.766 29.5 1 82.25 238 LYS B CA 1
ATOM 4818 C C . LYS B 1 238 ? 0.217 30.891 28.75 1 82.25 238 LYS B C 1
ATOM 4820 O O . LYS B 1 238 ? -0.351 31.984 28.672 1 82.25 238 LYS B O 1
ATOM 4825 N N . TYR B 1 239 ? -0.239 29.844 28.203 1 85.44 239 TYR B N 1
ATOM 4826 C CA . TYR B 1 239 ? -1.537 29.812 27.547 1 85.44 239 TYR B CA 1
ATOM 4827 C C . TYR B 1 239 ? -2.652 30.203 28.5 1 85.44 239 TYR B C 1
ATOM 4829 O O . TYR B 1 239 ? -3.516 31.016 28.156 1 85.44 239 TYR B O 1
ATOM 4837 N N . LEU B 1 240 ? -2.594 29.656 29.672 1 85.75 240 LEU B N 1
ATOM 4838 C CA . LEU B 1 240 ? -3.631 29.906 30.672 1 85.75 240 LEU B CA 1
ATOM 4839 C C . LEU B 1 240 ? -3.596 31.344 31.156 1 85.75 240 LEU B C 1
ATOM 4841 O O . LEU B 1 240 ? -4.637 31.938 31.453 1 85.75 240 LEU B O 1
ATOM 4845 N N . GLU B 1 241 ? -2.436 31.859 31.234 1 82.81 241 GLU B N 1
ATOM 4846 C CA . GLU B 1 241 ? -2.303 33.25 31.625 1 82.81 241 GLU B CA 1
ATOM 4847 C C . GLU B 1 241 ? -2.979 34.188 30.609 1 82.81 241 GLU B C 1
ATOM 4849 O O . GLU B 1 241 ? -3.639 35.156 30.984 1 82.81 241 GLU B O 1
ATOM 4854 N N . ILE B 1 242 ? -2.785 33.844 29.391 1 79.75 242 ILE B N 1
ATOM 4855 C CA . ILE B 1 242 ? -3.424 34.594 28.328 1 79.75 242 ILE B CA 1
ATOM 4856 C C . ILE B 1 242 ? -4.941 34.469 28.422 1 79.75 242 ILE B C 1
ATOM 4858 O O . ILE B 1 242 ? -5.668 35.469 28.312 1 79.75 242 ILE B O 1
ATOM 4862 N N . GLN B 1 243 ? -5.402 33.312 28.672 1 80.75 243 GLN B N 1
ATOM 4863 C CA . GLN B 1 243 ? -6.832 33.062 28.781 1 80.75 243 GLN B CA 1
ATOM 4864 C C . GLN B 1 243 ? -7.426 33.75 30 1 80.75 243 GLN B C 1
ATOM 4866 O O . GLN B 1 243 ? -8.555 34.25 29.938 1 80.75 243 GLN B O 1
ATOM 4871 N N . LYS B 1 244 ? -6.66 33.75 31.062 1 80.56 244 LYS B N 1
ATOM 4872 C CA . LYS B 1 244 ? -7.102 34.438 32.281 1 80.56 244 LYS B CA 1
ATOM 4873 C C . LYS B 1 244 ? -7.312 35.938 32.031 1 80.56 244 LYS B C 1
ATOM 4875 O O . LYS B 1 244 ? -8.273 36.531 32.531 1 80.56 244 LYS B O 1
ATOM 4880 N N . ALA B 1 245 ? -6.371 36.438 31.344 1 74.69 245 ALA B N 1
ATOM 4881 C CA . ALA B 1 245 ? -6.48 37.844 31.016 1 74.69 245 ALA B CA 1
ATOM 4882 C C . ALA B 1 245 ? -7.703 38.125 30.141 1 74.69 245 ALA B C 1
ATOM 4884 O O . ALA B 1 245 ? -8.344 39.156 30.25 1 74.69 245 ALA B O 1
ATOM 4885 N N . ARG B 1 246 ? -8.031 37.156 29.297 1 72.5 246 ARG B N 1
ATOM 4886 C CA . ARG B 1 246 ? -9.164 37.281 28.391 1 72.5 246 ARG B CA 1
ATOM 4887 C C . ARG B 1 246 ? -10.484 37.156 29.141 1 72.5 246 ARG B C 1
ATOM 4889 O O . ARG B 1 246 ? -11.453 37.844 28.828 1 72.5 246 ARG B O 1
ATOM 4896 N N . PHE B 1 247 ? -10.523 36.312 30.047 1 71.44 247 PHE B N 1
ATOM 4897 C CA . PHE B 1 247 ? -11.766 36 30.75 1 71.44 247 PHE B CA 1
ATOM 4898 C C . PHE B 1 247 ? -11.891 36.844 32 1 71.44 247 PHE B C 1
ATOM 4900 O O . PHE B 1 247 ? -12.797 36.625 32.812 1 71.44 247 PHE B O 1
ATOM 4907 N N . VAL B 1 248 ? -11.164 37.938 32.156 1 65.06 248 VAL B N 1
ATOM 4908 C CA . VAL B 1 248 ? -11.219 38.969 33.188 1 65.06 248 VAL B CA 1
ATOM 4909 C C . VAL B 1 248 ? -11.422 38.312 34.562 1 65.06 248 VAL B C 1
ATOM 4911 O O . VAL B 1 248 ? -12.336 38.688 35.281 1 65.06 248 VAL B O 1
ATOM 4914 N N . GLU B 1 249 ? -10.562 37.344 34.969 1 66.56 249 GLU B N 1
ATOM 4915 C CA . GLU B 1 249 ? -10.43 36.719 36.281 1 66.56 249 GLU B CA 1
ATOM 4916 C C . GLU B 1 249 ? -11.523 35.688 36.531 1 66.56 249 GLU B C 1
ATOM 4918 O O . GLU B 1 249 ? -11.797 35.312 37.688 1 66.56 249 GLU B O 1
ATOM 4923 N N . ARG B 1 250 ? -12.281 35.312 35.531 1 80.88 250 ARG B N 1
ATOM 4924 C CA . ARG B 1 250 ? -13.305 34.281 35.688 1 80.88 250 ARG B CA 1
ATOM 4925 C C . ARG B 1 250 ? -12.695 32.875 35.562 1 80.88 250 ARG B C 1
ATOM 4927 O O . ARG B 1 250 ? -13.391 31.875 35.688 1 80.88 250 ARG B O 1
ATOM 4934 N N . LEU B 1 251 ? -11.469 32.875 35.281 1 87.56 251 LEU B N 1
ATOM 4935 C CA . LEU B 1 251 ? -10.773 31.594 35.094 1 87.56 251 LEU B CA 1
ATOM 4936 C C . LEU B 1 251 ? -9.797 31.344 36.25 1 87.56 251 LEU B C 1
ATOM 4938 O O . LEU B 1 251 ? -8.953 32.188 36.531 1 87.56 251 LEU B O 1
ATOM 4942 N N . GLN B 1 252 ? -10.016 30.312 37 1 89.25 252 GLN B N 1
ATOM 4943 C CA . GLN B 1 252 ? -9.086 29.859 38.031 1 89.25 252 GLN B CA 1
ATOM 4944 C C . GLN B 1 252 ? -8.281 28.656 37.594 1 89.25 252 GLN B C 1
ATOM 4946 O O . GLN B 1 252 ? -8.852 27.672 37.094 1 89.25 252 GLN B O 1
ATOM 4951 N N . CYS B 1 253 ? -6.973 28.812 37.625 1 91.5 253 CYS B N 1
ATOM 4952 C CA . CYS B 1 253 ? -6.098 27.734 37.188 1 91.5 253 CYS B CA 1
ATOM 4953 C C . CYS B 1 253 ? -5.238 27.203 38.312 1 91.5 253 CYS B C 1
ATOM 4955 O O . CYS B 1 253 ? -4.656 28 39.062 1 91.5 253 CYS B O 1
ATOM 4957 N N . THR B 1 254 ? -5.258 25.938 38.531 1 92.75 254 THR B N 1
ATOM 4958 C CA . THR B 1 254 ? -4.406 25.312 39.531 1 92.75 254 THR B CA 1
ATOM 4959 C C . THR B 1 254 ? -3.518 24.25 38.906 1 92.75 254 THR B C 1
ATOM 4961 O O . THR B 1 254 ? -3.988 23.422 38.094 1 92.75 254 THR B O 1
ATOM 4964 N N . VAL B 1 255 ? -2.236 24.328 39.156 1 94.38 255 VAL B N 1
ATOM 4965 C CA . VAL B 1 255 ? -1.271 23.344 38.688 1 94.38 255 VAL B CA 1
ATOM 4966 C C . VAL B 1 255 ? -0.626 22.625 39.875 1 94.38 255 VAL B C 1
ATOM 4968 O O . VAL B 1 255 ? 0.052 23.25 40.688 1 94.38 255 VAL B O 1
ATOM 4971 N N . ASN B 1 256 ? -0.962 21.422 40.031 1 94.44 256 ASN B N 1
ATOM 4972 C CA . ASN B 1 256 ? -0.387 20.594 41.094 1 94.44 256 ASN B CA 1
ATOM 4973 C C . ASN B 1 256 ? 0.483 19.469 40.5 1 94.44 256 ASN B C 1
ATOM 4975 O O . ASN B 1 256 ? -0.003 18.375 40.25 1 94.44 256 ASN B O 1
ATOM 4979 N N . VAL B 1 257 ? 1.732 19.781 40.281 1 95.94 257 VAL B N 1
ATOM 4980 C CA . VAL B 1 257 ? 2.705 18.844 39.75 1 95.94 257 VAL B CA 1
ATOM 4981 C C . VAL B 1 257 ? 3.922 18.766 40.656 1 95.94 257 VAL B C 1
ATOM 4983 O O . VAL B 1 257 ? 4.586 19.781 40.906 1 95.94 257 VAL B O 1
ATOM 4986 N N . PRO B 1 258 ? 4.164 17.609 41.188 1 95.25 258 PRO B N 1
ATOM 4987 C CA . PRO B 1 258 ? 5.352 17.484 42.031 1 95.25 258 PRO B CA 1
ATOM 4988 C C . PRO B 1 258 ? 6.641 17.844 41.312 1 95.25 258 PRO B C 1
ATOM 4990 O O . PRO B 1 258 ? 6.789 17.547 40.125 1 95.25 258 PRO B O 1
ATOM 4993 N N . ASN B 1 259 ? 7.625 18.438 42.031 1 93.94 259 ASN B N 1
ATOM 4994 C CA . ASN B 1 259 ? 8.875 18.938 41.469 1 93.94 259 ASN B CA 1
ATOM 4995 C C . ASN B 1 259 ? 9.703 17.797 40.875 1 93.94 259 ASN B C 1
ATOM 4997 O O . ASN B 1 259 ? 10.43 17.984 39.906 1 93.94 259 ASN B O 1
ATOM 5001 N N . ASP B 1 260 ? 9.531 16.609 41.406 1 93 260 ASP B N 1
ATOM 5002 C CA . ASP B 1 260 ? 10.352 15.484 41 1 93 260 ASP B CA 1
ATOM 5003 C C . ASP B 1 260 ? 9.898 14.953 39.625 1 93 260 ASP B C 1
ATOM 5005 O O . ASP B 1 260 ? 10.602 14.172 39 1 93 260 ASP B O 1
ATOM 5009 N N . LEU B 1 261 ? 8.781 15.43 39.219 1 95.5 261 LEU B N 1
ATOM 5010 C CA . LEU B 1 261 ? 8.266 14.945 37.938 1 95.5 261 LEU B CA 1
ATOM 5011 C C . LEU B 1 261 ? 8.586 15.922 36.812 1 95.5 261 LEU B C 1
ATOM 5013 O O . LEU B 1 261 ? 8.367 15.609 35.625 1 95.5 261 LEU B O 1
ATOM 5017 N N . LEU B 1 262 ? 9.148 17.078 37.062 1 95.12 262 LEU B N 1
ATOM 5018 C CA . LEU B 1 262 ? 9.352 18.141 36.094 1 95.12 262 LEU B CA 1
ATOM 5019 C C . LEU B 1 262 ? 10.383 17.734 35.062 1 95.12 262 LEU B C 1
ATOM 5021 O O . LEU B 1 262 ? 10.359 18.234 33.938 1 95.12 262 LEU B O 1
ATOM 5025 N N . LEU B 1 263 ? 11.203 16.766 35.344 1 94.31 263 LEU B N 1
ATOM 5026 C CA . LEU B 1 263 ? 12.258 16.359 34.438 1 94.31 263 LEU B CA 1
ATOM 5027 C C . LEU B 1 263 ? 11.828 15.148 33.625 1 94.31 263 LEU B C 1
ATOM 5029 O O . LEU B 1 263 ? 12.539 14.734 32.688 1 94.31 263 LEU B O 1
ATOM 5033 N N . ALA B 1 264 ? 10.656 14.625 33.906 1 94.94 264 ALA B N 1
ATOM 5034 C CA . ALA B 1 264 ? 10.156 13.492 33.156 1 94.94 264 ALA B CA 1
ATOM 5035 C C . ALA B 1 264 ? 9.977 13.859 31.672 1 94.94 264 ALA B C 1
ATOM 5037 O O . ALA B 1 264 ? 9.508 14.961 31.359 1 94.94 264 ALA B O 1
ATOM 5038 N N . GLN B 1 265 ? 10.352 12.961 30.797 1 93.88 265 GLN B N 1
ATOM 5039 C CA . GLN B 1 265 ? 10.203 13.188 29.359 1 93.88 265 GLN B CA 1
ATOM 5040 C C . GLN B 1 265 ? 8.797 12.836 28.891 1 93.88 265 GLN B C 1
ATOM 5042 O O . GLN B 1 265 ? 8.289 11.75 29.188 1 93.88 265 GLN B O 1
ATOM 5047 N N . VAL B 1 266 ? 8.133 13.789 28.219 1 92.31 266 VAL B N 1
ATOM 5048 C CA . VAL B 1 266 ? 6.793 13.578 27.688 1 92.31 266 VAL B CA 1
ATOM 5049 C C . VAL B 1 266 ? 6.75 13.992 26.219 1 92.31 266 VAL B C 1
ATOM 5051 O O . VAL B 1 266 ? 7.59 14.773 25.766 1 92.31 266 VAL B O 1
ATOM 5054 N N . PRO B 1 267 ? 5.844 13.422 25.5 1 86.56 267 PRO B N 1
ATOM 5055 C CA . PRO B 1 267 ? 5.707 13.883 24.109 1 86.56 267 PRO B CA 1
ATOM 5056 C C . PRO B 1 267 ? 5.453 15.383 24 1 86.56 267 PRO B C 1
ATOM 5058 O O . PRO B 1 267 ? 4.691 15.938 24.797 1 86.56 267 PRO B O 1
ATOM 5061 N N . THR B 1 268 ? 6.055 16 23.016 1 81.69 268 THR B N 1
ATOM 5062 C CA . THR B 1 268 ? 5.91 17.438 22.812 1 81.69 268 THR B CA 1
ATOM 5063 C C . THR B 1 268 ? 4.453 17.797 22.547 1 81.69 268 THR B C 1
ATOM 5065 O O . THR B 1 268 ? 3.762 17.094 21.797 1 81.69 268 THR B O 1
ATOM 5068 N N . LEU B 1 269 ? 3.951 18.844 23.25 1 79.44 269 LEU B N 1
ATOM 5069 C CA . LEU B 1 269 ? 2.629 19.422 23.062 1 79.44 269 LEU B CA 1
ATOM 5070 C C . LEU B 1 269 ? 1.535 18.438 23.453 1 79.44 269 LEU B C 1
ATOM 5072 O O . LEU B 1 269 ? 0.443 18.453 22.875 1 79.44 269 LEU B O 1
ATOM 5076 N N . ILE B 1 270 ? 1.833 17.562 24.328 1 85.19 270 ILE B N 1
ATOM 5077 C CA . ILE B 1 270 ? 0.84 16.578 24.766 1 85.19 270 ILE B CA 1
ATOM 5078 C C . ILE B 1 270 ? -0.182 17.266 25.672 1 85.19 270 ILE B C 1
ATOM 5080 O O . ILE B 1 270 ? -1.369 16.922 25.641 1 85.19 270 ILE B O 1
ATOM 5084 N N . LEU B 1 271 ? 0.257 18.219 26.438 1 88 271 LEU B N 1
ATOM 5085 C CA . LEU B 1 271 ? -0.587 18.875 27.438 1 88 271 LEU B CA 1
ATOM 5086 C C . LEU B 1 271 ? -1.446 19.953 26.797 1 88 271 LEU B C 1
ATOM 5088 O O . LEU B 1 271 ? -2.602 20.141 27.172 1 88 271 LEU B O 1
ATOM 5092 N N . GLN B 1 272 ? -0.929 20.516 25.797 1 82.31 272 GLN B N 1
ATOM 5093 C CA . GLN B 1 272 ? -1.531 21.719 25.219 1 82.31 272 GLN B CA 1
ATOM 5094 C C . GLN B 1 272 ? -2.924 21.422 24.672 1 82.31 272 GLN B C 1
ATOM 5096 O O . GLN B 1 272 ? -3.879 22.141 24.969 1 82.31 272 GLN B O 1
ATOM 5101 N N . PRO B 1 273 ? -3.037 20.438 23.859 1 81.25 273 PRO B N 1
ATOM 5102 C CA . PRO B 1 273 ? -4.383 20.156 23.344 1 81.25 273 PRO B CA 1
ATOM 5103 C C . PRO B 1 273 ? -5.383 19.844 24.469 1 81.25 273 PRO B C 1
ATOM 5105 O O . PRO B 1 273 ? -6.566 20.172 24.344 1 81.25 273 PRO B O 1
ATOM 5108 N N . MET B 1 274 ? -4.941 19.281 25.531 1 87.81 274 MET B N 1
ATOM 5109 C CA . MET B 1 274 ? -5.812 18.969 26.656 1 87.81 274 MET B CA 1
ATOM 5110 C C . MET B 1 274 ? -6.297 20.234 27.344 1 87.81 274 MET B C 1
ATOM 5112 O O . MET B 1 274 ? -7.484 20.375 27.641 1 87.81 274 MET B O 1
ATOM 5116 N N . VAL B 1 275 ? -5.402 21.078 27.547 1 89.94 275 VAL B N 1
ATOM 5117 C CA . VAL B 1 275 ? -5.723 22.344 28.219 1 89.94 275 VAL B CA 1
ATOM 5118 C C . VAL B 1 275 ? -6.633 23.172 27.312 1 89.94 275 VAL B C 1
ATOM 5120 O O . VAL B 1 275 ? -7.594 23.781 27.797 1 89.94 275 VAL B O 1
ATOM 5123 N N . GLU B 1 276 ? -6.34 23.172 26.047 1 82.81 276 GLU B N 1
ATOM 5124 C CA . GLU B 1 276 ? -7.16 23.906 25.094 1 82.81 276 GLU B CA 1
ATOM 5125 C C . GLU B 1 276 ? -8.602 23.406 25.094 1 82.81 276 GLU B C 1
ATOM 5127 O O . GLU B 1 276 ? -9.539 24.203 25.078 1 82.81 276 GLU B O 1
ATOM 5132 N N . ASN B 1 277 ? -8.719 22.188 25.125 1 82.19 277 ASN B N 1
ATOM 5133 C CA . ASN B 1 277 ? -10.047 21.594 25.141 1 82.19 277 ASN B CA 1
ATOM 5134 C C . ASN B 1 277 ? -10.812 21.938 26.406 1 82.19 277 ASN B C 1
ATOM 5136 O O . ASN B 1 277 ? -12.023 22.172 26.375 1 82.19 277 ASN B O 1
ATOM 5140 N N . ALA B 1 278 ? -10.078 21.922 27.516 1 88.75 278 ALA B N 1
ATOM 5141 C CA . ALA B 1 278 ? -10.68 22.297 28.781 1 88.75 278 ALA B CA 1
ATOM 5142 C C . ALA B 1 278 ? -11.242 23.703 28.734 1 88.75 278 ALA B C 1
ATOM 5144 O O . ALA B 1 278 ? -12.312 23.969 29.281 1 88.75 278 ALA B O 1
ATOM 5145 N N . ILE B 1 279 ? -10.516 24.531 28.094 1 86.31 279 ILE B N 1
ATOM 5146 C CA . ILE B 1 279 ? -10.938 25.922 28 1 86.31 279 ILE B CA 1
ATOM 5147 C C . ILE B 1 279 ? -12.078 26.062 26.984 1 86.31 279 ILE B C 1
ATOM 5149 O O . ILE B 1 279 ? -13.125 26.625 27.297 1 86.31 279 ILE B O 1
ATOM 5153 N N . LYS B 1 280 ? -11.922 25.5 25.812 1 81.31 280 LYS B N 1
ATOM 5154 C CA . LYS B 1 280 ? -12.859 25.641 24.703 1 81.31 280 LYS B CA 1
ATOM 5155 C C . LYS B 1 280 ? -14.203 25 25.016 1 81.31 280 LYS B C 1
ATOM 5157 O O . LYS B 1 280 ? -15.258 25.594 24.766 1 81.31 280 LYS B O 1
ATOM 5162 N N . HIS B 1 281 ? -14.133 23.891 25.562 1 83 281 HIS B N 1
ATOM 5163 C CA . HIS B 1 281 ? -15.359 23.141 25.75 1 83 281 HIS B CA 1
ATOM 5164 C C . HIS B 1 281 ? -15.844 23.234 27.203 1 83 281 HIS B C 1
ATOM 5166 O O . HIS B 1 281 ? -17 22.906 27.5 1 83 281 HIS B O 1
ATOM 5172 N N . GLY B 1 282 ? -15.023 23.672 28.047 1 86.19 282 GLY B N 1
ATOM 5173 C CA . GLY B 1 282 ? -15.383 23.766 29.453 1 86.19 282 GLY B CA 1
ATOM 5174 C C . GLY B 1 282 ? -15.703 25.188 29.891 1 86.19 282 GLY B C 1
ATOM 5175 O O . GLY B 1 282 ? -16.875 25.547 30.031 1 86.19 282 GLY B O 1
ATOM 5176 N N . ILE B 1 283 ? -14.734 25.969 29.875 1 84.06 283 ILE B N 1
ATOM 5177 C CA . ILE B 1 283 ? -14.812 27.297 30.484 1 84.06 283 ILE B CA 1
ATOM 5178 C C . ILE B 1 283 ? -15.578 28.25 29.562 1 84.06 283 ILE B C 1
ATOM 5180 O O . ILE B 1 283 ? -16.422 29.016 30.031 1 84.06 283 ILE B O 1
ATOM 5184 N N . ALA B 1 284 ? -15.297 28.188 28.281 1 78.44 284 ALA B N 1
ATOM 5185 C CA . ALA B 1 284 ? -15.883 29.109 27.328 1 78.44 284 ALA B CA 1
ATOM 5186 C C . ALA B 1 284 ? -17.406 28.938 27.25 1 78.44 284 ALA B C 1
ATOM 5188 O O . ALA B 1 284 ? -18.125 29.844 26.844 1 78.44 284 ALA B O 1
ATOM 5189 N N . LYS B 1 285 ? -17.828 27.906 27.672 1 78.62 285 LYS B N 1
ATOM 5190 C CA . LYS B 1 285 ? -19.266 27.609 27.609 1 78.62 285 LYS B CA 1
ATOM 5191 C C . LYS B 1 285 ? -19.984 28.062 28.875 1 78.62 285 LYS B C 1
ATOM 5193 O O . LYS B 1 285 ? -21.203 28 28.953 1 78.62 285 LYS B O 1
ATOM 5198 N N . ARG B 1 286 ? -19.172 28.547 29.797 1 80.38 286 ARG B N 1
ATOM 5199 C CA . ARG B 1 286 ? -19.734 29 31.078 1 80.38 286 ARG B CA 1
ATOM 5200 C C . ARG B 1 286 ? -19.625 30.516 31.203 1 80.38 286 ARG B C 1
ATOM 5202 O O . ARG B 1 286 ? -18.531 31.062 31.203 1 80.38 286 ARG B O 1
ATOM 5209 N N . ALA B 1 287 ? -20.719 31.141 31.453 1 75.94 287 ALA B N 1
ATOM 5210 C CA . ALA B 1 287 ? -20.766 32.594 31.578 1 75.94 287 ALA B CA 1
ATOM 5211 C C . ALA B 1 287 ? -20 33.062 32.812 1 75.94 287 ALA B C 1
ATOM 5213 O O . ALA B 1 287 ? -19.344 34.125 32.781 1 75.94 287 ALA B O 1
ATOM 5214 N N . GLN B 1 288 ? -20.047 32.25 33.875 1 77.69 288 GLN B N 1
ATOM 5215 C CA . GLN B 1 288 ? -19.469 32.688 35.156 1 77.69 288 GLN B CA 1
ATOM 5216 C C . GLN B 1 288 ? -18 32.281 35.25 1 77.69 288 GLN B C 1
ATOM 5218 O O . GLN B 1 288 ? -17.344 32.594 36.25 1 77.69 288 GLN B O 1
ATOM 5223 N N . GLY B 1 289 ? -17.516 31.734 34.25 1 79.62 289 GLY B N 1
ATOM 5224 C CA . GLY B 1 289 ? -16.141 31.266 34.312 1 79.62 289 GLY B CA 1
ATOM 5225 C C . GLY B 1 289 ? -16.016 29.859 34.906 1 79.62 289 GLY B C 1
ATOM 5226 O O . GLY B 1 289 ? -16.984 29.094 34.906 1 79.62 289 GLY B O 1
ATOM 5227 N N . GLY B 1 290 ? -14.844 29.453 35.219 1 88.75 290 GLY B N 1
ATOM 5228 C CA . GLY B 1 290 ? -14.609 28.125 35.719 1 88.75 290 GLY B CA 1
ATOM 5229 C C . GLY B 1 290 ? -13.164 27.875 36.125 1 88.75 290 GLY B C 1
ATOM 5230 O O . GLY B 1 290 ? -12.406 28.828 36.344 1 88.75 290 GLY B O 1
ATOM 5231 N N . SER B 1 291 ? -12.984 26.625 36.469 1 91.5 291 SER B N 1
ATOM 5232 C CA . SER B 1 291 ? -11.656 26.25 36.938 1 91.5 291 SER B CA 1
ATOM 5233 C C . SER B 1 291 ? -11.039 25.156 36.062 1 91.5 291 SER B C 1
ATOM 5235 O O . SER B 1 291 ? -11.75 24.312 35.531 1 91.5 291 SER B O 1
ATOM 5237 N N . VAL B 1 292 ? -9.758 25.312 35.875 1 94 292 VAL B N 1
ATOM 5238 C CA . VAL B 1 292 ? -8.953 24.297 35.188 1 94 292 VAL B CA 1
ATOM 5239 C C . VAL B 1 292 ? -7.836 23.828 36.125 1 94 292 VAL B C 1
ATOM 5241 O O . VAL B 1 292 ? -7.152 24.641 36.75 1 94 292 VAL B O 1
ATOM 5244 N N . ARG B 1 293 ? -7.723 22.531 36.312 1 95.44 293 ARG B N 1
ATOM 5245 C CA . ARG B 1 293 ? -6.688 21.953 37.156 1 95.44 293 ARG B CA 1
ATOM 5246 C C . ARG B 1 293 ? -5.801 20.984 36.375 1 95.44 293 ARG B C 1
ATOM 5248 O O . ARG B 1 293 ? -6.297 20.172 35.594 1 95.44 293 ARG B O 1
ATOM 5255 N N . ILE B 1 294 ? -4.492 21.188 36.469 1 96.62 294 ILE B N 1
ATOM 5256 C CA . ILE B 1 294 ? -3.51 20.281 35.906 1 96.62 294 ILE B CA 1
ATOM 5257 C C . ILE B 1 294 ? -2.834 19.469 37 1 96.62 294 ILE B C 1
ATOM 5259 O O . ILE B 1 294 ? -2.324 20.031 37.969 1 96.62 294 ILE B O 1
ATOM 5263 N N . LEU B 1 295 ? -2.885 18.219 36.844 1 96.56 295 LEU B N 1
ATOM 5264 C CA . LEU B 1 295 ? -2.291 17.312 37.812 1 96.56 295 LEU B CA 1
ATOM 5265 C C . LEU B 1 295 ? -1.319 16.344 37.156 1 96.56 295 LEU B C 1
ATOM 5267 O O . LEU B 1 295 ? -1.481 16 36 1 96.56 295 LEU B O 1
ATOM 5271 N N . ALA B 1 296 ? -0.284 16.016 37.844 1 96.75 296 ALA B N 1
ATOM 5272 C CA . ALA B 1 296 ? 0.634 14.961 37.438 1 96.75 296 ALA B CA 1
ATOM 5273 C C . ALA B 1 296 ? 0.976 14.047 38.594 1 96.75 296 ALA B C 1
ATOM 5275 O O . ALA B 1 296 ? 1.109 14.508 39.75 1 96.75 296 ALA B O 1
ATOM 5276 N N . SER B 1 297 ? 1.07 12.797 38.281 1 96.06 297 SER B N 1
ATOM 5277 C CA . SER B 1 297 ? 1.447 11.828 39.312 1 96.06 297 SER B CA 1
ATOM 5278 C C . SER B 1 297 ? 2.232 10.664 38.719 1 96.06 297 SER B C 1
ATOM 5280 O O . SER B 1 297 ? 2.207 10.461 37.5 1 96.06 297 SER B O 1
ATOM 5282 N N . ARG B 1 298 ? 3.012 10.055 39.531 1 95 298 ARG B N 1
ATOM 5283 C CA . ARG B 1 298 ? 3.752 8.867 39.125 1 95 298 ARG B CA 1
ATOM 5284 C C . ARG B 1 298 ? 3.33 7.66 39.969 1 95 298 ARG B C 1
ATOM 5286 O O . ARG B 1 298 ? 3.262 7.738 41.188 1 95 298 ARG B O 1
ATOM 5293 N N . SER B 1 299 ? 2.945 6.629 39.188 1 91.5 299 SER B N 1
ATOM 5294 C CA . SER B 1 299 ? 2.629 5.363 39.844 1 91.5 299 SER B CA 1
ATOM 5295 C C . SER B 1 299 ? 3.172 4.18 39.031 1 91.5 299 SER B C 1
ATOM 5297 O O . SER B 1 299 ? 2.92 4.062 37.844 1 91.5 299 SER B O 1
ATOM 5299 N N . ASN B 1 300 ? 3.852 3.16 39.688 1 88.25 300 ASN B N 1
ATOM 5300 C CA . ASN B 1 300 ? 4.324 1.925 39.062 1 88.25 300 ASN B CA 1
ATOM 5301 C C . ASN B 1 300 ? 5.047 2.195 37.75 1 88.25 300 ASN B C 1
ATOM 5303 O O . ASN B 1 300 ? 4.723 1.596 36.719 1 88.25 300 ASN B O 1
ATOM 5307 N N . ASP B 1 301 ? 5.91 3.213 37.594 1 90.06 301 ASP B N 1
ATOM 5308 C CA . ASP B 1 301 ? 6.773 3.537 36.469 1 90.06 301 ASP B CA 1
ATOM 5309 C C . ASP B 1 301 ? 5.977 4.188 35.344 1 90.06 301 ASP B C 1
ATOM 5311 O O . ASP B 1 301 ? 6.406 4.172 34.188 1 90.06 301 ASP B O 1
ATOM 5315 N N . MET B 1 302 ? 4.762 4.543 35.75 1 95.38 302 MET B N 1
ATOM 5316 C CA . MET B 1 302 ? 3.945 5.281 34.781 1 95.38 302 MET B CA 1
ATOM 5317 C C . MET B 1 302 ? 3.764 6.727 35.25 1 95.38 302 MET B C 1
ATOM 5319 O O . MET B 1 302 ? 3.574 7 36.438 1 95.38 302 MET B O 1
ATOM 5323 N N . LEU B 1 303 ? 3.869 7.582 34.312 1 96.5 303 LEU B N 1
ATOM 5324 C CA . LEU B 1 303 ? 3.555 8.992 34.531 1 96.5 303 LEU B CA 1
ATOM 5325 C C . LEU B 1 303 ? 2.137 9.305 34.062 1 96.5 303 LEU B C 1
ATOM 5327 O O . LEU B 1 303 ? 1.765 8.969 32.938 1 96.5 303 LEU B O 1
ATOM 5331 N N . THR B 1 304 ? 1.337 9.836 34.938 1 96.94 304 THR B N 1
ATOM 5332 C CA . THR B 1 304 ? -0.027 10.195 34.594 1 96.94 304 THR B CA 1
ATOM 5333 C C . THR B 1 304 ? -0.207 11.711 34.625 1 96.94 304 THR B C 1
ATOM 5335 O O . THR B 1 304 ? 0.127 12.367 35.594 1 96.94 304 THR B O 1
ATOM 5338 N N . LEU B 1 305 ? -0.67 12.289 33.5 1 96.44 305 LEU B N 1
ATOM 5339 C CA . LEU B 1 305 ? -1.039 13.695 33.375 1 96.44 305 LEU B CA 1
ATOM 5340 C C . LEU B 1 305 ? -2.551 13.852 33.25 1 96.44 305 LEU B C 1
ATOM 5342 O O . LEU B 1 305 ? -3.197 13.125 32.469 1 96.44 305 LEU B O 1
ATOM 5346 N N . SER B 1 306 ? -3.086 14.742 34.031 1 96.25 306 SER B N 1
ATOM 5347 C CA . SER B 1 306 ? -4.531 14.938 34 1 96.25 306 SER B CA 1
ATOM 5348 C C . SER B 1 306 ? -4.887 16.422 33.938 1 96.25 306 SER B C 1
ATOM 5350 O O . SER B 1 306 ? -4.23 17.25 34.562 1 96.25 306 SER B O 1
ATOM 5352 N N . VAL B 1 307 ? -5.855 16.734 33.125 1 95.75 307 VAL B N 1
ATOM 5353 C CA . VAL B 1 307 ? -6.438 18.078 33.062 1 95.75 307 VAL B CA 1
ATOM 5354 C C . VAL B 1 307 ? -7.93 18.016 33.375 1 95.75 307 VAL B C 1
ATOM 5356 O O . VAL B 1 307 ? -8.672 17.25 32.75 1 95.75 307 VAL B O 1
ATOM 5359 N N . TYR B 1 308 ? -8.289 18.781 34.344 1 94.88 308 TYR B N 1
ATOM 5360 C CA . TYR B 1 308 ? -9.68 18.844 34.781 1 94.88 308 TYR B CA 1
ATOM 5361 C C . TYR B 1 308 ? -10.266 20.234 34.562 1 94.88 308 TYR B C 1
ATOM 5363 O O . TYR B 1 308 ? -9.57 21.234 34.688 1 94.88 308 TYR B O 1
ATOM 5371 N N . ASN B 1 309 ? -11.477 20.234 34.031 1 93.38 309 ASN B N 1
ATOM 5372 C CA . ASN B 1 309 ? -12.25 21.469 34 1 93.38 309 ASN B CA 1
ATOM 5373 C C . ASN B 1 309 ? -13.617 21.297 34.656 1 93.38 309 ASN B C 1
ATOM 5375 O O . ASN B 1 309 ? -14.156 20.188 34.688 1 93.38 309 ASN B O 1
ATOM 5379 N N . ASP B 1 310 ? -14.188 22.328 35.188 1 91.94 310 ASP B N 1
ATOM 5380 C CA . ASP B 1 310 ? -15.469 22.234 35.875 1 91.94 310 ASP B CA 1
ATOM 5381 C C . ASP B 1 310 ? -16.625 22.641 34.969 1 91.94 310 ASP B C 1
ATOM 5383 O O . ASP B 1 310 ? -17.672 23.078 35.438 1 91.94 310 ASP B O 1
ATOM 5387 N N . GLY B 1 311 ? -16.391 22.609 33.688 1 88.56 311 GLY B N 1
ATOM 5388 C CA . GLY B 1 311 ? -17.422 22.938 32.719 1 88.56 311 GLY B CA 1
ATOM 5389 C C . GLY B 1 311 ? -18.5 21.891 32.594 1 88.56 311 GLY B C 1
ATOM 5390 O O . GLY B 1 311 ? -18.625 21.016 33.469 1 88.56 311 GLY B O 1
ATOM 5391 N N . PRO B 1 312 ? -19.281 22.062 31.562 1 86.75 312 PRO B N 1
ATOM 5392 C CA . PRO B 1 312 ? -20.344 21.062 31.359 1 86.75 312 PRO B CA 1
ATOM 5393 C C . PRO B 1 312 ? -19.781 19.672 31.047 1 86.75 312 PRO B C 1
ATOM 5395 O O . PRO B 1 312 ? -18.75 19.547 30.391 1 86.75 312 PRO B O 1
ATOM 5398 N N . GLY B 1 313 ? -20.406 18.703 31.547 1 84.19 313 GLY B N 1
ATOM 5399 C CA . GLY B 1 313 ? -19.984 17.328 31.344 1 84.19 313 GLY B CA 1
ATOM 5400 C C . GLY B 1 313 ? -20.141 16.859 29.906 1 84.19 313 GLY B C 1
ATOM 5401 O O . GLY B 1 313 ? -20.688 17.578 29.062 1 84.19 313 GLY B O 1
ATOM 5402 N N . LEU B 1 314 ? -19.5 15.773 29.641 1 82.25 314 LEU B N 1
ATOM 5403 C CA . LEU B 1 314 ? -19.609 15.133 28.344 1 82.25 314 LEU B CA 1
ATOM 5404 C C . LEU B 1 314 ? -21.031 14.617 28.109 1 82.25 314 LEU B C 1
ATOM 5406 O O . LEU B 1 314 ? -21.672 14.117 29.031 1 82.25 314 LEU B O 1
ATOM 5410 N N . PRO B 1 315 ? -21.547 14.812 26.859 1 73.06 315 PRO B N 1
ATOM 5411 C CA . PRO B 1 315 ? -22.875 14.242 26.594 1 73.06 315 PRO B CA 1
ATOM 5412 C C . PRO B 1 315 ? -22.891 12.719 26.656 1 73.06 315 PRO B C 1
ATOM 5414 O O . PRO B 1 315 ? -21.844 12.086 26.469 1 73.06 315 PRO B O 1
ATOM 5417 N N . ALA B 1 316 ? -23.906 12.008 27.156 1 62.91 316 ALA B N 1
ATOM 5418 C CA . ALA B 1 316 ? -24.094 10.57 27.312 1 62.91 316 ALA B CA 1
ATOM 5419 C C . ALA B 1 316 ? -23.766 9.828 26.031 1 62.91 316 ALA B C 1
ATOM 5421 O O . ALA B 1 316 ? -23.188 8.734 26.062 1 62.91 316 ALA B O 1
ATOM 5422 N N . ASN B 1 317 ? -24.578 10.016 24.969 1 54.91 317 ASN B N 1
ATOM 5423 C CA . ASN B 1 317 ? -24.328 9.312 23.719 1 54.91 317 ASN B CA 1
ATOM 5424 C C . ASN B 1 317 ? -22.969 9.656 23.141 1 54.91 317 ASN B C 1
ATOM 5426 O O . ASN B 1 317 ? -22.859 10.039 21.969 1 54.91 317 ASN B O 1
ATOM 5430 N N . ASN B 1 318 ? -22.266 9.883 23.859 1 48.97 318 ASN B N 1
ATOM 5431 C CA . ASN B 1 318 ? -21.016 10.562 23.531 1 48.97 318 ASN B CA 1
ATOM 5432 C C . ASN B 1 318 ? -20.125 9.688 22.656 1 48.97 318 ASN B C 1
ATOM 5434 O O . ASN B 1 318 ? -19.047 9.266 23.094 1 48.97 318 ASN B O 1
ATOM 5438 N N . GLU B 1 319 ? -20.719 8.664 22.156 1 45.78 319 GLU B N 1
ATOM 5439 C CA . GLU B 1 319 ? -19.859 8.281 21.031 1 45.78 319 GLU B CA 1
ATOM 5440 C C . GLU B 1 319 ? -19.25 9.516 20.359 1 45.78 319 GLU B C 1
ATOM 5442 O O . GLU B 1 319 ? -18.75 9.43 19.234 1 45.78 319 GLU B O 1
ATOM 5447 N N . THR B 1 320 ? -19.75 10.562 20.781 1 44.12 320 THR B N 1
ATOM 5448 C CA . THR B 1 320 ? -19.5 11.836 20.125 1 44.12 320 THR B CA 1
ATOM 5449 C C . THR B 1 320 ? -18.031 11.953 19.719 1 44.12 320 THR B C 1
ATOM 5451 O O . THR B 1 320 ? -17.172 11.289 20.297 1 44.12 320 THR B O 1
ATOM 5454 N N . GLN B 1 321 ? -17.734 12.867 18.781 1 46.34 321 GLN B N 1
ATOM 5455 C CA . GLN B 1 321 ? -16.703 13.406 17.906 1 46.34 321 GLN B CA 1
ATOM 5456 C C . GLN B 1 321 ? -15.438 13.742 18.703 1 46.34 321 GLN B C 1
ATOM 5458 O O . GLN B 1 321 ? -15.391 14.758 19.406 1 46.34 321 GLN B O 1
ATOM 5463 N N . THR B 1 322 ? -14.977 12.789 19.438 1 51.22 322 THR B N 1
ATOM 5464 C CA . THR B 1 322 ? -13.633 13.141 19.859 1 51.22 322 THR B CA 1
ATOM 5465 C C . THR B 1 322 ? -13 14.133 18.891 1 51.22 322 THR B C 1
ATOM 5467 O O . THR B 1 322 ? -12.898 13.859 17.688 1 51.22 322 THR B O 1
ATOM 5470 N N . GLY B 1 323 ? -13.055 15.305 19.188 1 56.41 323 GLY B N 1
ATOM 5471 C CA . GLY B 1 323 ? -12.484 16.344 18.359 1 56.41 323 GLY B CA 1
ATOM 5472 C C . GLY B 1 323 ? -11.125 15.992 17.797 1 56.41 323 GLY B C 1
ATOM 5473 O O . GLY B 1 323 ? -10.508 15.016 18.234 1 56.41 323 GLY B O 1
ATOM 5474 N N . ILE B 1 324 ? -10.75 16.438 16.781 1 57.09 324 ILE B N 1
ATOM 5475 C CA . ILE B 1 324 ? -9.508 16.25 16.031 1 57.09 324 ILE B CA 1
ATOM 5476 C C . ILE B 1 324 ? -8.32 16.297 17 1 57.09 324 ILE B C 1
ATOM 5478 O O . ILE B 1 324 ? -7.383 15.5 16.875 1 57.09 324 ILE B O 1
ATOM 5482 N N . GLY B 1 325 ? -8.594 17 18.188 1 65.75 325 GLY B N 1
ATOM 5483 C CA . GLY B 1 325 ? -7.457 17.172 19.078 1 65.75 325 GLY B CA 1
ATOM 5484 C C . GLY B 1 325 ? -7.125 15.922 19.875 1 65.75 325 GLY B C 1
ATOM 5485 O O . GLY B 1 325 ? -5.965 15.516 19.938 1 65.75 325 GLY B O 1
ATOM 5486 N N . ILE B 1 326 ? -8.148 15.297 20.406 1 72.62 326 ILE B N 1
ATOM 5487 C CA . ILE B 1 326 ? -7.938 14.141 21.281 1 72.62 326 ILE B CA 1
ATOM 5488 C C . ILE B 1 326 ? -7.539 12.93 20.422 1 72.62 326 ILE B C 1
ATOM 5490 O O . ILE B 1 326 ? -6.699 12.125 20.844 1 72.62 326 ILE B O 1
ATOM 5494 N N . SER B 1 327 ? -8.125 12.883 19.312 1 70.94 327 SER B N 1
ATOM 5495 C CA . SER B 1 327 ? -7.758 11.805 18.406 1 70.94 327 SER B CA 1
ATOM 5496 C C . SER B 1 327 ? -6.293 11.898 17.984 1 70.94 327 SER B C 1
ATOM 5498 O O . SER B 1 327 ? -5.605 10.883 17.891 1 70.94 327 SER B O 1
ATOM 5500 N N . ASN B 1 328 ? -5.867 13.109 17.828 1 69.5 328 ASN B N 1
ATOM 5501 C CA . ASN B 1 328 ? -4.465 13.336 17.484 1 69.5 328 ASN B CA 1
ATOM 5502 C C . ASN B 1 328 ? -3.539 12.891 18.625 1 69.5 328 ASN B C 1
ATOM 5504 O O . ASN B 1 328 ? -2.469 12.336 18.359 1 69.5 328 ASN B O 1
ATOM 5508 N N . ILE B 1 329 ? -4.016 13.133 19.797 1 78.75 329 ILE B N 1
ATOM 5509 C CA . ILE B 1 329 ? -3.229 12.734 20.953 1 78.75 329 ILE B CA 1
ATOM 5510 C C . ILE B 1 329 ? -3.098 11.211 20.984 1 78.75 329 ILE B C 1
ATOM 5512 O O . ILE B 1 329 ? -2.006 10.68 21.203 1 78.75 329 ILE B O 1
ATOM 5516 N N . ARG B 1 330 ? -4.156 10.578 20.688 1 81.38 330 ARG B N 1
ATOM 5517 C CA . ARG B 1 330 ? -4.16 9.117 20.703 1 81.38 330 ARG B CA 1
ATOM 5518 C C . ARG B 1 330 ? -3.209 8.555 19.656 1 81.38 330 ARG B C 1
ATOM 5520 O O . ARG B 1 330 ? -2.414 7.66 19.938 1 81.38 330 ARG B O 1
ATOM 5527 N N . THR B 1 331 ? -3.309 9.094 18.5 1 73.38 331 THR B N 1
ATOM 5528 C CA . THR B 1 331 ? -2.473 8.641 17.406 1 73.38 331 THR B CA 1
ATOM 5529 C C . THR B 1 331 ? -0.995 8.852 17.719 1 73.38 331 THR B C 1
ATOM 5531 O O . THR B 1 331 ? -0.165 7.984 17.453 1 73.38 331 THR B O 1
ATOM 5534 N N . ARG B 1 332 ? -0.725 9.961 18.266 1 74.81 332 ARG B N 1
ATOM 5535 C CA . ARG B 1 332 ? 0.654 10.281 18.609 1 74.81 332 ARG B CA 1
ATOM 5536 C C . ARG B 1 332 ? 1.177 9.352 19.703 1 74.81 332 ARG B C 1
ATOM 5538 O O . ARG B 1 332 ? 2.309 8.867 19.625 1 74.81 332 ARG B O 1
ATOM 5545 N N . LEU B 1 333 ? 0.367 9.102 20.641 1 86.31 333 LEU B N 1
ATOM 5546 C CA . LEU B 1 333 ? 0.762 8.219 21.734 1 86.31 333 LEU B CA 1
ATOM 5547 C C . LEU B 1 333 ? 0.968 6.793 21.234 1 86.31 333 LEU B C 1
ATOM 5549 O O . LEU B 1 333 ? 1.915 6.117 21.641 1 86.31 333 LEU B O 1
ATOM 5553 N N . GLN B 1 334 ? 0.13 6.438 20.344 1 81.94 334 GLN B N 1
ATOM 5554 C CA . GLN B 1 334 ? 0.25 5.105 19.766 1 81.94 334 GLN B CA 1
ATOM 5555 C C . GLN B 1 334 ? 1.555 4.965 18.984 1 81.94 334 GLN B C 1
ATOM 5557 O O . GLN B 1 334 ? 2.209 3.922 19.047 1 81.94 334 GLN B O 1
ATOM 5562 N N . SER B 1 335 ? 1.86 6.012 18.328 1 75.31 335 SER B N 1
ATOM 5563 C CA . SER B 1 335 ? 3.078 6.008 17.516 1 75.31 335 SER B CA 1
ATOM 5564 C C . SER B 1 335 ? 4.32 5.961 18.406 1 75.31 335 SER B C 1
ATOM 5566 O O . SER B 1 335 ? 5.32 5.328 18.047 1 75.31 335 SER B O 1
ATOM 5568 N N . LEU B 1 336 ? 4.281 6.477 19.5 1 79.75 336 LEU B N 1
ATOM 5569 C CA . LEU B 1 336 ? 5.465 6.617 20.328 1 79.75 336 LEU B CA 1
ATOM 5570 C C . LEU B 1 336 ? 5.582 5.453 21.312 1 79.75 336 LEU B C 1
ATOM 5572 O O . LEU B 1 336 ? 6.688 5.004 21.625 1 79.75 336 LEU B O 1
ATOM 5576 N N . TYR B 1 337 ? 4.383 5.008 21.734 1 89 337 TYR B N 1
ATOM 5577 C CA . TYR B 1 337 ? 4.438 4.074 22.844 1 89 337 TYR B CA 1
ATOM 5578 C C . TYR B 1 337 ? 3.773 2.752 22.484 1 89 337 TYR B C 1
ATOM 5580 O O . TYR B 1 337 ? 3.697 1.842 23.312 1 89 337 TYR B O 1
ATOM 5588 N N . GLY B 1 338 ? 3.293 2.67 21.281 1 85.06 338 GLY B N 1
ATOM 5589 C CA . GLY B 1 338 ? 2.533 1.476 20.938 1 85.06 338 GLY B CA 1
ATOM 5590 C C . GLY B 1 338 ? 1.274 1.317 21.766 1 85.06 338 GLY B C 1
ATOM 5591 O O . GLY B 1 338 ? 0.41 2.197 21.781 1 85.06 338 GLY B O 1
ATOM 5592 N N . ASP B 1 339 ? 1.3 0.195 22.562 1 88.12 339 ASP B N 1
ATOM 5593 C CA . ASP B 1 339 ? 0.118 -0.059 23.375 1 88.12 339 ASP B CA 1
ATOM 5594 C C . ASP B 1 339 ? 0.374 0.298 24.828 1 88.12 339 ASP B C 1
ATOM 5596 O O . ASP B 1 339 ? -0.522 0.186 25.672 1 88.12 339 ASP B O 1
ATOM 5600 N N . ASP B 1 340 ? 1.515 0.831 25.062 1 92.12 340 ASP B N 1
ATOM 5601 C CA . ASP B 1 340 ? 1.897 1.115 26.438 1 92.12 340 ASP B CA 1
ATOM 5602 C C . ASP B 1 340 ? 1.517 2.541 26.828 1 92.12 340 ASP B C 1
ATOM 5604 O O . ASP B 1 340 ? 2.381 3.344 27.188 1 92.12 340 ASP B O 1
ATOM 5608 N N . PHE B 1 341 ? 0.298 2.898 26.656 1 93.25 341 PHE B N 1
ATOM 5609 C CA . PHE B 1 341 ? -0.24 4.184 27.094 1 93.25 341 PHE B CA 1
ATOM 5610 C C . PHE B 1 341 ? -1.722 4.066 27.422 1 93.25 341 PHE B C 1
ATOM 5612 O O . PHE B 1 341 ? -2.355 3.055 27.109 1 93.25 341 PHE B O 1
ATOM 5619 N N . LYS B 1 342 ? -2.242 4.922 28.156 1 93.12 342 LYS B N 1
ATOM 5620 C CA . LYS B 1 342 ? -3.672 5.027 28.438 1 93.12 342 LYS B CA 1
ATOM 5621 C C . LYS B 1 342 ? -4.168 6.453 28.234 1 93.12 342 LYS B C 1
ATOM 5623 O O . LYS B 1 342 ? -3.479 7.414 28.578 1 93.12 342 LYS B O 1
ATOM 5628 N N . LEU B 1 343 ? -5.227 6.684 27.531 1 92.69 343 LEU B N 1
ATOM 5629 C CA . LEU B 1 343 ? -5.934 7.949 27.375 1 92.69 343 LEU B CA 1
ATOM 5630 C C . LEU B 1 343 ? -7.383 7.82 27.828 1 92.69 343 LEU B C 1
ATOM 5632 O O . LEU B 1 343 ? -8.133 6.984 27.312 1 92.69 343 LEU B O 1
ATOM 5636 N N . ASN B 1 344 ? -7.68 8.562 28.812 1 91.69 344 ASN B N 1
ATOM 5637 C CA . ASN B 1 344 ? -9.023 8.477 29.375 1 91.69 344 ASN B CA 1
ATOM 5638 C C . ASN B 1 344 ? -9.688 9.852 29.453 1 91.69 344 ASN B C 1
ATOM 5640 O O . ASN B 1 344 ? -9.047 10.844 29.781 1 91.69 344 ASN B O 1
ATOM 5644 N N . MET B 1 345 ? -10.875 9.93 28.984 1 90.5 345 MET B N 1
ATOM 5645 C CA . MET B 1 345 ? -11.734 11.102 29.125 1 90.5 345 MET B CA 1
ATOM 5646 C C . MET B 1 345 ? -13.016 10.766 29.875 1 90.5 345 MET B C 1
ATOM 5648 O O . MET B 1 345 ? -13.773 9.898 29.453 1 90.5 345 MET B O 1
ATOM 5652 N N . GLN B 1 346 ? -13.258 11.398 31.031 1 89.31 346 GLN B N 1
ATOM 5653 C CA . GLN B 1 346 ? -14.422 11.047 31.828 1 89.31 346 GLN B CA 1
ATOM 5654 C C . GLN B 1 346 ? -15.008 12.273 32.531 1 89.31 346 GLN B C 1
ATOM 5656 O O . GLN B 1 346 ? -14.305 13.266 32.719 1 89.31 346 GLN B O 1
ATOM 5661 N N . ASN B 1 347 ? -16.297 12.141 32.781 1 91.44 347 ASN B N 1
ATOM 5662 C CA . ASN B 1 347 ? -16.953 13.148 33.625 1 91.44 347 ASN B CA 1
ATOM 5663 C C . ASN B 1 347 ? -16.562 12.992 35.094 1 91.44 347 ASN B C 1
ATOM 5665 O O . ASN B 1 347 ? -16.344 11.875 35.562 1 91.44 347 ASN B O 1
ATOM 5669 N N . GLN B 1 348 ? -16.375 14.094 35.656 1 87.69 348 GLN B N 1
ATOM 5670 C CA . GLN B 1 348 ? -16.062 14.07 37.062 1 87.69 348 GLN B CA 1
ATOM 5671 C C . GLN B 1 348 ? -17.219 14.633 37.906 1 87.69 348 GLN B C 1
ATOM 5673 O O . GLN B 1 348 ? -17.844 15.617 37.5 1 87.69 348 GLN B O 1
ATOM 5678 N N . ALA B 1 349 ? -17.641 13.984 38.969 1 80.06 349 ALA B N 1
ATOM 5679 C CA . ALA B 1 349 ? -18.672 14.477 39.875 1 80.06 349 ALA B CA 1
ATOM 5680 C C . ALA B 1 349 ? -18.125 15.617 40.719 1 80.06 349 ALA B C 1
ATOM 5682 O O . ALA B 1 349 ? -16.984 15.586 41.188 1 80.06 349 ALA B O 1
ATOM 5683 N N . PRO B 1 350 ? -18.938 16.516 41.031 1 75.88 350 PRO B N 1
ATOM 5684 C CA . PRO B 1 350 ? -20.344 16.781 40.688 1 75.88 350 PRO B CA 1
ATOM 5685 C C . PRO B 1 350 ? -20.5 17.391 39.312 1 75.88 350 PRO B C 1
ATOM 5687 O O . PRO B 1 350 ? -21.609 17.469 38.781 1 75.88 350 PRO B O 1
ATOM 5690 N N . GLY B 1 351 ? -19.281 17.844 38.781 1 80.81 351 GLY B N 1
ATOM 5691 C CA . GLY B 1 351 ? -19.328 18.438 37.438 1 80.81 351 GLY B CA 1
ATOM 5692 C C . GLY B 1 351 ? -17.953 18.594 36.812 1 80.81 351 GLY B C 1
ATOM 5693 O O . GLY B 1 351 ? -16.953 18.625 37.531 1 80.81 351 GLY B O 1
ATOM 5694 N N . GLY B 1 352 ? -17.984 18.562 35.5 1 91.12 352 GLY B N 1
ATOM 5695 C CA . GLY B 1 352 ? -16.734 18.812 34.812 1 91.12 352 GLY B CA 1
ATOM 5696 C C . GLY B 1 352 ? -16.219 17.594 34.062 1 91.12 352 GLY B C 1
ATOM 5697 O O . GLY B 1 352 ? -16.891 16.562 34 1 91.12 352 GLY B O 1
ATOM 5698 N N . VAL B 1 353 ? -15.148 17.734 33.406 1 93 353 VAL B N 1
ATOM 5699 C CA . VAL B 1 353 ? -14.539 16.688 32.594 1 93 353 VAL B CA 1
ATOM 5700 C C . VAL B 1 353 ? -13.055 16.562 32.906 1 93 353 VAL B C 1
ATOM 5702 O O . VAL B 1 353 ? -12.375 17.578 33.156 1 93 353 VAL B O 1
ATOM 5705 N N . GLU B 1 354 ? -12.656 15.367 33.062 1 94.31 354 GLU B N 1
ATOM 5706 C CA . GLU B 1 354 ? -11.234 15.094 33.25 1 94.31 354 GLU B CA 1
ATOM 5707 C C . GLU B 1 354 ? -10.664 14.281 32.094 1 94.31 354 GLU B C 1
ATOM 5709 O O . GLU B 1 354 ? -11.25 13.273 31.688 1 94.31 354 GLU B O 1
ATOM 5714 N N . VAL B 1 355 ? -9.586 14.766 31.516 1 93.94 355 VAL B N 1
ATOM 5715 C CA . VAL B 1 355 ? -8.812 14.039 30.516 1 93.94 355 VAL B CA 1
ATOM 5716 C C . VAL B 1 355 ? -7.461 13.633 31.109 1 93.94 355 VAL B C 1
ATOM 5718 O O . VAL B 1 355 ? -6.758 14.461 31.688 1 93.94 355 VAL B O 1
ATOM 5721 N N . SER B 1 356 ? -7.148 12.375 31 1 95.44 356 SER B N 1
ATOM 5722 C CA . SER B 1 356 ? -5.891 11.906 31.578 1 95.44 356 SER B CA 1
ATOM 5723 C C . SER B 1 356 ? -5.113 11.062 30.562 1 95.44 356 SER B C 1
ATOM 5725 O O . SER B 1 356 ? -5.703 10.289 29.812 1 95.44 356 SER B O 1
ATOM 5727 N N . VAL B 1 357 ? -3.805 11.25 30.547 1 95.31 357 VAL B N 1
ATOM 5728 C CA . VAL B 1 357 ? -2.877 10.477 29.734 1 95.31 357 VAL B CA 1
ATOM 5729 C C . VAL B 1 357 ? -1.83 9.812 30.625 1 95.31 357 VAL B C 1
ATOM 5731 O O . VAL B 1 357 ? -1.238 10.469 31.484 1 95.31 357 VAL B O 1
ATOM 5734 N N . SER B 1 358 ? -1.66 8.539 30.438 1 95.69 358 SER B N 1
ATOM 5735 C CA . SER B 1 358 ? -0.637 7.793 31.156 1 95.69 358 SER B CA 1
ATOM 5736 C C . SER B 1 358 ? 0.396 7.199 30.203 1 95.69 358 SER B C 1
ATOM 5738 O O . SER B 1 358 ? 0.043 6.5 29.266 1 95.69 358 SER B O 1
ATOM 5740 N N . VAL B 1 359 ? 1.655 7.488 30.422 1 95.44 359 VAL B N 1
ATOM 5741 C CA . VAL B 1 359 ? 2.752 6.992 29.594 1 95.44 359 VAL B CA 1
ATOM 5742 C C . VAL B 1 359 ? 3.877 6.473 30.484 1 95.44 359 VAL B C 1
ATOM 5744 O O . VAL B 1 359 ? 3.953 6.816 31.672 1 95.44 359 VAL B O 1
ATOM 5747 N N . PRO B 1 360 ? 4.754 5.602 29.938 1 95 360 PRO B N 1
ATOM 5748 C CA . PRO B 1 360 ? 5.895 5.137 30.734 1 95 360 PRO B CA 1
ATOM 5749 C C . PRO B 1 360 ? 6.789 6.277 31.203 1 95 360 PRO B C 1
ATOM 5751 O O . PRO B 1 360 ? 7.078 7.199 30.438 1 95 360 PRO B O 1
ATOM 5754 N N . PHE B 1 361 ? 7.16 6.23 32.5 1 93.62 361 PHE B N 1
ATOM 5755 C CA . PHE B 1 361 ? 8.008 7.262 33.062 1 93.62 361 PHE B CA 1
ATOM 5756 C C . PHE B 1 361 ? 9.445 7.129 32.594 1 93.62 361 PHE B C 1
ATOM 5758 O O . PHE B 1 361 ? 10.031 6.047 32.656 1 93.62 361 PHE B O 1
ATOM 5765 N N . LYS B 1 362 ? 9.867 8.156 31.859 1 86.25 362 LYS B N 1
ATOM 5766 C CA . LYS B 1 362 ? 11.25 8.211 31.406 1 86.25 362 LYS B CA 1
ATOM 5767 C C . LYS B 1 362 ? 11.93 9.508 31.844 1 86.25 362 LYS B C 1
ATOM 5769 O O . LYS B 1 362 ? 11.344 10.594 31.719 1 86.25 362 LYS B O 1
ATOM 5774 N N . GLU B 1 363 ? 13.07 9.539 32.5 1 76.62 363 GLU B N 1
ATOM 5775 C CA . GLU B 1 363 ? 13.836 10.727 32.875 1 76.62 363 GLU B CA 1
ATOM 5776 C C . GLU B 1 363 ? 14.898 11.047 31.828 1 76.62 363 GLU B C 1
ATOM 5778 O O . GLU B 1 363 ? 15.422 10.148 31.172 1 76.62 363 GLU B O 1
#

Nearest PDB structures (foldseek):
  6swk-assembly1_A-2  TM=7.531E-01  e=2.895E-11  Geobacillus stearothermophilus
  6swj-assembly1_A-2  TM=7.404E-01  e=1.268E-10  Geobacillus stearothermophilus
  4q20-assembly1_B  TM=5.360E-01  e=4.927E-08  Caulobacter vibrioides CB15
  4u7n-assembly1_A  TM=5.856E-01  e=1.119E-07  Lactiplantibacillus plantarum JDM1
  6e95-assembly1_A  TM=4.357E-01  e=4.641E-07  Saccharomyces cerevisiae S288C

Radius of gyration: 40.71 Å; Cα contacts (8 Å, |Δi|>4): 944; chains: 2; bounding box: 59×121×86 Å